Protein 9CG1 (pdb70)

Nearest PDB structures (foldseek):
  7qbu-assembly2_B  TM=6.702E-01  e=1.320E-10  Methanosarcina acetivorans
  7qbt-assembly2_B  TM=6.641E-01  e=1.320E-10  Methanosarcina acetivorans
  8asw-assembly1_C  TM=5.797E-01  e=1.487E-03  Saccharomyces cerevisiae
  6iaz-assembly1_A  TM=5.782E-01  e=1.213E-02  Methanocaldococcus infernus
  9ccb-assembly1_A  TM=4.859E-01  e=1.953E-01  Methanothermobacter marburgensis

Radius of gyration: 23.49 Å; Cα contacts (8 Å, |Δi|>4): 858; chains: 1; bounding box: 56×54×64 Å

Foldseek 3Di:
DWWFWQWFDPPFQCVVVPNDGRKTWQAWPPHGQQELLSVLLRLQDQWIFTWIQGNVGDIDTDIGGDHRLGDRRTDTDGHPDYQAQADPWDFLQDPLQLADPDFDPVSNGRRCQGSVVQSVQGAHQCLSPDVVSLVSCLVSLVADREYALQFQQQVLQCVRTVRNCSNCVLVSVVVCLVSVHAYEYEHADFPPRQADVRVVRRLVSLVVSPPSDPAYEYEYRFHFPRQVVGDDTDGDALVVLVVRVVVLVVQQVVCCVVPVASRYDYAPVSCLRNVHDQDAPVNCPVVPCVVVRHCLLRLLVVLLVVCLVVFDQPWAFEEEEEFWASCQVSVVVSVVVNCVSHVSYHYHYDYFQQPPRHNSDTGGLQHALVRVLVRCVPPDGTQEYEYEQSQFDPPLVVDDQQRGAGSRSQGQVNSCVSVVHHYHYDHSSNNCPSVVSNVRTGD

Sequence (443 aa):
MKKEILKVERGSIAEELEIEKGDFLLSINNKEVKDIIDYKFLVCDEYLEVEIEKSNGELWELEIEKDYDEDLGIEFKAAIILDVPQRCHNNCLFCFIDQLPKGMRKTLYFKDDDSRLLSSFLQGNFLTLTNMKDEDIERIINYKISPINISVHTTNPELRVELLNNNRFAGNIYERRMKKLAEGGIKMNCQVVLCPGLNNAEELKRRTIEDLYA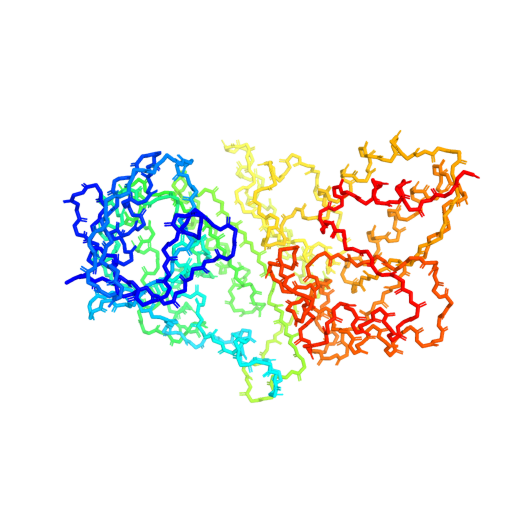LYPQVENNLAVVPIGVTKFREGLYRFELFNKETANKELDMVEEYQNKFIKKEIGKPFVRLSDEFYVIAERE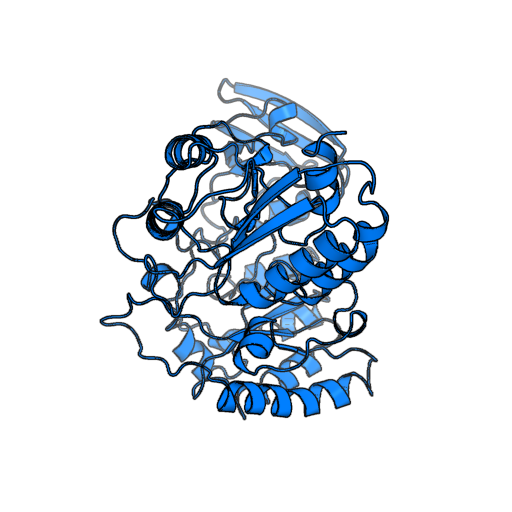IPKEEFYDGFHQLEDGVGVVIRIFRNNIKNNVKKLSTKVKGSFSLITGQSAYKEILEASRIINNYNNDINIEVIKIDNNFFGKTITVAGLITANDIIEQTQEKNLGKYVIIPDVMLRKGYELADIISEQVFLDDVTLKELSKSLKREILVCCDYTGEDLIDIINKHSRE

Solvent-accessible surface area: 22031 Å² total; per-residue (Å²): 116,105,7,63,0,70,103,33,86,114,48,15,23,0,80,133,61,118,5,102,142,18,1,51,0,53,18,0,42,128,126,93,1,72,10,5,0,3,0,33,79,17,12,47,53,109,95,0,51,0,52,0,42,17,86,109,41,92,131,65,100,24,118,5,156,11,96,128,131,66,74,1,9,3,60,4,116,26,17,173,125,34,2,33,80,142,15,89,6,79,21,44,23,13,125,20,62,7,25,17,175,78,24,38,169,78,39,55,107,65,67,62,4,5,14,61,5,3,25,100,29,67,39,7,12,1,8,10,12,138,64,120,16,0,74,49,0,32,119,53,165,6,53,64,5,24,0,12,0,6,0,10,48,62,131,18,0,54,88,0,0,96,17,206,111,0,21,44,2,40,116,22,0,72,76,0,11,150,26,45,1,72,0,32,0,26,0,25,0,0,10,66,32,0,22,44,95,55,0,44,102,1,0,69,46,0,37,74,20,57,68,44,0,76,21,0,1,0,23,22,13,39,13,13,116,71,35,172,88,62,91,205,20,88,64,16,81,108,136,37,0,34,142,5,9,80,30,1,78,96,10,16,69,86,6,85,170,112,50,55,69,6,4,0,12,0,4,10,41,0,13,52,44,2,129,64,125,10,25,158,83,130,34,4,80,50,34,153,19,27,143,49,31,2,0,29,20,38,28,19,74,21,20,2,130,87,32,14,151,156,5,37,86,144,12,61,10,38,2,0,8,4,3,0,82,17,25,44,144,28,26,29,88,3,6,133,60,0,45,124,94,11,109,66,0,92,28,60,16,3,77,1,50,4,53,54,9,5,126,73,19,26,69,17,14,61,2,0,0,75,2,0,52,89,44,7,128,172,102,134,14,13,134,26,0,6,0,23,38,56,2,12,89,191,33,38,122,110,27,76,104,70,82,27,9,0,29,32,67,36,13,23,132,95,0,28,174,59,15,168,68,98,16,16,21,7,42,43,12,2,111,47,10,3,62,22,0,40,144,56,19,164,150

Structure (mmCIF, N/CA/C/O backbone):
data_9CG1
#
_entry.id   9CG1
#
_cell.length_a   56.670
_cell.length_b   59.302
_cell.length_c   81.059
_cell.angle_alpha   90.00
_cell.angle_beta   109.82
_cell.angle_gamma   90.00
#
_symmetry.space_group_name_H-M   'P 1 21 1'
#
loop_
_entity.id
_entity.type
_entity.pdbx_description
1 polymer 'Radical SAM protein'
2 non-polymer GLYCEROL
3 non-polymer 'BORIC ACID'
4 non-polymer COBALAMIN
5 non-polymer 'IRON/SULFUR CLUSTER'
6 non-polymer IMIDAZOLE
7 non-polymer "S-5'-AZAMETHIONINE-5'-DEOXYADENOSINE"
8 water water
#
loop_
_atom_site.group_PDB
_atom_site.id
_atom_site.type_symbol
_atom_site.label_atom_id
_atom_site.label_alt_id
_atom_site.label_comp_id
_atom_site.label_asym_id
_atom_site.label_entity_id
_atom_site.label_seq_id
_atom_site.pdbx_PDB_ins_code
_atom_site.Cartn_x
_atom_site.Cartn_y
_atom_site.Cartn_z
_atom_site.occupancy
_atom_site.B_iso_or_equiv
_atom_site.auth_seq_id
_atom_site.auth_comp_id
_atom_site.auth_asym_id
_atom_site.auth_atom_id
_atom_site.pdbx_PDB_model_num
ATOM 1 N N . MET A 1 1 ? -14.586 57.037 53.026 1.00 35.40 1 MET A N 1
ATOM 2 C CA . MET A 1 1 ? -13.893 56.142 52.075 1.00 33.44 1 MET A CA 1
ATOM 3 C C . MET A 1 1 ? -14.785 55.127 51.351 1.00 33.57 1 MET A C 1
ATOM 4 O O . MET A 1 1 ? -14.275 54.330 50.534 1.00 28.35 1 MET A O 1
ATOM 9 N N . LYS A 1 2 ? -16.087 55.118 51.663 1.00 29.56 2 LYS A N 1
ATOM 10 C CA . LYS A 1 2 ? -17.043 54.368 50.855 1.00 32.70 2 LYS A CA 1
ATOM 11 C C . LYS A 1 2 ? -16.912 54.784 49.394 1.00 28.59 2 LYS A C 1
ATOM 12 O O . LYS A 1 2 ? -16.630 55.945 49.082 1.00 29.03 2 LYS A O 1
ATOM 18 N N . LYS A 1 3 ? -17.074 53.825 48.491 1.00 27.62 3 LYS A N 1
ATOM 19 C CA . LYS A 1 3 ? -16.722 54.023 47.087 1.00 23.97 3 LYS A CA 1
ATOM 20 C C . LYS A 1 3 ? -17.971 53.804 46.242 1.00 22.54 3 LYS A C 1
ATOM 21 O O . LYS A 1 3 ? -18.470 52.676 46.146 1.00 21.59 3 LYS A O 1
ATOM 27 N N . GLU A 1 4 ? -18.468 54.877 45.630 1.00 23.76 4 GLU A N 1
ATOM 28 C CA . GLU A 1 4 ? -19.655 54.769 44.785 1.00 23.79 4 GLU A CA 1
ATOM 29 C C . GLU A 1 4 ? -19.359 53.933 43.548 1.00 23.09 4 GLU A C 1
ATOM 30 O O . GLU A 1 4 ? -18.353 54.148 42.862 1.00 23.05 4 GLU A O 1
ATOM 36 N N . ILE A 1 5 ? -20.242 52.987 43.240 1.00 18.69 5 ILE A N 1
ATOM 37 C CA . ILE A 1 5 ? -20.036 52.106 42.101 1.00 18.58 5 ILE A CA 1
ATOM 38 C C . ILE A 1 5 ? -20.570 52.774 40.843 1.00 21.15 5 ILE A C 1
ATOM 39 O O . ILE A 1 5 ? -21.731 53.212 40.794 1.00 21.57 5 ILE A O 1
ATOM 44 N N . LEU A 1 6 ? -19.709 52.863 39.828 1.00 19.19 6 LEU A N 1
ATOM 45 C CA . LEU A 1 6 ? -20.000 53.549 38.575 1.00 20.05 6 LEU A CA 1
ATOM 46 C C . LEU A 1 6 ? -20.326 52.599 37.439 1.00 21.05 6 LEU A C 1
ATOM 47 O O . LEU A 1 6 ? -21.065 52.970 36.522 1.00 23.76 6 LEU A O 1
ATOM 52 N N . LYS A 1 7 ? -19.806 51.379 37.475 1.00 19.00 7 LYS A N 1
ATOM 53 C CA . LYS A 1 7 ? -20.025 50.457 36.378 1.00 21.29 7 LYS A CA 1
ATOM 54 C C . LYS A 1 7 ? -19.891 49.036 36.901 1.00 21.80 7 LYS A C 1
ATOM 55 O O . LYS A 1 7 ? -19.047 48.752 37.752 1.00 19.04 7 LYS A O 1
ATOM 61 N N . VAL A 1 8 ? -20.750 48.157 36.398 1.00 17.09 8 VAL A N 1
ATOM 62 C CA . VAL A 1 8 ? -20.701 46.735 36.698 1.00 17.51 8 VAL A CA 1
ATOM 63 C C . VAL A 1 8 ? -20.638 46.006 35.364 1.00 17.82 8 VAL A C 1
ATOM 64 O O . VAL A 1 8 ? -21.508 46.208 34.504 1.00 20.14 8 VAL A O 1
ATOM 68 N N . GLU A 1 9 ? -19.600 45.193 35.179 1.00 16.45 9 GLU A N 1
ATOM 69 C CA . GLU A 1 9 ? -19.347 44.560 33.892 1.00 21.17 9 GLU A CA 1
ATOM 70 C C . GLU A 1 9 ? -20.333 43.424 33.630 1.00 20.91 9 GLU A C 1
ATOM 71 O O . GLU A 1 9 ? -20.623 42.613 34.514 1.00 18.91 9 GLU A O 1
ATOM 77 N N . ARG A 1 10 ? -20.861 43.373 32.409 1.00 17.41 10 ARG A N 1
ATOM 78 C CA . ARG A 1 10 ? -21.741 42.270 32.058 1.00 17.55 10 ARG A CA 1
ATOM 79 C C . ARG A 1 10 ? -21.010 40.939 32.224 1.00 20.09 10 ARG A C 1
ATOM 80 O O . ARG A 1 10 ? -19.843 40.808 31.855 1.00 20.60 10 ARG A O 1
ATOM 88 N N . GLY A 1 11 ? -21.704 39.956 32.799 1.00 19.26 11 GLY A N 1
ATOM 89 C CA . GLY A 1 11 ? -21.159 38.630 33.017 1.00 18.33 11 GLY A CA 1
ATOM 90 C C . GLY A 1 11 ? -20.313 38.494 34.261 1.00 19.79 11 GLY A C 1
ATOM 91 O O . GLY A 1 11 ? -19.797 37.397 34.530 1.00 20.33 11 GLY A O 1
ATOM 92 N N . SER A 1 12 ? -20.164 39.558 35.038 1.00 15.52 12 SER A N 1
ATOM 93 C CA . SER A 1 12 ? -19.206 39.527 36.130 1.00 16.65 12 SER A CA 1
ATOM 94 C C . SER A 1 12 ? -19.806 38.910 37.387 1.00 15.74 12 SER A C 1
ATOM 95 O O . SER A 1 12 ? -21.014 38.703 37.508 1.00 15.25 12 SER A O 1
ATOM 98 N N . ILE A 1 13 ? -18.923 38.654 38.355 1.00 14.56 13 ILE A N 1
ATOM 99 C CA . ILE A 1 13 ? -19.362 38.231 39.681 1.00 13.43 13 ILE A CA 1
ATOM 100 C C . ILE A 1 13 ? -20.280 39.279 40.296 1.00 13.47 13 ILE A C 1
ATOM 101 O O . ILE A 1 13 ? -21.318 38.953 40.869 1.00 13.53 13 ILE A O 1
ATOM 106 N N . ALA A 1 14 ? -19.885 40.552 40.225 1.00 15.33 14 ALA A N 1
ATOM 107 C CA . ALA A 1 14 ? -20.706 41.592 40.847 1.00 16.33 14 ALA A CA 1
ATOM 108 C C . ALA A 1 14 ? -22.107 41.607 40.250 1.00 14.57 14 ALA A C 1
ATOM 109 O O . ALA A 1 14 ? -23.103 41.739 40.974 1.00 14.05 14 ALA A O 1
ATOM 111 N N . GLU A 1 15 ? -22.203 41.450 38.926 1.00 15.50 15 GLU A N 1
ATOM 112 C CA . GLU A 1 15 ? -23.519 41.401 38.296 1.00 15.57 15 GLU A CA 1
ATOM 113 C C . GLU A 1 15 ? -24.327 40.210 38.807 1.00 14.65 15 GLU A C 1
ATOM 114 O O . GLU A 1 15 ? -25.524 40.345 39.108 1.00 17.69 15 GLU A O 1
ATOM 120 N N . GLU A 1 16 ? -23.684 39.041 38.940 1.00 14.52 16 GLU A N 1
ATOM 121 C CA . GLU A 1 16 ? -24.383 37.858 39.443 1.00 17.56 16 GLU A CA 1
ATOM 122 C C . GLU A 1 16 ? -24.987 38.114 40.810 1.00 15.99 16 GLU A C 1
ATOM 123 O O . GLU A 1 16 ? -26.046 37.573 41.135 1.00 18.46 16 GLU A O 1
ATOM 129 N N . LEU A 1 17 ? -24.297 38.887 41.642 1.00 15.17 17 LEU A N 1
ATOM 130 C CA . LEU A 1 17 ? -24.719 39.144 43.009 1.00 14.42 17 LEU A CA 1
ATOM 131 C C . LEU A 1 17 ? -25.511 40.437 43.130 1.00 16.86 17 LEU A C 1
ATOM 132 O O . LEU A 1 17 ? -25.747 40.906 44.243 1.00 16.85 17 LEU A O 1
ATOM 137 N N . GLU A 1 18 ? -25.936 41.011 42.003 1.00 16.38 18 GLU A N 1
ATOM 138 C CA . GLU A 1 18 ? -26.894 42.127 41.989 1.00 15.42 18 GLU A CA 1
ATOM 139 C C . GLU A 1 18 ? -26.307 43.400 42.576 1.00 17.93 18 GLU A C 1
ATOM 140 O O . GLU A 1 18 ? -27.038 44.239 43.114 1.00 19.83 18 GLU A O 1
ATOM 146 N N . ILE A 1 19 ? -24.988 43.543 42.490 1.00 16.56 19 ILE A N 1
ATOM 147 C CA . ILE A 1 19 ? -24.364 44.838 42.732 1.00 15.85 19 ILE A CA 1
ATOM 148 C C . ILE A 1 19 ? -24.650 45.717 41.525 1.00 21.53 19 ILE A C 1
ATOM 149 O O . ILE A 1 19 ? -24.582 45.255 40.378 1.00 21.06 19 ILE A O 1
ATOM 154 N N . GLU A 1 20 ? -25.024 46.977 41.769 1.00 19.49 20 GLU A N 1
ATOM 155 C CA . GLU A 1 20 ? -25.488 47.852 40.700 1.00 19.45 20 GLU A CA 1
ATOM 156 C C . GLU A 1 20 ? -24.792 49.197 40.786 1.00 20.38 20 GLU A C 1
ATOM 157 O O . GLU A 1 20 ? -24.339 49.618 41.853 1.00 20.53 20 GLU A O 1
ATOM 163 N N . LYS A 1 21 ? -24.736 49.871 39.639 1.00 19.57 21 LYS A N 1
ATOM 164 C CA . LYS A 1 21 ? -24.364 51.277 39.609 1.00 21.00 21 LYS A CA 1
ATOM 165 C C . LYS A 1 21 ? -25.158 52.053 40.656 1.00 25.16 21 LYS A C 1
ATOM 166 O O . LYS A 1 21 ? -26.376 51.882 40.788 1.00 23.45 21 LYS A O 1
ATOM 172 N N . GLY A 1 22 ? -24.454 52.895 41.421 1.00 22.13 22 GLY A N 1
ATOM 173 C CA . GLY A 1 22 ? -25.045 53.672 42.485 1.00 22.04 22 GLY A CA 1
ATOM 174 C C . GLY A 1 22 ? -25.011 53.012 43.846 1.00 21.87 22 GLY A C 1
ATOM 175 O O . GLY A 1 22 ? -25.257 53.682 44.850 1.00 24.05 22 GLY A O 1
ATOM 176 N N . ASP A 1 23 ? -24.746 51.706 43.909 1.00 20.52 23 ASP A N 1
ATOM 177 C CA . ASP A 1 23 ? -24.404 51.113 45.185 1.00 23.10 23 ASP A CA 1
ATOM 178 C C . ASP A 1 23 ? -23.046 51.651 45.647 1.00 23.16 23 ASP A C 1
ATOM 179 O O . ASP A 1 23 ? -22.308 52.281 44.883 1.00 22.47 23 ASP A O 1
ATOM 184 N N . PHE A 1 24 ? -22.706 51.373 46.904 1.00 23.43 24 PHE A N 1
ATOM 185 C CA . PHE A 1 24 ? -21.428 51.776 47.481 1.00 22.28 24 PHE A CA 1
ATOM 186 C C . PHE A 1 24 ? -20.671 50.571 48.005 1.00 24.04 24 PHE A C 1
ATOM 187 O O . PHE A 1 24 ? -21.232 49.740 48.736 1.00 20.90 24 PHE A O 1
ATOM 195 N N . LEU A 1 25 ? -19.390 50.512 47.659 1.00 19.34 25 LEU A N 1
ATOM 196 C CA . LEU A 1 25 ? -18.472 49.534 48.219 1.00 19.40 25 LEU A CA 1
ATOM 197 C C . LEU A 1 25 ? -17.940 50.056 49.548 1.00 20.05 25 LEU A C 1
ATOM 198 O O . LEU A 1 25 ? -17.317 51.128 49.592 1.00 23.02 25 LEU A O 1
ATOM 203 N N . LEU A 1 26 ? -18.177 49.306 50.627 1.00 18.88 26 LEU A N 1
ATOM 204 C CA . LEU A 1 26 ? -17.809 49.729 51.979 1.00 19.37 26 LEU A CA 1
ATOM 205 C C . LEU A 1 26 ? -16.540 49.061 52.483 1.00 21.45 26 LEU A C 1
ATOM 206 O O . LEU A 1 26 ? -15.704 49.722 53.113 1.00 22.08 26 LEU A O 1
ATOM 211 N N . SER A 1 27 ? -16.367 47.769 52.237 1.00 18.96 27 SER A N 1
ATOM 212 C CA . SER A 1 27 ? -15.181 47.109 52.757 1.00 17.87 27 SER A CA 1
ATOM 213 C C . SER A 1 27 ? -15.018 45.765 52.068 1.00 16.60 27 SER A C 1
ATOM 214 O O . SER A 1 27 ? -15.979 45.177 51.559 1.00 16.10 27 SER A O 1
ATOM 217 N N . ILE A 1 28 ? -13.792 45.263 52.105 1.00 16.39 28 ILE A N 1
ATOM 218 C CA . ILE A 1 28 ? -13.495 43.918 51.636 1.00 15.90 28 ILE A CA 1
ATOM 219 C C . ILE A 1 28 ? -12.705 43.239 52.733 1.00 17.90 28 ILE A C 1
ATOM 220 O O . ILE A 1 28 ? -11.675 43.769 53.165 1.00 17.19 28 ILE A O 1
ATOM 225 N N . ASN A 1 29 ? -13.194 42.089 53.199 1.00 16.40 29 ASN A N 1
ATOM 226 C CA . ASN A 1 29 ? -12.526 41.338 54.268 1.00 17.45 29 ASN A CA 1
ATOM 227 C C . ASN A 1 29 ? -12.213 42.242 55.454 1.00 18.94 29 ASN A C 1
ATOM 228 O O . ASN A 1 29 ? -11.123 42.202 56.031 1.00 20.44 29 ASN A O 1
ATOM 233 N N . ASN A 1 30 ? -13.196 43.082 55.786 1.00 20.28 30 ASN A N 1
ATOM 234 C CA . ASN A 1 30 ? -13.206 43.963 56.944 1.00 20.99 30 ASN A CA 1
ATOM 235 C C . ASN A 1 30 ? -12.200 45.089 56.829 1.00 22.06 30 ASN A C 1
ATOM 236 O O . ASN A 1 30 ? -11.883 45.726 57.836 1.00 24.78 30 ASN A O 1
ATOM 241 N N . LYS A 1 31 ? -11.682 45.349 55.626 1.00 20.43 31 LYS A N 1
ATOM 242 C CA . LYS A 1 31 ? -10.784 46.473 55.391 1.00 20.96 31 LYS A CA 1
ATOM 243 C C . LYS A 1 31 ? -11.459 47.510 54.502 1.00 20.42 31 LYS A C 1
ATOM 244 O O . LYS A 1 31 ? -12.118 47.158 53.519 1.00 19.24 31 LYS A O 1
ATOM 250 N N . GLU A 1 32 ? -11.292 48.788 54.853 1.00 21.74 32 GLU A N 1
ATOM 251 C CA . GLU A 1 32 ? -11.740 49.862 53.976 1.00 25.96 32 GLU A CA 1
ATOM 252 C C . GLU A 1 32 ? -10.931 49.847 52.684 1.00 23.54 32 GLU A C 1
ATOM 253 O O . GLU A 1 32 ? -9.762 49.460 52.662 1.00 22.76 32 GLU A O 1
ATOM 259 N N . VAL A 1 33 ? -11.557 50.286 51.605 1.00 20.00 33 VAL A N 1
ATOM 260 C CA . VAL A 1 33 ? -10.896 50.402 50.316 1.00 21.46 33 VAL A CA 1
ATOM 261 C C . VAL A 1 33 ? -10.552 51.880 50.157 1.00 21.07 33 VAL A C 1
ATOM 262 O O . VAL A 1 33 ? -11.406 52.676 49.768 1.00 21.60 33 VAL A O 1
ATOM 266 N N . LYS A 1 34 ? -9.311 52.270 50.490 1.00 18.53 34 LYS A N 1
ATOM 267 C CA . LYS A 1 34 ? -8.985 53.698 50.466 1.00 20.82 34 LYS A CA 1
ATOM 268 C C . LYS A 1 34 ? -8.847 54.219 49.043 1.00 22.22 34 LYS A C 1
ATOM 269 O O . LYS A 1 34 ? -9.174 55.382 48.770 1.00 19.66 34 LYS A O 1
ATOM 275 N N . ASP A 1 35 ? -8.345 53.384 48.133 1.00 18.81 35 ASP A N 1
ATOM 276 C CA . ASP A 1 35 ? -8.056 53.788 46.767 1.00 14.61 35 ASP A CA 1
ATOM 277 C C . ASP A 1 35 ? -7.861 52.531 45.928 1.00 14.80 35 ASP A C 1
ATOM 278 O O . ASP A 1 35 ? -8.094 51.403 46.392 1.00 12.85 35 ASP A O 1
ATOM 283 N N . ILE A 1 36 ? -7.398 52.726 44.691 1.00 13.19 36 ILE A N 1
ATOM 284 C CA . ILE A 1 36 ? -7.274 51.601 43.770 1.00 10.80 36 ILE A CA 1
ATOM 285 C C . ILE A 1 36 ? -6.150 50.655 44.179 1.00 11.25 36 ILE A C 1
ATOM 286 O O . ILE A 1 36 ? -6.189 49.469 43.823 1.00 10.55 36 ILE A O 1
ATOM 291 N N . ILE A 1 37 ? -5.152 51.147 44.925 1.00 11.50 37 ILE A N 1
ATOM 292 C CA . ILE A 1 37 ? -4.051 50.274 45.335 1.00 10.86 37 ILE A CA 1
ATOM 293 C C . ILE A 1 37 ? -4.519 49.309 46.420 1.00 11.90 37 ILE A C 1
ATOM 294 O O . ILE A 1 37 ? -4.262 48.098 46.347 1.00 10.92 37 ILE A O 1
ATOM 299 N N . ASP A 1 38 ? -5.242 49.824 47.422 1.00 11.96 38 ASP A N 1
ATOM 300 C CA . ASP A 1 38 ? -5.869 48.944 48.414 1.00 11.94 38 ASP A CA 1
ATOM 301 C C . ASP A 1 38 ? -6.765 47.929 47.713 1.00 12.27 38 ASP A C 1
ATOM 302 O O . ASP A 1 38 ? -6.793 46.753 48.075 1.00 11.55 38 ASP A O 1
ATOM 307 N N . TYR A 1 39 ? -7.544 48.389 46.733 1.00 10.97 39 TYR A N 1
ATOM 308 C CA . TYR A 1 39 ? -8.488 47.500 46.065 1.00 12.14 39 TYR A CA 1
ATOM 309 C C . TYR A 1 39 ? -7.752 46.355 45.393 1.00 12.73 39 TYR A C 1
ATOM 310 O O . TYR A 1 39 ? -8.125 45.189 45.551 1.00 12.07 39 TYR A O 1
ATOM 319 N N . LYS A 1 40 ? -6.695 46.676 44.640 1.00 10.02 40 LYS A N 1
ATOM 320 C CA . LYS A 1 40 ? -5.965 45.639 43.919 1.00 11.18 40 LYS A CA 1
ATOM 321 C C . LYS A 1 40 ? -5.370 44.628 44.881 1.00 13.75 40 LYS A C 1
ATOM 322 O O . LYS A 1 40 ? -5.412 43.418 44.629 1.00 12.28 40 LYS A O 1
ATOM 328 N N . PHE A 1 41 ? -4.856 45.096 46.012 1.00 11.10 41 PHE A N 1
ATOM 329 C CA . PHE A 1 41 ? -4.356 44.166 47.015 1.00 11.44 41 PHE A CA 1
ATOM 330 C C . PHE A 1 41 ? -5.487 43.331 47.607 1.00 12.12 41 PHE A C 1
ATOM 331 O O . PHE A 1 41 ? -5.342 42.114 47.787 1.00 15.73 41 PHE A O 1
ATOM 339 N N . LEU A 1 42 ? -6.618 43.961 47.915 1.00 12.14 42 LEU A N 1
ATOM 340 C CA . LEU A 1 42 ? -7.650 43.235 48.659 1.00 13.55 42 LEU A CA 1
ATOM 341 C C . LEU A 1 42 ? -8.323 42.178 47.798 1.00 15.17 42 LEU A C 1
ATOM 342 O O . LEU A 1 42 ? -8.752 41.134 48.316 1.00 14.54 42 LEU A O 1
ATOM 347 N N . VAL A 1 43 ? -8.413 42.406 46.486 1.00 14.49 43 VAL A N 1
ATOM 348 C CA . VAL A 1 43 ? -9.084 41.424 45.638 1.00 13.99 43 VAL A CA 1
ATOM 349 C C . VAL A 1 43 ? -8.159 40.313 45.179 1.00 18.27 43 VAL A C 1
ATOM 350 O O . VAL A 1 43 ? -8.623 39.376 44.515 1.00 19.35 43 VAL A O 1
ATOM 354 N N . CYS A 1 44 ? -6.868 40.367 45.523 1.00 18.60 44 CYS A N 1
ATOM 355 C CA . CYS A 1 44 ? -5.946 39.253 45.281 1.00 22.36 44 CYS A CA 1
ATOM 356 C C . CYS A 1 44 ? -6.172 38.209 46.357 1.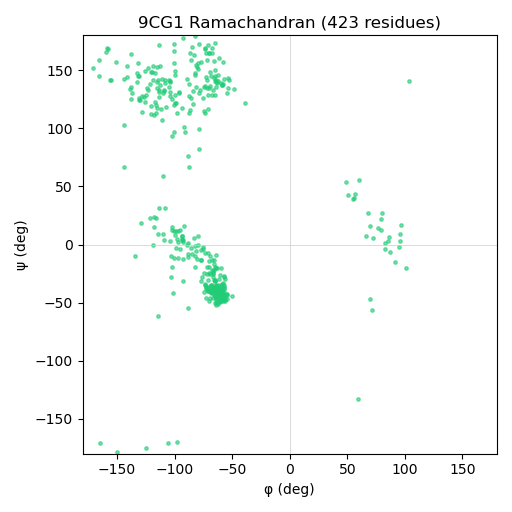00 21.83 44 CYS A C 1
ATOM 357 O O . CYS A 1 44 ? -5.467 38.122 47.362 1.00 23.54 44 CYS A O 1
ATOM 360 N N . ASP A 1 45 ? -7.195 37.396 46.135 1.00 20.09 45 ASP A N 1
ATOM 361 C CA . ASP A 1 45 ? -7.643 36.483 47.168 1.00 14.99 45 ASP A CA 1
ATOM 362 C C . ASP A 1 45 ? -8.658 35.569 46.529 1.00 15.35 45 ASP A C 1
ATOM 363 O O . ASP A 1 45 ? -9.315 35.963 45.567 1.00 16.56 45 ASP A O 1
ATOM 368 N N . GLU A 1 46 ? -8.770 34.355 47.062 1.00 17.05 46 GLU A N 1
ATOM 369 C CA . GLU A 1 46 ? -9.812 33.440 46.613 1.00 16.70 46 GLU A CA 1
ATOM 370 C C . GLU A 1 46 ? -11.119 33.597 47.375 1.00 19.68 46 GLU A C 1
ATOM 371 O O . GLU A 1 46 ? -12.126 32.953 47.001 1.00 18.12 46 GLU A O 1
ATOM 377 N N . TYR A 1 47 ? -11.126 34.357 48.465 1.00 16.88 47 TYR A N 1
ATOM 378 C CA . TYR A 1 47 ? -12.333 34.538 49.258 1.00 17.43 47 TYR A CA 1
ATOM 379 C C . TYR A 1 47 ? -12.441 35.995 49.671 1.00 19.96 47 TYR A C 1
ATOM 380 O O . TYR A 1 47 ? -11.507 36.548 50.267 1.00 17.07 47 TYR A O 1
ATOM 389 N N . LEU A 1 48 ? -13.578 36.617 49.355 1.00 16.39 48 LEU A N 1
ATOM 390 C CA . LEU A 1 48 ? -13.848 37.993 49.746 1.00 15.98 48 LEU A CA 1
ATOM 391 C C . LEU A 1 48 ? -15.160 38.051 50.512 1.00 17.38 48 LEU A C 1
ATOM 392 O O . LEU A 1 48 ? -16.173 37.530 50.039 1.00 18.39 48 LEU A O 1
ATOM 397 N N . GLU A 1 49 ? -15.149 38.675 51.688 1.00 17.69 49 GLU A N 1
ATOM 398 C CA . GLU A 1 49 ? -16.378 39.107 52.348 1.00 18.69 49 GLU A CA 1
ATOM 399 C C . GLU A 1 49 ? -16.531 40.577 52.022 1.00 17.97 49 GLU A C 1
ATOM 400 O O . GLU A 1 49 ? -15.716 41.389 52.463 1.00 19.17 49 GLU A O 1
ATOM 406 N N . VAL A 1 50 ? -17.551 40.930 51.246 1.00 17.77 50 VAL A N 1
ATOM 407 C CA . VAL A 1 50 ? -17.691 42.286 50.718 1.00 17.11 50 VAL A CA 1
ATOM 408 C C . VAL A 1 50 ? -18.913 42.941 51.342 1.00 18.95 50 VAL A C 1
ATOM 409 O O . VAL A 1 50 ? -19.989 42.335 51.398 1.00 19.98 50 VAL A O 1
ATOM 413 N N . GLU A 1 51 ? -18.755 44.176 51.811 1.00 18.59 51 GLU A N 1
ATOM 414 C CA . GLU A 1 51 ? -19.868 44.947 52.341 1.00 19.93 51 GLU A CA 1
ATOM 415 C C . GLU A 1 51 ? -20.301 45.999 51.328 1.00 19.40 51 GLU A C 1
ATOM 416 O O . GLU A 1 51 ? -19.476 46.778 50.830 1.00 19.04 51 GLU A O 1
ATOM 422 N N . ILE A 1 52 ? -21.592 46.006 51.020 1.00 20.20 52 ILE A N 1
ATOM 423 C CA . ILE A 1 52 ? -22.184 46.887 50.024 1.00 20.00 52 ILE A CA 1
ATOM 424 C C . ILE A 1 52 ? -23.296 47.653 50.719 1.00 21.84 52 ILE A C 1
ATOM 425 O O . ILE A 1 52 ? -24.068 47.066 51.488 1.00 23.20 52 ILE A O 1
ATOM 430 N N . GLU A 1 53 ? -23.352 48.958 50.492 1.00 22.99 53 GLU A N 1
ATOM 431 C CA . GLU A 1 53 ? -24.535 49.746 50.815 1.00 24.62 53 GLU A CA 1
ATOM 432 C C . GLU A 1 53 ? -25.303 49.947 49.518 1.00 23.67 53 GLU A C 1
ATOM 433 O O . GLU A 1 53 ? -24.754 50.488 48.555 1.00 23.44 53 GLU A O 1
ATOM 439 N N . LYS A 1 54 ? -26.547 49.475 49.474 1.00 24.87 54 LYS A N 1
ATOM 440 C CA . LYS A 1 54 ? -27.337 49.667 48.271 1.00 25.01 54 LYS A CA 1
ATOM 441 C C . LYS A 1 54 ? -27.734 51.134 48.148 1.00 30.66 54 LYS A C 1
ATOM 442 O O . LYS A 1 54 ? -27.745 51.873 49.134 1.00 32.11 54 LYS A O 1
ATOM 448 N N . SER A 1 55 ? -28.069 51.552 46.919 1.00 30.85 55 SER A N 1
ATOM 449 C CA . SER A 1 55 ? -28.508 52.936 46.712 1.00 36.33 55 SER A CA 1
ATOM 450 C C . SER A 1 55 ? -29.719 53.287 47.576 1.00 37.26 55 SER A C 1
ATOM 451 O O . SER A 1 55 ? -29.914 54.461 47.920 1.00 37.01 55 SER A O 1
ATOM 454 N N . ASN A 1 56 ? -30.536 52.298 47.944 1.00 32.77 56 ASN A N 1
ATOM 455 C CA . ASN A 1 56 ? -31.737 52.523 48.735 1.00 37.00 56 ASN A CA 1
ATOM 456 C C . ASN A 1 56 ? -31.500 52.357 50.234 1.00 39.73 56 ASN A C 1
ATOM 457 O O . ASN A 1 56 ? -32.461 52.380 51.005 1.00 40.61 56 ASN A O 1
ATOM 462 N N . GLY A 1 57 ? -30.246 52.180 50.663 1.00 35.19 57 GLY A N 1
ATOM 463 C CA . GLY A 1 57 ? -29.912 52.140 52.069 1.00 35.23 57 GLY A CA 1
ATOM 464 C C . GLY A 1 57 ? -29.692 50.754 52.653 1.00 36.62 57 GLY A C 1
ATOM 465 O O . GLY A 1 57 ? -29.058 50.644 53.713 1.00 34.92 57 GLY A O 1
ATOM 466 N N . GLU A 1 58 ? -30.189 49.700 52.006 1.00 32.89 58 GLU A N 1
ATOM 467 C CA . GLU A 1 58 ? -29.958 48.349 52.517 1.00 32.11 58 GLU A CA 1
ATOM 468 C C . GLU A 1 58 ? -28.466 48.058 52.642 1.00 30.61 58 GLU A C 1
ATOM 469 O O . GLU A 1 58 ? -27.665 48.469 51.799 1.00 30.77 58 GLU A O 1
ATOM 475 N N . LEU A 1 59 ? -28.093 47.341 53.702 1.00 31.14 59 LEU A N 1
ATOM 476 C CA . LEU A 1 59 ? -26.727 46.862 53.890 1.00 29.94 59 LEU A CA 1
ATOM 477 C C . LEU A 1 59 ? -26.647 45.377 53.543 1.00 28.41 59 LEU A C 1
ATOM 478 O O . LEU A 1 59 ? -27.403 44.569 54.087 1.00 29.37 59 LEU A O 1
ATOM 483 N N . TRP A 1 60 ? -25.731 45.025 52.638 1.00 26.31 60 TRP A N 1
ATOM 484 C CA . TRP A 1 60 ? -25.519 43.651 52.210 1.00 24.88 60 TRP A CA 1
ATOM 485 C C . TRP A 1 60 ? -24.132 43.191 52.623 1.00 25.16 60 TRP A C 1
ATOM 486 O O . TRP A 1 60 ? -23.159 43.946 52.502 1.00 24.00 60 TRP A O 1
ATOM 497 N N . GLU A 1 61 ? -24.044 41.945 53.079 1.00 24.35 61 GLU A N 1
ATOM 498 C CA . GLU A 1 61 ? -22.779 41.257 53.303 1.00 24.28 61 GLU A CA 1
ATOM 499 C C . GLU A 1 61 ? -22.700 40.085 52.334 1.00 28.51 61 GLU A C 1
ATOM 500 O O . GLU A 1 61 ? -23.529 39.168 52.405 1.00 28.72 61 GLU A O 1
ATOM 506 N N . LEU A 1 62 ? -21.715 40.108 51.440 1.00 20.49 62 LEU A N 1
ATOM 507 C CA . LEU A 1 62 ? -21.584 39.094 50.400 1.00 19.99 62 LEU A CA 1
ATOM 508 C C . LEU A 1 62 ? -20.387 38.194 50.680 1.00 20.68 62 LEU A C 1
ATOM 509 O O . LEU A 1 62 ? -19.290 38.683 50.954 1.00 21.37 62 LEU A O 1
ATOM 514 N N . GLU A 1 63 ? -20.595 36.884 50.600 1.00 18.71 63 GLU A N 1
ATOM 515 C CA . GLU A 1 63 ? -19.507 35.911 50.676 1.00 18.45 63 GLU A CA 1
ATOM 516 C C . GLU A 1 63 ? -19.185 35.486 49.256 1.00 16.90 63 GLU A C 1
ATOM 517 O O . GLU A 1 63 ? -20.058 34.961 48.565 1.00 16.64 63 GLU A O 1
ATOM 523 N N . ILE A 1 64 ? -17.945 35.680 48.832 1.00 16.18 64 ILE A N 1
ATOM 524 C CA . ILE A 1 64 ? -17.575 35.490 47.441 1.00 14.96 64 ILE A CA 1
ATOM 525 C C . ILE A 1 64 ? -16.365 34.574 47.329 1.00 14.83 64 ILE A C 1
ATOM 526 O O . ILE A 1 64 ? -15.252 34.955 47.715 1.00 15.80 64 ILE A O 1
ATOM 531 N N . GLU A 1 65 ? -16.566 33.398 46.740 1.00 14.61 65 GLU A N 1
ATOM 532 C CA . GLU A 1 65 ? -15.459 32.563 46.292 1.00 14.45 65 GLU A CA 1
ATOM 533 C C . GLU A 1 65 ? -15.084 32.973 44.887 1.00 16.00 65 GLU A C 1
ATOM 534 O O . GLU A 1 65 ? -15.965 33.219 44.058 1.00 15.21 65 GLU A O 1
ATOM 540 N N . LYS A 1 66 ? -13.785 33.042 44.606 1.00 13.85 66 LYS A N 1
ATOM 541 C CA . LYS A 1 66 ? -13.349 33.356 43.250 1.00 14.19 66 LYS A CA 1
ATOM 542 C C . LYS A 1 66 ? -11.927 32.850 43.031 1.00 15.94 66 LYS A C 1
ATOM 543 O O . LYS A 1 66 ? -11.229 32.461 43.973 1.00 16.41 66 LYS A O 1
ATOM 549 N N . ASP A 1 67 ? -11.507 32.862 41.769 1.00 17.69 67 ASP A N 1
ATOM 550 C CA . ASP A 1 67 ? -10.099 32.641 41.473 1.00 20.04 67 ASP A CA 1
ATOM 551 C C . ASP A 1 67 ? -9.298 33.836 41.965 1.00 19.57 67 ASP A C 1
ATOM 552 O O . ASP A 1 67 ? -9.775 34.972 41.967 1.00 17.30 67 ASP A O 1
ATOM 557 N N . TYR A 1 68 ? -8.060 33.560 42.373 1.00 18.73 68 TYR A N 1
ATOM 558 C CA . TYR A 1 68 ? -7.176 34.585 42.908 1.00 20.10 68 TYR A CA 1
ATOM 559 C C . TYR A 1 68 ? -7.096 35.806 41.994 1.00 20.78 68 TYR A C 1
ATOM 560 O O . TYR A 1 68 ? -7.168 36.952 42.456 1.00 21.99 68 TYR A O 1
ATOM 569 N N . ASP A 1 69 ? -6.959 35.588 40.691 1.00 19.47 69 ASP A N 1
ATOM 570 C CA . ASP A 1 69 ? -6.766 36.707 39.788 1.00 22.79 69 ASP A CA 1
ATOM 571 C C . ASP A 1 69 ? -8.052 37.100 39.076 1.00 20.93 69 ASP A C 1
ATOM 572 O O . ASP A 1 69 ? -8.009 37.892 38.139 1.00 22.20 69 ASP A O 1
ATOM 577 N N . GLU A 1 70 ? -9.192 36.578 39.517 1.00 18.28 70 GLU A N 1
ATOM 578 C CA . GLU A 1 70 ? -10.461 36.907 38.898 1.00 18.21 70 GLU A CA 1
ATOM 579 C C . GLU A 1 70 ? -10.911 38.278 39.383 1.00 19.89 70 GLU A C 1
ATOM 580 O O . GLU A 1 70 ? -10.833 38.577 40.578 1.00 17.43 70 GLU A O 1
ATOM 586 N N . ASP A 1 71 ? -11.336 39.126 38.450 1.00 17.80 71 ASP A N 1
ATOM 587 C CA . ASP A 1 71 ? -11.867 40.435 38.791 1.00 16.31 71 ASP A CA 1
ATOM 588 C C . ASP A 1 71 ? -13.324 40.321 39.235 1.00 16.06 71 ASP A C 1
ATOM 589 O O . ASP A 1 71 ? -14.033 39.385 38.858 1.00 19.30 71 ASP A O 1
ATOM 594 N N . LEU A 1 72 ? -13.750 41.273 40.074 1.00 17.95 72 LEU A N 1
ATOM 595 C CA . LEU A 1 72 ? -15.137 41.348 40.530 1.00 18.97 72 LEU A CA 1
ATOM 596 C C . LEU A 1 72 ? -16.063 41.930 39.480 1.00 18.94 72 LEU A C 1
ATOM 597 O O . LEU A 1 72 ? -17.260 41.591 39.446 1.00 19.90 72 LEU A O 1
ATOM 602 N N . GLY A 1 73 ? -15.545 42.822 38.654 1.00 21.04 73 GLY A N 1
ATOM 603 C CA . GLY A 1 73 ? -16.326 43.458 37.616 1.00 23.13 73 GLY A CA 1
ATOM 604 C C . GLY A 1 73 ? -16.886 44.815 37.980 1.00 26.85 73 GLY A C 1
ATOM 605 O O . GLY A 1 73 ? -17.805 45.289 37.298 1.00 22.52 73 GLY A O 1
ATOM 606 N N . ILE A 1 74 ? -16.373 45.462 39.022 1.00 18.29 74 ILE A N 1
ATOM 607 C CA . ILE A 1 74 ? -16.853 46.785 39.401 1.00 21.06 74 ILE A CA 1
ATOM 608 C C . ILE A 1 74 ? -15.788 47.830 39.121 1.00 21.71 74 ILE A C 1
ATOM 609 O O . ILE A 1 74 ? -14.588 47.582 39.280 1.00 19.38 74 ILE A O 1
ATOM 614 N N . GLU A 1 75 ? -16.240 49.000 38.676 1.00 20.27 75 GLU A N 1
ATOM 615 C CA . GLU A 1 75 ? -15.449 50.229 38.690 1.00 18.44 75 GLU A CA 1
ATOM 616 C C . GLU A 1 75 ? -16.127 51.180 39.661 1.00 17.17 75 GLU A C 1
ATOM 617 O O . GLU A 1 75 ? -17.356 51.224 39.731 1.00 17.99 75 GLU A O 1
ATOM 623 N N . PHE A 1 76 ? -15.341 51.930 40.426 1.00 18.74 76 PHE A N 1
ATOM 624 C CA . PHE A 1 76 ? -15.925 52.797 41.432 1.00 19.15 76 PHE A CA 1
ATOM 625 C C . PHE A 1 76 ? -15.201 54.137 41.424 1.00 19.82 76 PHE A C 1
ATOM 626 O O . PHE A 1 76 ? -14.135 54.282 40.832 1.00 19.29 76 PHE A O 1
ATOM 634 N N . LYS A 1 77 ? -15.828 55.125 42.053 1.00 21.37 77 LYS A N 1
ATOM 635 C CA . LYS A 1 77 ? -15.341 56.501 42.006 1.00 22.33 77 LYS A CA 1
ATOM 636 C C . LYS A 1 77 ? -13.977 56.645 42.681 1.00 26.43 77 LYS A C 1
ATOM 637 O O . LYS A 1 77 ? -13.713 56.041 43.722 1.00 28.71 77 LYS A O 1
ATOM 643 N N . ALA A 1 78 ? -13.109 57.463 42.083 1.00 22.75 78 ALA A N 1
ATOM 644 C CA . ALA A 1 78 ? -11.798 57.715 42.658 1.00 21.01 78 ALA A CA 1
ATOM 645 C C . ALA A 1 78 ? -11.909 58.433 44.002 1.00 22.17 78 ALA A C 1
ATOM 646 O O . ALA A 1 78 ? -12.811 59.250 44.228 1.00 21.88 78 ALA A O 1
ATOM 648 N N . ALA A 1 79 ? -10.995 58.097 44.909 1.00 20.58 79 ALA A N 1
ATOM 649 C CA . ALA A 1 79 ? -10.862 58.810 46.168 1.00 22.77 79 ALA A CA 1
ATOM 650 C C . ALA A 1 79 ? -10.232 60.171 45.906 1.00 21.07 79 ALA A C 1
ATOM 651 O O . ALA A 1 79 ? -9.646 60.406 44.851 1.00 21.94 79 ALA A O 1
ATOM 653 N N . ILE A 1 80 ? -10.331 61.069 46.882 1.00 22.41 80 ILE A N 1
ATOM 654 C CA A ILE A 1 80 ? -9.658 62.350 46.712 0.48 26.00 80 ILE A CA 1
ATOM 655 C CA B ILE A 1 80 ? -9.651 62.352 46.727 0.52 26.00 80 ILE A CA 1
ATOM 656 C C . ILE A 1 80 ? -8.148 62.138 46.595 1.00 24.60 80 ILE A C 1
ATOM 657 O O . ILE A 1 80 ? -7.472 62.840 45.831 1.00 32.79 80 ILE A O 1
ATOM 666 N N . LEU A 1 81 ? -7.606 61.139 47.291 1.00 23.63 81 LEU A N 1
ATOM 667 C CA . LEU A 1 81 ? -6.215 60.719 47.145 1.00 22.14 81 LEU A CA 1
ATOM 668 C C . LEU A 1 81 ? -6.217 59.336 46.495 1.00 20.81 81 LEU A C 1
ATOM 669 O O . LEU A 1 81 ? -6.543 58.338 47.147 1.00 21.19 81 LEU A O 1
ATOM 674 N N . ASP A 1 82 ? -5.838 59.280 45.229 1.00 19.01 82 ASP A N 1
ATOM 675 C CA . ASP A 1 82 ? -5.937 58.048 44.461 1.00 16.00 82 ASP A CA 1
ATOM 676 C C . ASP A 1 82 ? -4.973 58.146 43.289 1.00 15.63 82 ASP A C 1
ATOM 677 O O . ASP A 1 82 ? -4.420 59.205 42.994 1.00 18.89 82 ASP A O 1
ATOM 682 N N . VAL A 1 83 ? -4.783 57.018 42.623 1.00 15.56 83 VAL A N 1
ATOM 683 C CA . VAL A 1 83 ? -4.117 57.013 41.322 1.00 11.66 83 VAL A CA 1
ATOM 684 C C . VAL A 1 83 ? -4.970 57.802 40.329 1.00 12.59 83 VAL A C 1
ATOM 685 O O . VAL A 1 83 ? -6.218 57.711 40.373 1.00 13.39 83 VAL A O 1
ATOM 689 N N . PRO A 1 84 ? -4.383 58.603 39.447 1.00 12.32 84 PRO A N 1
ATOM 690 C CA . PRO A 1 84 ? -5.193 59.455 38.564 1.00 13.33 84 PRO A CA 1
ATOM 691 C C . PRO A 1 84 ? -5.990 58.646 37.557 1.00 15.19 84 PRO A C 1
ATOM 692 O O . PRO A 1 84 ? -5.729 57.467 37.318 1.00 13.26 84 PRO A O 1
ATOM 696 N N . GLN A 1 85 ? -6.967 59.318 36.951 1.00 11.64 85 GLN A N 1
ATOM 697 C CA . GLN A 1 85 ? -7.801 58.727 35.911 1.00 13.99 85 GLN A CA 1
ATOM 698 C C . GLN A 1 85 ? -7.218 58.884 34.523 1.00 14.36 85 GLN A C 1
ATOM 699 O O . GLN A 1 85 ? -7.826 58.417 33.561 1.00 14.72 85 GLN A O 1
ATOM 705 N N . ARG A 1 86 ? -6.045 59.486 34.399 1.00 12.66 86 ARG A N 1
ATOM 706 C CA . ARG A 1 86 ? -5.496 59.866 33.113 1.00 12.74 86 ARG A CA 1
ATOM 707 C C . ARG A 1 86 ? -3.986 59.831 33.242 1.00 13.00 86 ARG A C 1
ATOM 708 O O . ARG A 1 86 ? -3.452 59.942 34.352 1.00 11.46 86 ARG A O 1
ATOM 716 N N . CYS A 1 87 ? -3.306 59.677 32.106 1.00 10.00 87 CYS A N 1
ATOM 717 C CA . CYS A 1 87 ? -1.855 59.821 32.129 1.00 10.03 87 CYS A CA 1
ATOM 718 C C . CYS A 1 87 ? -1.505 61.284 32.353 1.00 11.44 87 CYS A C 1
ATOM 719 O O . CYS A 1 87 ? -2.338 62.183 32.214 1.00 11.25 87 CYS A O 1
ATOM 722 N N . HIS A 1 88 ? -0.250 61.527 32.707 1.00 9.66 88 HIS A N 1
ATOM 723 C CA . HIS A 1 88 ? 0.267 62.886 32.796 1.00 11.93 88 HIS A CA 1
ATOM 724 C C . HIS A 1 88 ? 1.339 63.147 31.739 1.00 11.13 88 HIS A C 1
ATOM 725 O O . HIS A 1 88 ? 2.257 63.934 31.960 1.00 12.50 88 HIS A O 1
ATOM 732 N N . ASN A 1 89 ? 1.229 62.497 30.579 1.00 11.34 89 ASN A N 1
ATOM 733 C CA . ASN A 1 89 ? 2.244 62.595 29.544 1.00 11.20 89 ASN A CA 1
ATOM 734 C C . ASN A 1 89 ? 1.712 63.309 28.314 1.00 12.99 89 ASN A C 1
ATOM 735 O O . ASN A 1 89 ? 0.528 63.625 28.206 1.00 9.86 89 ASN A O 1
ATOM 740 N N . ASN A 1 90 ? 2.636 63.581 27.396 1.00 11.15 90 ASN A N 1
ATOM 741 C CA . ASN A 1 90 ? 2.301 64.061 26.054 1.00 12.79 90 ASN A CA 1
ATOM 742 C C . ASN A 1 90 ? 3.315 63.423 25.103 1.00 13.35 90 ASN A C 1
ATOM 743 O O . ASN A 1 90 ? 4.150 64.093 24.502 1.00 12.15 90 ASN A O 1
ATOM 748 N N . CYS A 1 91 ? 3.224 62.096 24.983 1.00 11.17 91 CYS A N 1
ATOM 749 C CA . CYS A 1 91 ? 4.244 61.342 24.266 1.00 11.01 91 CYS A CA 1
ATOM 750 C C . CYS A 1 91 ? 4.334 61.809 22.825 1.00 11.60 91 CYS A C 1
ATOM 751 O O . CYS A 1 91 ? 3.317 62.055 22.177 1.00 10.51 91 CYS A O 1
ATOM 754 N N . LEU A 1 92 ? 5.572 61.911 22.319 1.00 9.59 92 LEU A N 1
ATOM 755 C CA . LEU A 1 92 ? 5.774 62.390 20.958 1.00 11.02 92 LEU A CA 1
ATOM 756 C C . LEU A 1 92 ? 5.027 61.534 19.954 1.00 12.37 92 LEU A C 1
ATOM 757 O O . LEU A 1 92 ? 4.601 62.027 18.904 1.00 13.49 92 LEU A O 1
ATOM 762 N N . PHE A 1 93 ? 4.821 60.264 20.289 1.00 11.46 93 PHE A N 1
ATOM 763 C CA . PHE A 1 93 ? 4.173 59.314 19.404 1.00 12.62 93 PHE A CA 1
ATOM 764 C C . PHE A 1 93 ? 2.743 59.002 19.792 1.00 13.07 93 PHE A C 1
ATOM 765 O O . PHE A 1 93 ? 2.142 58.123 19.164 1.00 13.61 93 PHE A O 1
ATOM 773 N N . CYS A 1 94 ? 2.205 59.647 20.825 1.00 11.04 94 CYS A N 1
ATOM 774 C CA . CYS A 1 94 ? 0.912 59.278 21.397 1.00 9.43 94 CYS A CA 1
ATOM 775 C C . CYS A 1 94 ? -0.096 58.878 20.325 1.00 11.31 94 CYS A C 1
ATOM 776 O O . CYS A 1 94 ? -0.423 59.667 19.426 1.00 10.97 94 CYS A O 1
ATOM 779 N N . PHE A 1 95 ? -0.604 57.651 20.431 1.00 9.35 95 PHE A N 1
ATOM 780 C CA . PHE A 1 95 ? -1.545 57.171 19.433 1.00 9.06 95 PHE A CA 1
ATOM 781 C C . PHE A 1 95 ? -2.845 57.982 19.447 1.00 11.17 95 PHE A C 1
ATOM 782 O O . PHE A 1 95 ? -3.485 58.144 18.400 1.00 10.16 95 PHE A O 1
ATOM 790 N N . ILE A 1 96 ? -3.264 58.492 20.607 1.00 11.06 96 ILE A N 1
ATOM 791 C CA . ILE A 1 96 ? -4.510 59.263 20.648 1.00 11.72 96 ILE A CA 1
ATOM 792 C C . ILE A 1 96 ? -4.390 60.513 19.787 1.00 11.90 96 ILE A C 1
ATOM 793 O O . ILE A 1 96 ? -5.353 60.927 19.117 1.00 13.68 96 ILE A O 1
ATOM 798 N N . ASP A 1 97 ? -3.228 61.179 19.843 1.00 11.46 97 ASP A N 1
ATOM 799 C CA . ASP A 1 97 ? -3.061 62.457 19.139 1.00 12.34 97 ASP A CA 1
ATOM 800 C C . ASP A 1 97 ? -3.133 62.304 17.631 1.00 12.13 97 ASP A C 1
ATOM 801 O O . ASP A 1 97 ? -3.394 63.293 16.926 1.00 13.56 97 ASP A O 1
ATOM 806 N N . GLN A 1 98 ? -2.875 61.099 17.112 1.00 11.04 98 GLN A N 1
ATOM 807 C CA . GLN A 1 98 ? -2.912 60.856 15.677 1.00 11.24 98 GLN A CA 1
ATOM 808 C C . GLN A 1 98 ? -4.181 60.151 15.246 1.00 12.31 98 GLN A C 1
ATOM 809 O O . GLN A 1 98 ? -4.249 59.647 14.120 1.00 11.83 98 GLN A O 1
ATOM 815 N N . LEU A 1 99 ? -5.201 60.123 16.096 1.00 12.48 99 LEU A N 1
ATOM 816 C CA . LEU A 1 99 ? -6.513 59.736 15.623 1.00 11.97 99 LEU A CA 1
ATOM 817 C C . LEU A 1 99 ? -7.097 60.859 14.781 1.00 13.41 99 LEU A C 1
ATOM 818 O O . LEU A 1 99 ? -6.901 62.035 15.085 1.00 14.61 99 LEU A O 1
ATOM 823 N N . PRO A 1 100 ? -7.837 60.526 13.736 1.00 15.01 100 PRO A N 1
ATOM 824 C CA . PRO A 1 100 ? -8.660 61.540 13.073 1.00 18.04 100 PRO A CA 1
ATOM 825 C C . PRO A 1 100 ? -9.740 62.006 14.029 1.00 19.22 100 PRO A C 1
ATOM 826 O O . PRO A 1 100 ? -10.096 61.305 14.980 1.00 16.06 100 PRO A O 1
ATOM 830 N N . LYS A 1 101 ? -10.267 63.206 13.762 1.00 18.72 101 LYS A N 1
ATOM 831 C CA . LYS A 1 101 ? -11.332 63.743 14.598 1.00 23.85 101 LYS A CA 1
ATOM 832 C C . LYS A 1 101 ? -12.671 63.123 14.216 1.00 20.46 101 LYS A C 1
ATOM 833 O O . LYS A 1 101 ? -12.857 62.626 13.105 1.00 25.49 101 LYS A O 1
ATOM 839 N N . GLY A 1 102 ? -13.599 63.124 15.172 1.00 19.64 102 GLY A N 1
ATOM 840 C CA . GLY A 1 102 ? -14.967 62.731 14.902 1.00 20.54 102 GLY A CA 1
ATOM 841 C C . GLY A 1 102 ? -15.322 61.294 15.203 1.00 19.72 102 GLY A C 1
ATOM 842 O O . GLY A 1 102 ? -16.450 60.894 14.913 1.00 22.10 102 GLY A O 1
ATOM 843 N N . MET A 1 103 ? -14.397 60.492 15.745 1.00 16.78 103 MET A N 1
ATOM 844 C CA . MET A 1 103 ? -14.705 59.109 16.081 1.00 16.29 103 MET A CA 1
ATOM 845 C C . MET A 1 103 ? -15.397 59.064 17.438 1.00 19.55 103 MET A C 1
ATOM 846 O O . MET A 1 103 ? -15.590 60.098 18.093 1.00 18.39 103 MET A O 1
ATOM 851 N N . ARG A 1 104 ? -15.769 57.861 17.891 1.00 16.72 104 ARG A N 1
ATOM 852 C CA . ARG A 1 104 ? -16.519 57.779 19.138 1.00 19.05 104 ARG A CA 1
ATOM 853 C C . ARG A 1 104 ? -15.646 58.237 20.306 1.00 18.49 104 ARG A C 1
ATOM 854 O O . ARG A 1 104 ? -14.435 57.984 20.333 1.00 14.76 104 ARG A O 1
ATOM 862 N N . LYS A 1 105 ? -16.279 58.928 21.267 1.00 19.09 105 LYS A N 1
ATOM 863 C CA . LYS A 1 105 ? -15.543 59.686 22.283 1.00 18.45 105 LYS A CA 1
ATOM 864 C C . LYS A 1 105 ? -14.563 58.828 23.066 1.00 16.50 105 LYS A C 1
ATOM 865 O O . LYS A 1 105 ? -13.484 59.300 23.437 1.00 14.86 105 LYS A O 1
ATOM 871 N N . THR A 1 106 ? -14.934 57.585 23.395 1.00 15.19 106 THR A N 1
ATOM 872 C CA . THR A 1 106 ? -14.079 56.787 24.282 1.00 13.75 106 THR A CA 1
ATOM 873 C C . THR A 1 106 ? -12.710 56.499 23.680 1.00 13.24 106 THR A C 1
ATOM 874 O O . THR A 1 106 ? -11.769 56.181 24.423 1.00 14.00 106 THR A O 1
ATOM 878 N N . LEU A 1 107 ? -12.577 56.611 22.365 1.00 13.17 107 LEU A N 1
ATOM 879 C CA . LEU A 1 107 ? -11.280 56.388 21.736 1.00 12.70 107 LEU A CA 1
ATOM 880 C C . LEU A 1 107 ? -10.262 57.444 22.119 1.00 13.12 107 LEU A C 1
ATOM 881 O O . LEU A 1 107 ? -9.060 57.197 21.982 1.00 11.75 107 LEU A O 1
ATOM 886 N N . TYR A 1 108 ? -10.700 58.630 22.541 1.00 12.85 108 TYR A N 1
ATOM 887 C CA . TYR A 1 108 ? -9.785 59.727 22.813 1.00 12.38 108 TYR A CA 1
ATOM 888 C C . TYR A 1 108 ? -9.366 59.805 24.268 1.00 12.75 108 TYR A C 1
ATOM 889 O O . TYR A 1 108 ? -8.674 60.758 24.648 1.00 13.54 108 TYR A O 1
ATOM 898 N N . PHE A 1 109 ? -9.776 58.842 25.088 1.00 11.99 109 PHE A N 1
ATOM 899 C CA . PHE A 1 109 ? -9.515 58.895 26.523 1.00 11.91 109 PHE A CA 1
ATOM 900 C C . PHE A 1 109 ? -8.054 58.558 26.780 1.00 13.92 109 PHE A C 1
ATOM 901 O O . PHE A 1 109 ? -7.587 57.500 26.354 1.00 15.14 109 PHE A O 1
ATOM 909 N N . LYS A 1 110 ? -7.333 59.435 27.492 1.00 10.42 110 LYS A N 1
ATOM 910 C CA . LYS A 1 110 ? -5.912 59.164 27.785 1.00 12.67 110 LYS A CA 1
ATOM 911 C C . LYS A 1 110 ? -5.804 58.340 29.067 1.00 13.00 110 LYS A C 1
ATOM 912 O O . LYS A 1 110 ? -5.290 58.785 30.103 1.00 9.92 110 LYS A O 1
ATOM 918 N N . ASP A 1 111 ? -6.298 57.097 28.971 1.00 12.64 111 ASP A N 1
ATOM 919 C CA . ASP A 1 111 ? -6.504 56.271 30.154 1.00 11.80 111 ASP A CA 1
ATOM 920 C C . ASP A 1 111 ? -5.539 55.099 30.248 1.00 12.26 111 ASP A C 1
ATOM 921 O O . ASP A 1 111 ? -5.710 54.261 31.138 1.00 14.38 111 ASP A O 1
ATOM 926 N N . ASP A 1 112 ? -4.511 55.032 29.397 1.00 12.43 112 ASP A N 1
ATOM 927 C CA . ASP A 1 112 ? -3.613 53.884 29.482 1.00 13.07 112 ASP A CA 1
ATOM 928 C C . ASP A 1 112 ? -2.813 53.847 30.791 1.00 13.58 112 ASP A C 1
ATOM 929 O O . ASP A 1 112 ? -2.430 52.744 31.224 1.00 13.12 112 ASP A O 1
ATOM 934 N N . ASP A 1 113 ? -2.594 54.993 31.451 1.00 10.90 113 ASP A N 1
ATOM 935 C CA . ASP A 1 113 ? -1.997 55.059 32.788 1.00 10.67 113 ASP A CA 1
ATOM 936 C C . ASP A 1 113 ? -3.035 55.224 33.916 1.00 12.43 113 ASP A C 1
ATOM 937 O O . ASP A 1 113 ? -2.660 55.541 35.053 1.00 12.48 113 ASP A O 1
ATOM 942 N N . SER A 1 114 ? -4.320 55.054 33.636 1.00 11.03 114 SER A N 1
ATOM 943 C CA . SER A 1 114 ? -5.342 55.341 34.643 1.00 13.20 114 SER A CA 1
ATOM 944 C C . SER A 1 114 ? -5.374 54.280 35.740 1.00 13.11 114 SER A C 1
ATOM 945 O O . SER A 1 114 ? -4.828 53.184 35.601 1.00 11.53 114 SER A O 1
ATOM 948 N N . ARG A 1 115 ? -6.117 54.597 36.814 1.00 13.95 115 ARG A N 1
ATOM 949 C CA . ARG A 1 115 ? -6.344 53.622 37.873 1.00 15.20 115 ARG A CA 1
ATOM 950 C C . ARG A 1 115 ? -6.943 52.325 37.332 1.00 14.33 115 ARG A C 1
ATOM 951 O O . ARG A 1 115 ? -6.537 51.240 37.748 1.00 12.09 115 ARG A O 1
ATOM 959 N N A LEU A 1 116 ? -7.889 52.397 36.386 0.48 14.67 116 LEU A N 1
ATOM 960 N N B LEU A 1 116 ? -7.864 52.414 36.373 0.52 14.92 116 LEU A N 1
ATOM 961 C CA A LEU A 1 116 ? -8.435 51.149 35.844 0.48 15.27 116 LEU A CA 1
ATOM 962 C CA B LEU A 1 116 ? -8.457 51.188 35.858 0.52 15.52 116 LEU A CA 1
ATOM 963 C C A LEU A 1 116 ? -7.370 50.363 35.093 0.48 15.65 116 LEU A C 1
ATOM 964 C C B LEU A 1 116 ? -7.463 50.382 35.020 0.52 15.65 116 LEU A C 1
ATOM 965 O O A LEU A 1 116 ? -7.266 49.139 35.249 0.48 15.73 116 LEU A O 1
ATOM 966 O O B LEU A 1 116 ? -7.478 49.149 35.079 0.52 15.78 116 LEU A O 1
ATOM 975 N N . SER A 1 117 ? -6.561 51.048 34.283 1.00 14.61 117 SER A N 1
ATOM 976 C CA A SER A 1 117 ? -5.473 50.373 33.578 0.53 14.48 117 SER A CA 1
ATOM 977 C CA B SER A 1 117 ? -5.488 50.344 33.580 0.47 14.56 117 SER A CA 1
ATOM 978 C C . SER A 1 117 ? -4.507 49.694 34.548 1.00 13.40 117 SER A C 1
ATOM 979 O O . SER A 1 117 ? -4.023 48.590 34.292 1.00 12.65 117 SER A O 1
ATOM 984 N N . PHE A 1 118 ? -4.182 50.369 35.644 1.00 10.48 118 PHE A N 1
ATOM 985 C CA . PHE A 1 118 ? -3.363 49.761 36.694 1.00 11.81 118 PHE A CA 1
ATOM 986 C C . PHE A 1 118 ? -4.018 48.493 37.230 1.00 13.40 118 PHE A C 1
ATOM 987 O O . PHE A 1 118 ? -3.358 47.462 37.429 1.00 13.96 118 PHE A O 1
ATOM 995 N N . LEU A 1 119 ? -5.324 48.547 37.462 1.00 14.91 119 LEU A N 1
ATOM 996 C CA . LEU A 1 119 ? -6.026 47.381 37.976 1.00 15.28 119 LEU A CA 1
ATOM 997 C C . LEU A 1 119 ? -5.982 46.230 36.976 1.00 17.11 119 LEU A C 1
ATOM 998 O O . LEU A 1 119 ? -5.832 45.065 37.362 1.00 20.72 119 LEU A O 1
ATOM 1003 N N . GLN A 1 120 ? -6.047 46.539 35.680 1.00 17.00 120 GLN A N 1
ATOM 1004 C CA . GLN A 1 120 ? -6.071 45.500 34.656 1.00 19.30 120 GLN A CA 1
ATOM 1005 C C . GLN A 1 120 ? -4.694 44.950 34.351 1.00 19.22 120 GLN A C 1
ATOM 1006 O O . GLN A 1 120 ? -4.598 43.925 33.671 1.00 20.77 120 GLN A O 1
ATOM 1012 N N . GLY A 1 121 ? -3.645 45.615 34.814 1.00 14.80 121 GLY A N 1
ATOM 1013 C CA . GLY A 1 121 ? -2.283 45.181 34.561 1.00 16.86 121 GLY A CA 1
ATOM 1014 C C . GLY A 1 121 ? -1.743 45.541 33.195 1.00 16.16 121 GLY A C 1
ATOM 1015 O O . GLY A 1 121 ? -0.874 44.847 32.683 1.00 16.72 121 GLY A O 1
ATOM 1016 N N . ASN A 1 122 ? -2.232 46.610 32.587 1.00 15.13 122 ASN A N 1
ATOM 1017 C CA . ASN A 1 122 ? -1.659 47.071 31.340 1.00 13.79 122 ASN A CA 1
ATOM 1018 C C . ASN A 1 122 ? -0.275 47.674 31.563 1.00 11.82 122 ASN A C 1
ATOM 1019 O O . ASN A 1 122 ? 0.184 47.900 32.699 1.00 11.61 122 ASN A O 1
ATOM 1024 N N . PHE A 1 123 ? 0.398 47.971 30.453 1.00 10.50 123 PHE A N 1
ATOM 1025 C CA . PHE A 1 123 ? 1.678 48.656 30.533 1.00 9.47 123 PHE A CA 1
ATOM 1026 C C . PHE A 1 123 ? 1.455 50.109 30.954 1.00 10.70 123 PHE A C 1
ATOM 1027 O O . PHE A 1 123 ? 0.661 50.836 30.331 1.00 12.38 123 PHE A O 1
ATOM 1035 N N . LEU A 1 124 ? 2.187 50.528 31.980 1.00 6.90 124 LEU A N 1
ATOM 1036 C CA . LEU A 1 124 ? 2.066 51.833 32.634 1.00 7.35 124 LEU A CA 1
ATOM 1037 C C . LEU A 1 124 ? 3.378 52.598 32.505 1.00 6.85 124 LEU A C 1
ATOM 1038 O O . LEU A 1 124 ? 4.446 52.025 32.680 1.00 8.19 124 LEU A O 1
ATOM 1043 N N . THR A 1 125 ? 3.317 53.917 32.285 1.00 7.43 125 THR A N 1
ATOM 1044 C CA . THR A 1 125 ? 4.567 54.671 32.339 1.00 6.57 125 THR A CA 1
ATOM 1045 C C . THR A 1 125 ? 4.967 55.024 33.763 1.00 8.88 125 THR A C 1
ATOM 1046 O O . THR A 1 125 ? 6.129 55.376 33.991 1.00 9.15 125 THR A O 1
ATOM 1050 N N . LEU A 1 126 ? 4.025 54.983 34.694 1.00 7.69 126 LEU A N 1
ATOM 1051 C CA . LEU A 1 126 ? 4.223 55.364 36.096 1.00 8.43 126 LEU A CA 1
ATOM 1052 C C . LEU A 1 126 ? 4.515 56.837 36.319 1.00 8.97 126 LEU A C 1
ATOM 1053 O O . LEU A 1 126 ? 4.802 57.208 37.458 1.00 11.24 126 LEU A O 1
ATOM 1058 N N . THR A 1 127 ? 4.437 57.716 35.298 1.00 8.13 127 THR A N 1
ATOM 1059 C CA . THR A 1 127 ? 4.795 59.111 35.569 1.00 10.88 127 THR A CA 1
ATOM 1060 C C . THR A 1 127 ? 3.751 59.811 36.424 1.00 11.85 127 THR A C 1
ATOM 1061 O O . THR A 1 127 ? 4.061 60.834 37.052 1.00 13.05 127 THR A O 1
ATOM 1065 N N . ASN A 1 128 ? 2.535 59.277 36.480 1.00 11.67 128 ASN A N 1
ATOM 1066 C CA . ASN A 1 128 ? 1.465 59.872 37.267 1.00 11.95 128 ASN A CA 1
ATOM 1067 C C . ASN A 1 128 ? 1.316 59.208 38.632 1.00 11.74 128 ASN A C 1
ATOM 1068 O O . ASN A 1 128 ? 0.329 59.461 39.326 1.00 14.42 128 ASN A O 1
ATOM 1073 N N . MET A 1 129 ? 2.277 58.380 39.026 1.00 11.55 129 MET A N 1
ATOM 1074 C CA . MET A 1 129 ? 2.259 57.677 40.302 1.00 11.04 129 MET A CA 1
ATOM 1075 C C . MET A 1 129 ? 3.227 58.360 41.256 1.00 13.46 129 MET A C 1
ATOM 1076 O O . MET A 1 129 ? 4.310 58.780 40.849 1.00 13.26 129 MET A O 1
ATOM 1081 N N . LYS A 1 130 ? 2.828 58.471 42.509 1.00 13.51 130 LYS A N 1
ATOM 1082 C CA . LYS A 1 130 ? 3.720 59.036 43.509 1.00 12.17 130 LYS A CA 1
ATOM 1083 C C . LYS A 1 130 ? 4.629 57.956 44.071 1.00 12.13 130 LYS A C 1
ATOM 1084 O O . LYS A 1 130 ? 4.331 56.762 44.002 1.00 10.90 130 LYS A O 1
ATOM 1090 N N . ASP A 1 131 ? 5.752 58.389 44.652 1.00 12.30 131 ASP A N 1
ATOM 1091 C CA . ASP A 1 131 ? 6.637 57.413 45.285 1.00 12.11 131 ASP A CA 1
ATOM 1092 C C . ASP A 1 131 ? 5.894 56.625 46.361 1.00 12.33 131 ASP A C 1
ATOM 1093 O O . ASP A 1 131 ? 6.116 55.421 46.525 1.00 12.39 131 ASP A O 1
ATOM 1098 N N . GLU A 1 132 ? 5.004 57.286 47.098 1.00 13.29 132 GLU A N 1
ATOM 1099 C CA . GLU A 1 132 ? 4.257 56.576 48.131 1.00 13.68 132 GLU A CA 1
ATOM 1100 C C . GLU A 1 132 ? 3.446 55.429 47.533 1.00 12.61 132 GLU A C 1
ATOM 1101 O O . GLU A 1 132 ? 3.370 54.344 48.127 1.00 12.58 132 GLU A O 1
ATOM 1107 N N . ASP A 1 133 ? 2.868 55.642 46.338 1.00 11.91 133 ASP A N 1
ATOM 1108 C CA . ASP A 1 133 ? 2.175 54.565 45.622 1.00 11.32 133 ASP A CA 1
ATOM 1109 C C . ASP A 1 133 ? 3.096 53.373 45.408 1.00 11.95 133 ASP A C 1
ATOM 1110 O O . ASP A 1 133 ? 2.705 52.221 45.628 1.00 10.21 133 ASP A O 1
ATOM 1115 N N . ILE A 1 134 ? 4.324 53.632 44.941 1.00 10.44 134 ILE A N 1
ATOM 1116 C CA . ILE A 1 134 ? 5.289 52.560 44.692 1.00 10.42 134 ILE A CA 1
ATOM 1117 C C . ILE A 1 134 ? 5.618 51.834 45.988 1.00 11.79 134 ILE A C 1
ATOM 1118 O O . ILE A 1 134 ? 5.730 50.607 46.018 1.00 10.18 134 ILE A O 1
ATOM 1123 N N . GLU A 1 135 ? 5.819 52.584 47.070 1.00 11.12 135 GLU A N 1
ATOM 1124 C CA . GLU A 1 135 ? 6.116 51.943 48.343 1.00 12.14 135 GLU A CA 1
ATOM 1125 C C . GLU A 1 135 ? 4.965 51.057 48.810 1.00 12.87 135 GLU A C 1
ATOM 1126 O O . GLU A 1 135 ? 5.205 50.008 49.409 1.00 12.56 135 GLU A O 1
ATOM 1132 N N . ARG A 1 136 ? 3.717 51.480 48.576 1.00 12.05 136 ARG A N 1
ATOM 1133 C CA . ARG A 1 136 ? 2.576 50.660 48.994 1.00 12.40 136 ARG A CA 1
ATOM 1134 C C . ARG A 1 136 ? 2.443 49.421 48.114 1.00 12.24 136 ARG A C 1
ATOM 1135 O O . ARG A 1 136 ? 2.124 48.333 48.616 1.00 12.16 136 ARG A O 1
ATOM 1143 N N . ILE A 1 137 ? 2.714 49.566 46.811 1.00 10.71 137 ILE A N 1
ATOM 1144 C CA . ILE A 1 137 ? 2.763 48.414 45.908 1.00 10.21 137 ILE A CA 1
ATOM 1145 C C . ILE A 1 137 ? 3.778 47.381 46.418 1.00 12.11 137 ILE A C 1
ATOM 1146 O O . ILE A 1 137 ? 3.492 46.182 46.476 1.00 10.90 137 ILE A O 1
ATOM 1151 N N . ILE A 1 138 ? 4.964 47.840 46.816 1.00 10.67 138 ILE A N 1
ATOM 1152 C CA . ILE A 1 138 ? 5.984 46.948 47.364 1.00 11.27 138 ILE A CA 1
ATOM 1153 C C . ILE A 1 138 ? 5.498 46.270 48.641 1.00 14.16 138 ILE A C 1
ATOM 1154 O O . ILE A 1 138 ? 5.660 45.052 48.826 1.00 14.11 138 ILE A O 1
ATOM 1159 N N . ASN A 1 139 ? 4.932 47.057 49.562 1.00 12.89 139 ASN A N 1
ATOM 1160 C CA . ASN A 1 139 ? 4.521 46.517 50.859 1.00 14.11 139 ASN A CA 1
ATOM 1161 C C . ASN A 1 139 ? 3.424 45.486 50.691 1.00 16.09 139 ASN A C 1
ATOM 1162 O O . ASN A 1 139 ? 3.378 44.483 51.417 1.00 17.19 139 ASN A O 1
ATOM 1167 N N . TYR A 1 140 ? 2.544 45.708 49.717 1.00 13.49 140 TYR A N 1
ATOM 1168 C CA . TYR A 1 140 ? 1.432 44.812 49.428 1.00 13.78 140 TYR A CA 1
ATOM 1169 C C . TYR A 1 140 ? 1.839 43.671 48.506 1.00 14.44 140 TYR A C 1
ATOM 1170 O O . TYR A 1 140 ? 1.030 42.761 48.285 1.00 15.61 140 TYR A O 1
ATOM 1179 N N . LYS A 1 141 ? 3.053 43.715 47.959 1.00 12.92 141 LYS A N 1
ATOM 1180 C CA . LYS A 1 141 ? 3.544 42.711 47.017 1.00 12.79 141 LYS A CA 1
ATOM 1181 C C . LYS A 1 141 ? 2.611 42.579 45.824 1.00 12.28 141 LYS A C 1
ATOM 1182 O O . LYS A 1 141 ? 2.318 41.483 45.358 1.00 14.47 141 LYS A O 1
ATOM 1188 N N . ILE A 1 142 ? 2.098 43.711 45.350 1.00 11.48 142 ILE A N 1
ATOM 1189 C CA . ILE A 1 142 ? 1.312 43.728 44.129 1.00 11.48 142 ILE A CA 1
ATOM 1190 C C . ILE A 1 142 ? 2.252 43.476 42.959 1.00 11.93 142 ILE A C 1
ATOM 1191 O O . ILE A 1 142 ? 3.164 44.268 42.707 1.00 12.32 142 ILE A O 1
ATOM 1196 N N . SER A 1 143 ? 2.045 42.363 42.246 1.00 10.89 143 SER A N 1
ATOM 1197 C CA . SER A 1 143 ? 3.038 41.928 41.278 1.00 10.64 143 SER A CA 1
ATOM 1198 C C . SER A 1 143 ? 2.321 41.063 40.256 1.00 15.71 143 SER A C 1
ATOM 1199 O O . SER A 1 143 ? 1.425 40.295 40.633 1.00 16.98 143 SER A O 1
ATOM 1202 N N . PRO A 1 144 ? 2.677 41.158 38.968 1.00 14.01 144 PRO A N 1
ATOM 1203 C CA . PRO A 1 144 ? 3.711 42.023 38.396 1.00 12.42 144 PRO A CA 1
ATOM 1204 C C . PRO A 1 144 ? 3.237 43.444 38.126 1.00 15.08 144 PRO A C 1
ATOM 1205 O O . PRO A 1 144 ? 2.029 43.683 38.098 1.00 15.71 144 PRO A O 1
ATOM 1209 N N . ILE A 1 145 ? 4.175 44.370 37.944 1.00 12.21 145 ILE A N 1
ATOM 1210 C CA . ILE A 1 145 ? 3.901 45.746 37.494 1.00 11.68 145 ILE A CA 1
ATOM 1211 C C . ILE A 1 145 ? 4.493 45.848 36.097 1.00 18.55 145 ILE A C 1
ATOM 1212 O O . ILE A 1 145 ? 5.708 45.684 35.933 1.00 15.53 145 ILE A O 1
ATOM 1217 N N . ASN A 1 146 ? 3.650 46.06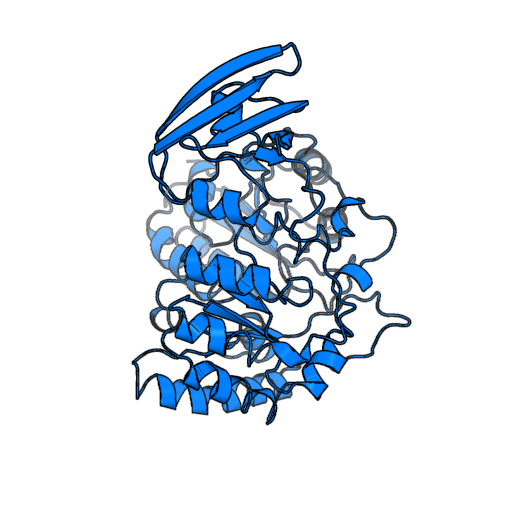9 35.086 1.00 11.90 146 ASN A N 1
ATOM 1218 C CA . ASN A 1 146 ? 4.110 46.118 33.704 1.00 12.75 146 ASN A CA 1
ATOM 1219 C C . ASN A 1 146 ? 4.342 47.564 33.277 1.00 11.03 146 ASN A C 1
ATOM 1220 O O . ASN A 1 146 ? 3.500 48.431 33.509 1.00 8.71 146 ASN A O 1
ATOM 1225 N N . ILE A 1 147 ? 5.509 47.822 32.700 1.00 7.48 147 ILE A N 1
ATOM 1226 C CA . ILE A 1 147 ? 6.024 49.178 32.618 1.00 7.33 147 ILE A CA 1
ATOM 1227 C C . ILE A 1 147 ? 6.374 49.506 31.178 1.00 7.54 147 ILE A C 1
ATOM 1228 O O . ILE A 1 147 ? 7.114 48.752 30.529 1.00 7.54 147 ILE A O 1
ATOM 1233 N N . SER A 1 148 ? 5.835 50.627 30.691 1.00 7.96 148 SER A N 1
ATOM 1234 C CA . SER A 1 148 ? 6.259 51.261 29.443 1.00 6.47 148 SER A CA 1
ATOM 1235 C C . SER A 1 148 ? 7.542 52.011 29.756 1.00 8.28 148 SER A C 1
ATOM 1236 O O . SER A 1 148 ? 7.505 53.116 30.302 1.00 9.84 148 SER A O 1
ATOM 1239 N N . VAL A 1 149 ? 8.674 51.415 29.417 1.00 6.22 149 VAL A N 1
ATOM 1240 C CA . VAL A 1 149 ? 9.967 52.016 29.753 1.00 6.37 149 VAL A CA 1
ATOM 1241 C C . VAL A 1 149 ? 10.433 52.976 28.667 1.00 7.00 149 VAL A C 1
ATOM 1242 O O . VAL A 1 149 ? 10.801 54.119 28.960 1.00 7.82 149 VAL A O 1
ATOM 1246 N N . HIS A 1 150 ? 10.499 52.497 27.422 1.00 6.99 150 HIS A N 1
ATOM 1247 C CA . HIS A 1 150 ? 10.979 53.240 26.243 1.00 7.52 150 HIS A CA 1
ATOM 1248 C C . HIS A 1 150 ? 12.478 53.518 26.255 1.00 8.47 150 HIS A C 1
ATOM 1249 O O . HIS A 1 150 ? 13.144 53.302 25.233 1.00 8.65 150 HIS A O 1
ATOM 1256 N N . THR A 1 151 ? 13.015 54.004 27.379 1.00 7.99 151 THR A N 1
ATOM 1257 C CA . THR A 1 151 ? 14.451 54.212 27.537 1.00 9.30 151 THR A CA 1
ATOM 1258 C C . THR A 1 151 ? 14.739 54.424 29.023 1.00 9.43 151 THR A C 1
ATOM 1259 O O . THR A 1 151 ? 13.904 54.969 29.732 1.00 9.17 151 THR A O 1
ATOM 1263 N N . THR A 1 152 ? 15.879 53.934 29.490 1.00 9.13 152 THR A N 1
ATOM 1264 C CA . THR A 1 152 ? 16.324 54.235 30.848 1.00 10.16 152 THR A CA 1
ATOM 1265 C C . THR A 1 152 ? 17.230 55.458 30.896 1.00 13.70 152 THR A C 1
ATOM 1266 O O . THR A 1 152 ? 17.717 55.816 31.979 1.00 15.60 152 THR A O 1
ATOM 1270 N N . ASN A 1 153 ? 17.463 56.102 29.758 1.00 10.89 153 ASN A N 1
ATOM 1271 C CA . ASN A 1 153 ? 18.188 57.375 29.682 1.00 14.16 153 ASN A CA 1
ATOM 1272 C C . ASN A 1 153 ? 17.253 58.461 30.208 1.00 18.28 153 ASN A C 1
ATOM 1273 O O . ASN A 1 153 ? 16.219 58.721 29.570 1.00 13.29 153 ASN A O 1
ATOM 1278 N N . PRO A 1 154 ? 17.551 59.096 31.348 1.00 15.94 154 PRO A N 1
ATOM 1279 C CA . PRO A 1 154 ? 16.528 59.948 31.991 1.00 15.37 154 PRO A CA 1
ATOM 1280 C C . PRO A 1 154 ? 16.103 61.113 31.128 1.00 17.49 154 PRO A C 1
ATOM 1281 O O . PRO A 1 154 ? 14.900 61.333 30.947 1.00 15.23 154 PRO A O 1
ATOM 1285 N N . GLU A 1 155 ? 17.065 61.890 30.622 1.00 15.60 155 GLU A N 1
ATOM 1286 C CA . GLU A 1 155 ? 16.747 63.048 29.787 1.00 22.46 155 GLU A CA 1
ATOM 1287 C C . GLU A 1 155 ? 16.000 62.644 28.527 1.00 18.31 155 GLU A C 1
ATOM 1288 O O . GLU A 1 155 ? 15.115 63.375 28.063 1.00 16.40 155 GLU A O 1
ATOM 1294 N N . LEU A 1 156 ? 16.371 61.506 27.939 1.00 15.61 156 LEU A N 1
ATOM 1295 C CA . LEU A 1 156 ? 15.706 61.033 26.730 1.00 14.97 156 LEU A CA 1
ATOM 1296 C C . LEU A 1 156 ? 14.266 60.641 27.012 1.00 13.17 156 LEU A C 1
ATOM 1297 O O . LEU A 1 156 ? 13.387 60.856 26.164 1.00 15.23 156 LEU A O 1
ATOM 1302 N N . ARG A 1 157 ? 14.008 60.040 28.178 1.00 11.11 157 ARG A N 1
ATOM 1303 C CA . ARG A 1 157 ? 12.632 59.667 28.488 1.00 11.30 157 ARG A CA 1
ATOM 1304 C C . ARG A 1 157 ? 11.780 60.907 28.727 1.00 13.27 157 ARG A C 1
ATOM 1305 O O . ARG A 1 157 ? 10.627 60.955 28.280 1.00 13.59 157 ARG A O 1
ATOM 1313 N N . VAL A 1 158 ? 12.330 61.925 29.412 1.00 11.84 158 VAL A N 1
ATOM 1314 C CA . VAL A 1 158 ? 11.614 63.201 29.554 1.00 12.82 158 VAL A CA 1
ATOM 1315 C C . VAL A 1 158 ? 11.224 63.753 28.190 1.00 15.51 158 VAL A C 1
ATOM 1316 O O . VAL A 1 158 ? 10.101 64.246 27.993 1.00 16.00 158 VAL A O 1
ATOM 1320 N N . GLU A 1 159 ? 12.142 63.680 27.230 1.00 18.73 159 GLU A N 1
ATOM 1321 C CA . GLU A 1 159 ? 11.887 64.180 25.878 1.00 19.72 159 GLU A CA 1
ATOM 1322 C C . GLU A 1 159 ? 10.818 63.361 25.149 1.00 18.87 159 GLU A C 1
ATOM 1323 O O . GLU A 1 159 ? 9.987 63.927 24.410 1.00 19.63 159 GLU A O 1
ATOM 1329 N N . LEU A 1 160 ? 10.815 62.031 25.338 1.00 17.50 160 LEU A N 1
ATOM 1330 C CA . LEU A 1 160 ? 9.831 61.190 24.655 1.00 16.88 160 LEU A CA 1
ATOM 1331 C C . LEU A 1 160 ? 8.438 61.362 25.254 1.00 17.06 160 LEU A C 1
ATOM 1332 O O . LEU A 1 160 ? 7.440 61.328 24.519 1.00 16.73 160 LEU A O 1
ATOM 1337 N N . LEU A 1 161 ? 8.340 61.536 26.576 1.00 15.90 161 LEU A N 1
ATOM 1338 C CA . LEU A 1 161 ? 7.029 61.595 27.233 1.00 15.59 161 LEU A CA 1
ATOM 1339 C C . LEU A 1 161 ? 6.556 63.000 27.598 1.00 16.77 161 LEU A C 1
ATOM 1340 O O . LEU A 1 161 ? 5.368 63.168 27.873 1.00 16.92 161 LEU A O 1
ATOM 1345 N N . ASN A 1 162 ? 7.451 63.976 27.681 1.00 17.75 162 ASN A N 1
ATOM 1346 C CA A ASN A 1 162 ? 7.087 65.343 28.071 0.57 19.08 162 ASN A CA 1
ATOM 1347 C CA B ASN A 1 162 ? 7.100 65.342 28.083 0.43 19.08 162 ASN A CA 1
ATOM 1348 C C . ASN A 1 162 ? 6.391 65.357 29.435 1.00 23.51 162 ASN A C 1
ATOM 1349 O O . ASN A 1 162 ? 5.287 65.899 29.593 1.00 19.87 162 ASN A O 1
ATOM 1358 N N . ASN A 1 163 ? 7.030 64.732 30.418 1.00 17.95 163 ASN A N 1
ATOM 1359 C CA . ASN A 1 163 ? 6.606 64.767 31.817 1.00 18.65 163 ASN A CA 1
ATOM 1360 C C . ASN A 1 163 ? 7.902 64.972 32.579 1.00 21.28 163 ASN A C 1
ATOM 1361 O O . ASN A 1 163 ? 8.895 64.297 32.266 1.00 19.26 163 ASN A O 1
ATOM 1366 N N . ARG A 1 164 ? 7.929 65.960 33.501 1.00 23.09 164 ARG A N 1
ATOM 1367 C CA . ARG A 1 164 ? 9.187 66.318 34.144 1.00 21.00 164 ARG A CA 1
ATOM 1368 C C . ARG A 1 164 ? 9.687 65.243 35.093 1.00 20.14 164 ARG A C 1
ATOM 1369 O O . ARG A 1 164 ? 10.871 65.267 35.452 1.00 20.17 164 ARG A O 1
ATOM 1377 N N . PHE A 1 165 ? 8.826 64.339 35.546 1.00 18.26 165 PHE A N 1
ATOM 1378 C CA . PHE A 1 165 ? 9.278 63.268 36.409 1.00 20.30 165 PHE A CA 1
ATOM 1379 C C . PHE A 1 165 ? 9.722 62.043 35.621 1.00 15.99 165 PHE A C 1
ATOM 1380 O O . PHE A 1 165 ? 10.138 61.070 36.244 1.00 17.03 165 PHE A O 1
ATOM 1388 N N . ALA A 1 166 ? 9.646 62.056 34.279 1.00 15.65 166 ALA A N 1
ATOM 1389 C CA . ALA A 1 166 ? 9.768 60.777 33.548 1.00 14.33 166 ALA A CA 1
ATOM 1390 C C . ALA A 1 166 ? 11.170 60.191 33.590 1.00 14.19 166 ALA A C 1
ATOM 1391 O O . ALA A 1 166 ? 11.341 58.989 33.279 1.00 13.18 166 ALA A O 1
ATOM 1393 N N . GLY A 1 167 ? 12.167 60.976 33.987 1.00 15.34 167 GLY A N 1
ATOM 1394 C CA . GLY A 1 167 ? 13.504 60.415 34.165 1.00 15.46 167 GLY A CA 1
ATOM 1395 C C . GLY A 1 167 ? 13.641 59.496 35.361 1.00 14.96 167 GLY A C 1
ATOM 1396 O O . GLY A 1 167 ? 14.697 58.871 35.525 1.00 18.31 167 GLY A O 1
ATOM 1397 N N . ASN A 1 168 ? 12.626 59.402 36.201 1.00 17.81 168 ASN A N 1
ATOM 1398 C CA . ASN A 1 168 ? 12.738 58.599 37.407 1.00 19.18 168 ASN A CA 1
ATOM 1399 C C . ASN A 1 168 ? 12.665 57.089 37.150 1.00 15.99 168 ASN A C 1
ATOM 1400 O O . ASN A 1 168 ? 12.782 56.323 38.116 1.00 13.66 168 ASN A O 1
ATOM 1405 N N . ILE A 1 169 ? 12.466 56.630 35.904 1.00 12.25 169 ILE A N 1
ATOM 1406 C CA . ILE A 1 169 ? 11.925 55.271 35.764 1.00 11.23 169 ILE A CA 1
ATOM 1407 C C . ILE A 1 169 ? 12.930 54.233 36.236 1.00 11.01 169 ILE A C 1
ATOM 1408 O O . ILE A 1 169 ? 12.556 53.263 36.898 1.00 11.05 169 ILE A O 1
ATOM 1413 N N . TYR A 1 170 ? 14.216 54.420 35.954 1.00 11.63 170 TYR A N 1
ATOM 1414 C CA . TYR A 1 170 ? 15.128 53.341 36.337 1.00 11.63 170 TYR A CA 1
ATOM 1415 C C . TYR A 1 170 ? 15.293 53.275 37.851 1.00 13.04 170 TYR A C 1
ATOM 1416 O O . TYR A 1 170 ? 15.344 52.176 38.423 1.00 11.89 170 TYR A O 1
ATOM 1425 N N . GLU A 1 171 ? 15.385 54.428 38.527 1.00 13.44 171 GLU A N 1
ATOM 1426 C CA . GLU A 1 171 ? 15.435 54.385 39.988 1.00 14.60 171 GLU A CA 1
ATOM 1427 C C . GLU A 1 171 ? 14.182 53.730 40.555 1.00 13.24 171 GLU A C 1
ATOM 1428 O O . GLU A 1 171 ? 14.264 52.933 41.500 1.00 14.38 171 GLU A O 1
ATOM 1434 N N . ARG A 1 172 ? 13.031 54.009 39.953 1.00 12.47 172 ARG A N 1
ATOM 1435 C CA A ARG A 1 172 ? 11.776 53.409 40.399 0.53 11.87 172 ARG A CA 1
ATOM 1436 C CA B ARG A 1 172 ? 11.784 53.403 40.413 0.47 11.87 172 ARG A CA 1
ATOM 1437 C C . ARG A 1 172 ? 11.782 51.896 40.184 1.00 11.41 172 ARG A C 1
ATOM 1438 O O . ARG A 1 172 ? 11.370 51.133 41.066 1.00 10.94 172 ARG A O 1
ATOM 1453 N N . MET A 1 173 ? 12.264 51.445 39.019 1.00 10.24 173 MET A N 1
ATOM 1454 C CA . MET A 1 173 ? 12.341 50.011 38.752 1.00 9.52 173 MET A CA 1
ATOM 1455 C C . MET A 1 173 ? 13.317 49.333 39.705 1.00 11.01 173 MET A C 1
ATOM 1456 O O . MET A 1 173 ? 13.071 48.210 40.152 1.00 9.89 173 MET A O 1
ATOM 1461 N N . LYS A 1 174 ? 14.432 49.996 40.023 1.00 11.13 174 LYS A N 1
ATOM 1462 C CA . LYS A 1 174 ? 15.358 49.432 41.010 1.00 12.03 174 LYS A CA 1
ATOM 1463 C C . LYS A 1 174 ? 14.680 49.259 42.354 1.00 13.39 174 LYS A C 1
ATOM 1464 O O . LYS A 1 174 ? 14.884 48.247 43.039 1.00 14.44 174 LYS A O 1
ATOM 1470 N N . LYS A 1 175 ? 13.886 50.247 42.756 1.00 12.78 175 LYS A N 1
ATOM 1471 C CA . LYS A 1 175 ? 13.123 50.141 43.993 1.00 14.76 175 LYS A CA 1
ATOM 1472 C C . LYS A 1 175 ? 12.164 48.963 43.944 1.00 12.68 175 LYS A C 1
ATOM 1473 O O . LYS A 1 175 ? 12.087 48.170 44.894 1.00 13.41 175 LYS A O 1
ATOM 1479 N N . LEU A 1 176 ? 11.417 48.844 42.850 1.00 11.27 176 LEU A N 1
ATOM 1480 C CA . LEU A 1 176 ? 10.482 47.728 42.699 1.00 10.92 176 LEU A CA 1
ATOM 1481 C C . LEU A 1 176 ? 11.215 46.398 42.744 1.00 11.48 176 LEU A C 1
ATOM 1482 O O . LEU A 1 176 ? 10.776 45.455 43.411 1.00 12.02 176 LEU A O 1
ATOM 1487 N N . ALA A 1 177 ? 12.337 46.300 42.037 1.00 11.13 177 ALA A N 1
ATOM 1488 C CA . ALA A 1 177 ? 13.085 45.045 42.026 1.00 11.58 177 ALA A CA 1
ATOM 1489 C C . ALA A 1 177 ? 13.574 44.684 43.424 1.00 14.46 177 ALA A C 1
ATOM 1490 O O . ALA A 1 177 ? 13.482 43.523 43.850 1.00 14.31 177 ALA A O 1
ATOM 1492 N N . GLU A 1 178 ? 14.104 45.668 44.146 1.00 13.11 178 GLU A N 1
ATOM 1493 C CA . GLU A 1 178 ? 14.630 45.393 45.479 1.00 14.65 178 GLU A CA 1
ATOM 1494 C C . GLU A 1 178 ? 13.514 44.992 46.435 1.00 15.00 178 GLU A C 1
ATOM 1495 O O . GLU A 1 178 ? 13.772 44.329 47.450 1.00 18.41 178 GLU A O 1
ATOM 1501 N N . GLY A 1 179 ? 12.287 45.424 46.160 1.00 14.48 179 GLY A N 1
ATOM 1502 C CA . GLY A 1 179 ? 11.100 45.031 46.887 1.00 17.93 179 GLY A CA 1
ATOM 1503 C C . GLY A 1 179 ? 10.502 43.713 46.453 1.00 20.10 179 GLY A C 1
ATOM 1504 O O . GLY A 1 179 ? 9.426 43.339 46.940 1.00 20.09 179 GLY A O 1
ATOM 1505 N N . GLY A 1 180 ? 11.162 42.997 45.545 1.00 14.70 180 GLY A N 1
ATOM 1506 C CA . GLY A 1 180 ? 10.672 41.713 45.072 1.00 18.57 180 GLY A CA 1
ATOM 1507 C C . GLY A 1 180 ? 9.530 41.766 44.080 1.00 18.36 180 GLY A C 1
ATOM 1508 O O . GLY A 1 180 ? 8.877 40.735 43.853 1.00 16.16 180 GLY A O 1
ATOM 1509 N N . ILE A 1 181 ? 9.248 42.923 43.490 1.00 13.11 181 ILE A N 1
ATOM 1510 C CA . ILE A 1 181 ? 8.153 43.035 42.528 1.00 12.49 181 ILE A CA 1
ATOM 1511 C C . ILE A 1 181 ? 8.639 42.605 41.146 1.00 14.03 181 ILE A C 1
ATOM 1512 O O . ILE A 1 181 ? 9.684 43.071 40.662 1.00 13.40 181 ILE A O 1
ATOM 1517 N N . LYS A 1 182 ? 7.859 41.750 40.486 1.00 11.51 182 LYS A N 1
ATOM 1518 C CA . LYS A 1 182 ? 8.166 41.360 39.115 1.00 10.96 182 LYS A CA 1
ATOM 1519 C C . LYS A 1 182 ? 7.651 42.405 38.137 1.00 10.86 182 LYS A C 1
ATOM 1520 O O . LYS A 1 182 ? 6.623 43.055 38.375 1.00 9.89 182 LYS A O 1
ATOM 1526 N N . MET A 1 183 ? 8.376 42.566 37.031 1.00 9.28 183 MET A N 1
ATOM 1527 C CA . MET A 1 183 ? 8.040 43.575 36.026 1.00 8.19 183 MET A CA 1
ATOM 1528 C C . MET A 1 183 ? 8.203 43.002 34.629 1.00 10.37 183 MET A C 1
ATOM 1529 O O . MET A 1 183 ? 9.198 42.342 34.338 1.00 10.87 183 MET A O 1
ATOM 1534 N N . ASN A 1 184 ? 7.235 43.266 33.757 1.00 8.18 184 ASN A N 1
ATOM 1535 C CA . ASN A 1 184 ? 7.388 43.058 32.319 1.00 8.11 184 ASN A CA 1
ATOM 1536 C C . ASN A 1 184 ? 7.485 44.424 31.666 1.00 9.94 184 ASN A C 1
ATOM 1537 O O . ASN A 1 184 ? 6.775 45.336 32.077 1.00 9.06 184 ASN A O 1
ATOM 1542 N N . CYS A 1 185 ? 8.377 44.578 30.684 1.00 7.35 185 CYS A N 1
ATOM 1543 C CA . CYS A 1 185 ? 8.707 45.902 30.184 1.00 6.16 185 CYS A CA 1
ATOM 1544 C C . CYS A 1 185 ? 8.456 46.006 28.688 1.00 6.62 185 CYS A C 1
ATOM 1545 O O . CYS A 1 185 ? 8.541 45.014 27.964 1.00 6.73 185 CYS A O 1
ATOM 1548 N N . GLN A 1 186 ? 8.161 47.230 28.241 1.00 6.63 186 GLN A N 1
ATOM 1549 C CA . GLN A 1 186 ? 7.902 47.520 26.834 1.00 6.85 186 GLN A CA 1
ATOM 1550 C C . GLN A 1 186 ? 8.688 48.755 26.420 1.00 9.41 186 GLN A C 1
ATOM 1551 O O . GLN A 1 186 ? 8.913 49.667 27.231 1.00 7.93 186 GLN A O 1
ATOM 1557 N N . VAL A 1 187 ? 9.112 48.770 25.154 1.00 7.49 187 VAL A N 1
ATOM 1558 C CA . VAL A 1 187 ? 9.776 49.913 24.538 1.00 6.40 187 VAL A CA 1
ATOM 1559 C C . VAL A 1 187 ? 9.073 50.162 23.211 1.00 6.57 187 VAL A C 1
ATOM 1560 O O . VAL A 1 187 ? 8.981 49.242 22.390 1.00 7.46 187 VAL A O 1
ATOM 1564 N N . VAL A 1 188 ? 8.572 51.389 23.011 1.00 6.93 188 VAL A N 1
ATOM 1565 C CA . VAL A 1 188 ? 8.143 51.848 21.681 1.00 6.33 188 VAL A CA 1
ATOM 1566 C C . VAL A 1 188 ? 9.373 52.416 20.994 1.00 6.91 188 VAL A C 1
ATOM 1567 O O . VAL A 1 188 ? 9.948 53.404 21.465 1.00 7.87 188 VAL A O 1
ATOM 1571 N N . LEU A 1 189 ? 9.797 51.793 19.895 1.00 7.16 189 LEU A N 1
ATOM 1572 C CA . LEU A 1 189 ? 11.115 52.067 19.316 1.00 7.85 189 LEU A CA 1
ATOM 1573 C C . LEU A 1 189 ? 10.986 53.038 18.158 1.00 8.81 189 LEU A C 1
ATOM 1574 O O . LEU A 1 189 ? 10.312 52.735 17.178 1.00 9.00 189 LEU A O 1
ATOM 1579 N N . CYS A 1 190 ? 11.682 54.170 18.258 1.00 9.60 190 CYS A N 1
ATOM 1580 C CA . CYS A 1 190 ? 11.610 55.272 17.290 1.00 10.80 190 CYS A CA 1
ATOM 1581 C C . CYS A 1 190 ? 12.984 55.446 16.665 1.00 11.91 190 CYS A C 1
ATOM 1582 O O . CYS A 1 190 ? 13.921 55.856 17.376 1.00 12.99 190 CYS A O 1
ATOM 1585 N N . PRO A 1 191 ? 13.155 55.141 15.382 1.00 12.64 191 PRO A N 1
ATOM 1586 C CA . PRO A 1 191 ? 14.478 55.262 14.742 1.00 15.68 191 PRO A CA 1
ATOM 1587 C C . PRO A 1 191 ? 15.066 56.653 14.911 1.00 16.50 191 PRO A C 1
ATOM 1588 O O . PRO A 1 191 ? 14.412 57.670 14.647 1.00 16.04 191 PRO A O 1
ATOM 1592 N N . GLY A 1 192 ? 16.320 56.689 15.348 1.00 18.11 192 GLY A N 1
ATOM 1593 C CA . GLY A 1 192 ? 17.040 57.923 15.549 1.00 19.52 192 GLY A CA 1
ATOM 1594 C C . GLY A 1 192 ? 16.860 58.567 16.904 1.00 19.11 192 GLY A C 1
ATOM 1595 O O . GLY A 1 192 ? 17.537 59.564 17.191 1.00 19.99 192 GLY A O 1
ATOM 1596 N N . LEU A 1 193 ? 15.973 58.045 17.745 1.00 15.10 193 LEU A N 1
ATOM 1597 C CA . LEU A 1 193 ? 15.737 58.599 19.065 1.00 16.35 193 LEU A CA 1
ATOM 1598 C C . LEU A 1 193 ? 16.164 57.627 20.152 1.00 16.26 193 LEU A C 1
ATOM 1599 O O . LEU A 1 193 ? 17.024 57.954 20.969 1.00 16.75 193 LEU A O 1
ATOM 1604 N N . ASN A 1 194 ? 15.546 56.444 20.204 1.00 12.08 194 ASN A N 1
ATOM 1605 C CA . ASN A 1 194 ? 15.802 55.552 21.329 1.00 12.17 194 ASN A CA 1
ATOM 1606 C C . ASN A 1 194 ? 16.166 54.154 20.866 1.00 12.74 194 ASN A C 1
ATOM 1607 O O . ASN A 1 194 ? 16.115 53.213 21.674 1.00 11.01 194 ASN A O 1
ATOM 1612 N N . ASN A 1 195 ? 16.578 54.001 19.607 1.00 12.00 195 ASN A N 1
ATOM 1613 C CA . ASN A 1 195 ? 17.078 52.717 19.112 1.00 12.14 195 ASN A CA 1
ATOM 1614 C C . ASN A 1 195 ? 18.600 52.739 19.146 1.00 12.35 195 ASN A C 1
ATOM 1615 O O . ASN A 1 195 ? 19.210 53.636 19.737 1.00 13.93 195 ASN A O 1
ATOM 1620 N N . ALA A 1 196 ? 19.227 51.726 18.544 1.00 12.69 196 ALA A N 1
ATOM 1621 C CA . ALA A 1 196 ? 20.687 51.671 18.361 1.00 14.07 196 ALA A CA 1
ATOM 1622 C C . ALA A 1 196 ? 21.352 51.717 19.739 1.00 13.92 196 ALA A C 1
ATOM 1623 O O . ALA A 1 196 ? 20.937 50.965 20.637 1.00 12.70 196 ALA A O 1
ATOM 1625 N N . GLU A 1 197 ? 22.386 52.548 19.951 1.00 15.53 197 GLU A N 1
ATOM 1626 C CA . GLU A 1 197 ? 23.090 52.527 21.229 1.00 15.32 197 GLU A CA 1
ATOM 1627 C C . GLU A 1 197 ? 22.174 52.875 22.403 1.00 16.30 197 GLU A C 1
ATOM 1628 O O . GLU A 1 197 ? 22.424 52.439 23.542 1.00 13.70 197 GLU A O 1
ATOM 1634 N N . GLU A 1 198 ? 21.106 53.644 22.171 1.00 13.55 198 GLU A N 1
ATOM 1635 C CA . GLU A 1 198 ? 20.171 53.904 23.259 1.00 12.44 198 GLU A CA 1
ATOM 1636 C C . GLU A 1 198 ? 19.408 52.633 23.648 1.00 11.68 198 GLU A C 1
ATOM 1637 O O . GLU A 1 198 ? 19.192 52.372 24.835 1.00 11.93 198 GLU A O 1
ATOM 1643 N N . LEU A 1 199 ? 18.992 51.828 22.669 1.00 10.56 199 LEU A N 1
ATOM 1644 C CA . LEU A 1 199 ? 18.325 50.574 23.035 1.00 11.10 199 LEU A CA 1
ATOM 1645 C C . LEU A 1 199 ? 19.307 49.608 23.699 1.00 9.83 199 LEU A C 1
ATOM 1646 O O . LEU A 1 199 ? 18.935 48.866 24.608 1.00 10.15 199 LEU A O 1
ATOM 1651 N N . LYS A 1 200 ? 20.567 49.598 23.259 1.00 10.76 200 LYS A N 1
ATOM 1652 C CA . LYS A 1 200 ? 21.559 48.782 23.949 1.00 11.17 200 LYS A CA 1
ATOM 1653 C C . LYS A 1 200 ? 21.638 49.147 25.425 1.00 12.01 200 LYS A C 1
ATOM 1654 O O . LYS A 1 200 ? 21.699 48.265 26.293 1.00 11.18 200 LYS A O 1
ATOM 1660 N N A ARG A 1 201 ? 21.660 50.443 25.742 0.41 11.28 201 ARG A N 1
ATOM 1661 N N B ARG A 1 201 ? 21.686 50.447 25.722 0.59 11.31 201 ARG A N 1
ATOM 1662 C CA A ARG A 1 201 ? 21.771 50.811 27.151 0.41 11.51 201 ARG A CA 1
ATOM 1663 C CA B ARG A 1 201 ? 21.753 50.869 27.115 0.59 11.51 201 ARG A CA 1
ATOM 1664 C C A ARG A 1 201 ? 20.501 50.448 27.913 0.41 10.86 201 ARG A C 1
ATOM 1665 C C B ARG A 1 201 ? 20.516 50.408 27.873 0.59 10.83 201 ARG A C 1
ATOM 1666 O O A ARG A 1 201 ? 20.565 50.038 29.077 0.41 11.41 201 ARG A O 1
ATOM 1667 O O B ARG A 1 201 ? 20.622 49.864 28.978 0.59 11.49 201 ARG A O 1
ATOM 1682 N N . THR A 1 202 ? 19.339 50.567 27.267 1.00 9.17 202 THR A N 1
ATOM 1683 C CA . THR A 1 202 ? 18.100 50.163 27.916 1.00 8.46 202 THR A CA 1
ATOM 1684 C C . THR A 1 202 ? 18.079 48.660 28.189 1.00 9.93 202 THR A C 1
ATOM 1685 O O . THR A 1 202 ? 17.694 48.225 29.278 1.00 9.30 202 THR A O 1
ATOM 1689 N N . ILE A 1 203 ? 18.465 47.853 27.203 1.00 7.92 203 ILE A N 1
ATOM 1690 C CA . ILE A 1 203 ? 18.536 46.405 27.405 1.00 7.83 203 ILE A CA 1
ATOM 1691 C C . ILE A 1 203 ? 19.473 46.074 28.565 1.00 9.86 203 ILE A C 1
ATOM 1692 O O . ILE A 1 203 ? 19.126 45.302 29.466 1.00 8.94 203 ILE A O 1
ATOM 1697 N N . GLU A 1 204 ? 20.672 46.663 28.566 1.00 9.51 204 GLU A N 1
ATOM 1698 C CA . GLU A 1 204 ? 21.633 46.350 29.625 1.00 10.35 204 GLU A CA 1
ATOM 1699 C C . GLU A 1 204 ? 21.105 46.745 30.995 1.00 9.64 204 GLU A C 1
ATOM 1700 O O . GLU A 1 204 ? 21.279 46.005 31.977 1.00 9.80 204 GLU A O 1
ATOM 1706 N N . ASP A 1 205 ? 20.498 47.933 31.095 1.00 9.50 205 ASP A N 1
ATOM 1707 C CA . ASP A 1 205 ? 19.972 48.380 32.385 1.00 10.91 205 ASP A CA 1
ATOM 1708 C C . ASP A 1 205 ? 18.858 47.456 32.870 1.00 10.30 205 ASP A C 1
ATOM 1709 O O . ASP A 1 205 ? 18.768 47.147 34.065 1.00 9.68 205 ASP A O 1
ATOM 1714 N N . LEU A 1 206 ? 17.988 47.022 31.959 1.00 8.10 206 LEU A N 1
ATOM 1715 C CA . LEU A 1 206 ? 16.875 46.171 32.372 1.00 8.07 206 LEU A CA 1
ATOM 1716 C C . LEU A 1 206 ? 17.368 44.783 32.761 1.00 9.16 206 LEU A C 1
ATOM 1717 O O . LEU A 1 206 ? 16.888 44.208 33.740 1.00 8.81 206 LEU A O 1
ATOM 1722 N N . TYR A 1 207 ? 18.344 44.238 32.010 1.00 8.07 207 TYR A N 1
ATOM 1723 C CA . TYR A 1 207 ? 18.834 42.902 32.332 1.00 9.48 207 TYR A CA 1
ATOM 1724 C C . TYR A 1 207 ? 19.536 42.889 33.680 1.00 9.37 207 TYR A C 1
ATOM 1725 O O . TYR A 1 207 ? 19.517 41.877 34.388 1.00 10.43 207 TYR A O 1
ATOM 1734 N N . ALA A 1 208 ? 20.153 44.005 34.055 1.00 10.35 208 ALA A N 1
ATOM 1735 C CA . ALA A 1 208 ? 20.747 44.094 35.383 1.00 10.59 208 ALA A CA 1
ATOM 1736 C C . ALA A 1 208 ? 19.728 43.902 36.503 1.00 11.98 208 ALA A C 1
ATOM 1737 O O . ALA A 1 208 ? 20.134 43.561 37.628 1.00 13.91 208 ALA A O 1
ATOM 1739 N N . LEU A 1 209 ? 18.427 44.095 36.227 1.00 9.33 209 LEU A N 1
ATOM 1740 C CA . LEU A 1 209 ? 17.372 43.852 37.196 1.00 10.45 209 LEU A CA 1
ATOM 1741 C C . LEU A 1 209 ? 16.712 42.481 37.039 1.00 11.89 209 LEU A C 1
ATOM 1742 O O . LEU A 1 209 ? 15.763 42.186 37.776 1.00 10.54 209 LEU A O 1
ATOM 1747 N N . TYR A 1 210 ? 17.174 41.648 36.100 1.00 9.45 210 TYR A N 1
ATOM 1748 C CA . TYR A 1 210 ? 16.681 40.279 36.024 1.00 10.36 210 TYR A CA 1
ATOM 1749 C C . TYR A 1 210 ? 17.084 39.553 37.309 1.00 11.78 210 TYR A C 1
ATOM 1750 O O . TYR A 1 210 ? 18.177 39.791 37.829 1.00 13.54 210 TYR A O 1
ATOM 1759 N N . PRO A 1 211 ? 16.224 38.682 37.864 1.00 11.50 211 PRO A N 1
ATOM 1760 C CA . PRO A 1 211 ? 14.960 38.173 37.351 1.00 11.28 211 PRO A CA 1
ATOM 1761 C C . PRO A 1 211 ? 13.734 38.954 37.803 1.00 13.15 211 PRO A C 1
ATOM 1762 O O . PRO A 1 211 ? 12.639 38.515 37.473 1.00 13.36 211 PRO A O 1
ATOM 1766 N N . GLN A 1 212 ? 13.877 40.096 38.483 1.00 10.55 212 GLN A N 1
ATOM 1767 C CA . GLN A 1 212 ? 12.676 40.874 38.788 1.00 10.22 212 GLN A CA 1
ATOM 1768 C C . GLN A 1 212 ? 12.106 41.494 37.526 1.00 10.99 212 GLN A C 1
ATOM 1769 O O . GLN A 1 212 ? 10.896 41.395 37.279 1.00 10.73 212 GLN A O 1
ATOM 1775 N N . VAL A 1 213 ? 12.944 42.148 36.718 1.00 8.50 213 VAL A N 1
ATOM 1776 C CA . VAL A 1 213 ? 12.524 42.416 35.339 1.00 9.08 213 VAL A CA 1
ATOM 1777 C C . VAL A 1 213 ? 12.621 41.110 34.571 1.00 10.06 213 VAL A C 1
ATOM 1778 O O . VAL A 1 213 ? 13.709 40.540 34.431 1.00 9.32 213 VAL A O 1
ATOM 1782 N N . GLU A 1 214 ? 11.480 40.604 34.115 1.00 9.57 214 GLU A N 1
ATOM 1783 C CA . GLU A 1 214 ? 11.440 39.260 33.548 1.00 11.23 214 GLU A CA 1
ATOM 1784 C C . GLU A 1 214 ? 11.637 39.233 32.045 1.00 10.98 214 GLU A C 1
ATOM 1785 O O . GLU A 1 214 ? 12.196 38.258 31.522 1.00 12.05 214 GLU A O 1
ATOM 1791 N N . ASN A 1 215 ? 11.201 40.273 31.345 1.00 9.73 215 ASN A N 1
ATOM 1792 C CA A ASN A 1 215 ? 11.397 40.312 29.914 0.51 9.94 215 ASN A CA 1
ATOM 1793 C CA B ASN A 1 215 ? 11.168 40.270 29.883 0.49 10.14 215 ASN A CA 1
ATOM 1794 C C . ASN A 1 215 ? 11.095 41.709 29.398 1.00 9.54 215 ASN A C 1
ATOM 1795 O O . ASN A 1 215 ? 10.514 42.566 30.084 1.00 9.48 215 ASN A O 1
ATOM 1804 N N . LEU A 1 216 ? 11.561 41.942 28.171 1.00 7.47 216 LEU A N 1
ATOM 1805 C CA . LEU A 1 216 ? 11.433 43.231 27.505 1.00 6.39 216 LEU A CA 1
ATOM 1806 C C . LEU A 1 216 ? 10.878 42.976 26.115 1.00 7.19 216 LEU A C 1
ATOM 1807 O O . LEU A 1 216 ? 11.414 42.143 25.389 1.00 7.68 216 LEU A O 1
ATOM 1812 N N . ALA A 1 217 ? 9.779 43.645 25.777 1.00 6.74 217 ALA A N 1
ATOM 1813 C CA . ALA A 1 217 ? 9.227 43.595 24.427 1.00 7.95 217 ALA A CA 1
ATOM 1814 C C . ALA A 1 217 ? 9.446 44.947 23.760 1.00 7.55 217 ALA A C 1
ATOM 1815 O O . ALA A 1 217 ? 9.164 45.986 24.350 1.00 7.53 217 ALA A O 1
ATOM 1817 N N . VAL A 1 218 ? 9.931 44.919 22.525 1.00 6.85 218 VAL A N 1
ATOM 1818 C CA . VAL A 1 218 ? 10.263 46.129 21.770 1.00 5.76 218 VAL A CA 1
ATOM 1819 C C . VAL A 1 218 ? 9.351 46.159 20.560 1.00 7.03 218 VAL A C 1
ATOM 1820 O O . VAL A 1 218 ? 9.355 45.217 19.772 1.00 7.51 218 VAL A O 1
ATOM 1824 N N . VAL A 1 219 ? 8.569 47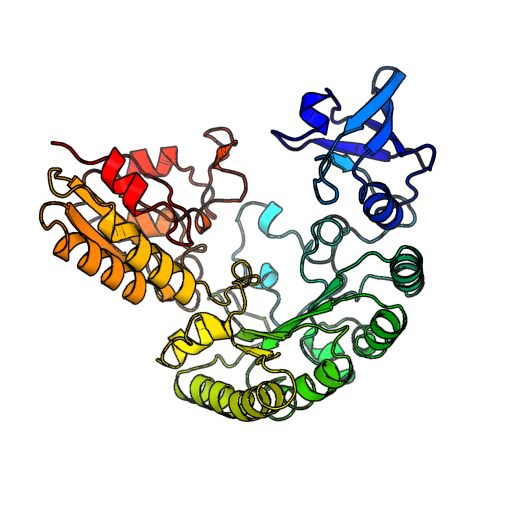.229 20.412 1.00 6.00 219 VAL A N 1
ATOM 1825 C CA . VAL A 1 219 ? 7.592 47.325 19.326 1.00 6.29 219 VAL A CA 1
ATOM 1826 C C . VAL A 1 219 ? 7.932 48.540 18.472 1.00 8.84 219 VAL A C 1
ATOM 1827 O O . VAL A 1 219 ? 8.474 49.516 19.004 1.00 8.18 219 VAL A O 1
ATOM 1831 N N . PRO A 1 220 ? 7.665 48.530 17.160 1.00 7.36 220 PRO A N 1
ATOM 1832 C CA . PRO A 1 220 ? 8.021 49.683 16.325 1.00 8.03 220 PRO A CA 1
ATOM 1833 C C . PRO A 1 220 ? 6.979 50.787 16.395 1.00 8.69 220 PRO A C 1
ATOM 1834 O O . PRO A 1 220 ? 5.781 50.535 16.522 1.00 9.44 220 PRO A O 1
ATOM 1838 N N . ILE A 1 221 ? 7.467 52.032 16.303 1.00 8.69 221 ILE A N 1
ATOM 1839 C CA . ILE A 1 221 ? 6.563 53.178 16.192 1.00 11.45 221 ILE A CA 1
ATOM 1840 C C . ILE A 1 221 ? 5.614 52.948 15.021 1.00 10.53 221 ILE A C 1
ATOM 1841 O O . ILE A 1 221 ? 6.040 52.509 13.942 1.00 10.28 221 ILE A O 1
ATOM 1846 N N . GLY A 1 222 ? 4.331 53.213 15.243 1.00 11.14 222 GLY A N 1
ATOM 1847 C CA . GLY A 1 222 ? 3.321 53.139 14.195 1.00 11.60 222 GLY A CA 1
ATOM 1848 C C . GLY A 1 222 ? 2.633 54.485 14.054 1.00 8.74 222 GLY A C 1
ATOM 1849 O O . GLY A 1 222 ? 2.357 55.155 15.047 1.00 9.94 222 GLY A O 1
ATOM 1850 N N . VAL A 1 223 ? 2.394 54.893 12.801 1.00 10.08 223 VAL A N 1
ATOM 1851 C CA . VAL A 1 223 ? 1.784 56.188 12.535 1.00 10.93 223 VAL A CA 1
ATOM 1852 C C . VAL A 1 223 ? 0.546 56.024 11.664 1.00 9.64 223 VAL A C 1
ATOM 1853 O O . VAL A 1 223 ? 0.451 55.118 10.836 1.00 9.88 223 VAL A O 1
ATOM 1857 N N . THR A 1 224 ? -0.401 56.931 11.860 1.00 10.97 224 THR A N 1
ATOM 1858 C CA . THR A 1 224 ? -1.505 57.148 10.937 1.00 10.57 224 THR A CA 1
ATOM 1859 C C . THR A 1 224 ? -1.118 58.246 9.945 1.00 14.00 224 THR A C 1
ATOM 1860 O O . THR A 1 224 ? -0.066 58.877 10.071 1.00 13.57 224 THR A O 1
ATOM 1864 N N . LYS A 1 225 ? -2.015 58.538 8.999 1.00 13.99 225 LYS A N 1
ATOM 1865 C CA . LYS A 1 225 ? -1.872 59.695 8.114 1.00 16.36 225 LYS A CA 1
ATOM 1866 C C . LYS A 1 225 ? -2.293 61.011 8.764 1.00 17.25 225 LYS A C 1
ATOM 1867 O O . LYS A 1 225 ? -2.362 62.034 8.070 1.00 19.44 225 LYS A O 1
ATOM 1873 N N . PHE A 1 226 ? -2.593 61.019 10.060 1.00 15.79 226 PHE A N 1
ATOM 1874 C CA . PHE A 1 226 ? -3.084 62.224 10.713 1.00 17.76 226 PHE A CA 1
ATOM 1875 C C . PHE A 1 226 ? -2.037 62.780 11.670 1.00 18.30 226 PHE A C 1
ATOM 1876 O O . PHE A 1 226 ? -2.304 62.920 12.864 1.00 18.43 226 PHE A O 1
ATOM 1884 N N . ARG A 1 227 ? -0.848 63.120 11.161 1.00 18.23 227 ARG A N 1
ATOM 1885 C CA . ARG A 1 227 ? 0.207 63.667 12.013 1.00 18.40 227 ARG A CA 1
ATOM 1886 C C . ARG A 1 227 ? 0.596 65.097 11.649 1.00 20.71 227 ARG A C 1
ATOM 1887 O O . ARG A 1 227 ? 1.706 65.528 11.967 1.00 21.48 227 ARG A O 1
ATOM 1895 N N . GLU A 1 228 ? -0.280 65.841 10.993 1.00 22.27 228 GLU A N 1
ATOM 1896 C CA . GLU A 1 228 ? 0.048 67.234 10.692 1.00 25.21 228 GLU A CA 1
ATOM 1897 C C . GLU A 1 228 ? 0.180 68.025 11.991 1.00 26.85 228 GLU A C 1
ATOM 1898 O O . GLU A 1 228 ? -0.662 67.918 12.890 1.00 23.54 228 GLU A O 1
ATOM 1904 N N . GLY A 1 229 ? 1.295 68.740 12.132 1.00 26.43 229 GLY A N 1
ATOM 1905 C CA . GLY A 1 229 ? 1.576 69.478 13.344 1.00 26.59 229 GLY A CA 1
ATOM 1906 C C . GLY A 1 229 ? 2.193 68.667 14.465 1.00 24.39 229 GLY A C 1
ATOM 1907 O O . GLY A 1 229 ? 2.550 69.247 15.499 1.00 29.68 229 GLY A O 1
ATOM 1908 N N . LEU A 1 230 ? 2.350 67.362 14.298 1.00 22.43 230 LEU A N 1
ATOM 1909 C CA . LEU A 1 230 ? 2.915 66.521 15.341 1.00 20.42 230 LEU A CA 1
ATOM 1910 C C . LEU A 1 230 ? 4.381 66.248 15.033 1.00 21.01 230 LEU A C 1
ATOM 1911 O O . LEU A 1 230 ? 4.888 66.580 13.964 1.00 22.80 230 LEU A O 1
ATOM 1916 N N . TYR A 1 231 ? 5.060 65.616 15.989 1.00 19.60 231 TYR A N 1
ATOM 1917 C CA . TYR A 1 231 ? 6.461 65.274 15.782 1.00 20.10 231 TYR A CA 1
ATOM 1918 C C . TYR A 1 231 ? 6.600 64.384 14.549 1.00 19.88 231 TYR A C 1
ATOM 1919 O O . TYR A 1 231 ? 5.797 63.476 14.330 1.00 18.20 231 TYR A O 1
ATOM 1928 N N . ARG A 1 232 ? 7.606 64.655 13.716 1.00 21.77 232 ARG A N 1
ATOM 1929 C CA . ARG A 1 232 ? 7.789 63.876 12.492 1.00 21.91 232 ARG A CA 1
ATOM 1930 C C . ARG A 1 232 ? 8.759 62.729 12.744 1.00 21.93 232 ARG A C 1
ATOM 1931 O O . ARG A 1 232 ? 9.929 62.957 13.073 1.00 22.76 232 ARG A O 1
ATOM 1939 N N . PHE A 1 233 ? 8.273 61.503 12.598 1.00 18.65 233 PHE A N 1
ATOM 1940 C CA . PHE A 1 233 ? 9.082 60.321 12.846 1.00 17.37 233 PHE A CA 1
ATOM 1941 C C . PHE A 1 233 ? 9.617 59.740 11.547 1.00 18.70 233 PHE A C 1
ATOM 1942 O O . PHE A 1 233 ? 8.945 59.760 10.508 1.00 20.06 233 PHE A O 1
ATOM 1950 N N . GLU A 1 234 ? 10.821 59.186 11.640 1.00 18.48 234 GLU A N 1
ATOM 1951 C CA . GLU A 1 234 ? 11.305 58.199 10.687 1.00 18.61 234 GLU A CA 1
ATOM 1952 C C . GLU A 1 234 ? 10.725 56.841 11.078 1.00 18.87 234 GLU A C 1
ATOM 1953 O O . GLU A 1 234 ? 10.686 56.490 12.261 1.00 16.50 234 GLU A O 1
ATOM 1959 N N . LEU A 1 235 ? 10.246 56.093 10.090 1.00 15.72 235 LEU A N 1
ATOM 1960 C CA . LEU A 1 235 ? 9.662 54.774 10.294 1.00 14.11 235 LEU A CA 1
ATOM 1961 C C . LEU A 1 235 ? 10.678 53.697 9.952 1.00 13.51 235 LEU A C 1
ATOM 1962 O O . LEU A 1 235 ? 11.539 53.893 9.089 1.00 15.40 235 LEU A O 1
ATOM 1967 N N . PHE A 1 236 ? 10.579 52.549 10.634 1.00 12.33 236 PHE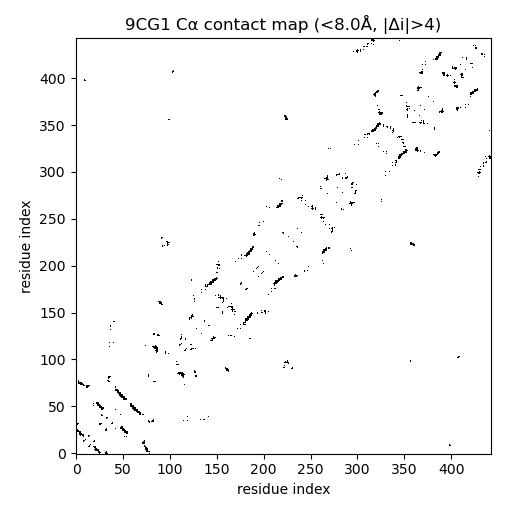 A N 1
ATOM 1968 C CA . PHE A 1 236 ? 11.407 51.412 10.247 1.00 11.90 236 PHE A CA 1
ATOM 1969 C C . PHE A 1 236 ? 11.066 50.962 8.838 1.00 13.35 236 PHE A C 1
ATOM 1970 O O . PHE A 1 236 ? 9.905 50.999 8.419 1.00 13.39 236 PHE A O 1
ATOM 1978 N N . ASN A 1 237 ? 12.096 50.603 8.089 1.00 13.34 237 ASN A N 1
ATOM 1979 C CA . ASN A 1 237 ? 11.899 49.991 6.783 1.00 14.18 237 ASN A CA 1
ATOM 1980 C C . ASN A 1 237 ? 12.663 48.675 6.799 1.00 14.11 237 ASN A C 1
ATOM 1981 O O . ASN A 1 237 ? 13.182 48.252 7.842 1.00 13.25 237 ASN A O 1
ATOM 1986 N N . LYS A 1 238 ? 12.696 47.995 5.657 1.00 15.12 238 LYS A N 1
ATOM 1987 C CA . LYS A 1 238 ? 13.310 46.672 5.651 1.00 15.23 238 LYS A CA 1
ATOM 1988 C C . LYS A 1 238 ? 14.768 46.742 6.098 1.00 15.85 238 LYS A C 1
ATOM 1989 O O . LYS A 1 238 ? 15.219 45.908 6.904 1.00 15.65 238 LYS A O 1
ATOM 1995 N N . GLU A 1 239 ? 15.509 47.748 5.631 1.00 17.31 239 GLU A N 1
ATOM 1996 C CA . GLU A 1 239 ? 16.920 47.844 5.992 1.00 18.36 239 GLU A CA 1
ATOM 1997 C C . GLU A 1 239 ? 17.083 48.095 7.481 1.00 16.84 239 GLU A C 1
ATOM 1998 O O . GLU A 1 239 ? 17.882 47.422 8.142 1.00 16.74 239 GLU A O 1
ATOM 2004 N N . THR A 1 240 ? 16.376 49.096 8.014 1.00 15.90 240 THR A N 1
ATOM 2005 C CA . THR A 1 240 ? 16.609 49.441 9.412 1.00 14.82 240 THR A CA 1
ATOM 2006 C C . THR A 1 240 ? 15.958 48.430 10.362 1.00 14.15 240 THR A C 1
ATOM 2007 O O . THR A 1 240 ? 16.468 48.238 11.478 1.00 12.75 240 THR A O 1
ATOM 2011 N N . ALA A 1 241 ? 14.865 47.751 9.956 1.00 12.16 241 ALA A N 1
ATOM 2012 C CA . ALA A 1 241 ? 14.354 46.654 10.789 1.00 11.71 241 ALA A CA 1
ATOM 2013 C C . ALA A 1 241 ? 15.348 45.505 10.864 1.00 11.79 241 ALA A C 1
ATOM 2014 O O . ALA A 1 241 ? 15.582 44.941 11.949 1.00 11.68 241 ALA A O 1
ATOM 2016 N N . ASN A 1 242 ? 15.937 45.125 9.730 1.00 12.55 242 ASN A N 1
ATOM 2017 C CA . ASN A 1 242 ? 16.952 44.065 9.776 1.00 13.22 242 ASN A CA 1
ATOM 2018 C C . ASN A 1 242 ? 18.138 44.486 10.622 1.00 14.54 242 ASN A C 1
ATOM 2019 O O . ASN A 1 242 ? 18.676 43.680 11.390 1.00 13.14 242 ASN A O 1
ATOM 2024 N N . LYS A 1 243 ? 18.538 45.757 10.536 1.00 14.29 243 LYS A N 1
ATOM 2025 C CA . LYS A 1 243 ? 19.661 46.228 11.349 1.00 14.87 243 LYS A CA 1
ATOM 2026 C C . LYS A 1 243 ? 19.348 46.131 12.847 1.00 12.91 243 LYS A C 1
ATOM 2027 O O . LYS A 1 243 ? 20.192 45.705 13.657 1.00 13.92 243 LYS A O 1
ATOM 2033 N N . GLU A 1 244 ? 18.154 46.558 13.240 1.00 11.42 244 GLU A N 1
ATOM 2034 C CA . GLU A 1 244 ? 17.790 46.507 14.650 1.00 11.43 244 GLU A CA 1
ATOM 2035 C C . GLU A 1 244 ? 17.677 45.065 15.127 1.00 10.31 244 GLU A C 1
ATOM 2036 O O . GLU A 1 244 ? 18.129 44.737 16.229 1.00 10.37 244 GLU A O 1
ATOM 2042 N N . LEU A 1 245 ? 17.083 44.195 14.306 1.00 9.00 245 LEU A N 1
ATOM 2043 C CA . LEU A 1 245 ? 16.988 42.785 14.682 1.00 11.02 245 LEU A CA 1
ATOM 2044 C C . LEU A 1 245 ? 18.368 42.176 14.860 1.00 10.12 245 LEU A C 1
ATOM 2045 O O . LEU A 1 245 ? 18.594 41.418 15.806 1.00 10.23 245 LEU A O 1
ATOM 2050 N N . ASP A 1 246 ? 19.303 42.496 13.954 1.00 11.04 246 ASP A N 1
ATOM 2051 C CA . ASP A 1 246 ? 20.665 41.969 14.093 1.00 12.80 246 ASP A CA 1
ATOM 2052 C C . ASP A 1 246 ? 21.333 42.491 15.349 1.00 13.41 246 ASP A C 1
ATOM 2053 O O . ASP A 1 246 ? 22.099 41.768 16.005 1.00 13.22 246 ASP A O 1
ATOM 2058 N N . MET A 1 247 ? 21.116 43.763 15.663 1.00 11.95 247 MET A N 1
ATOM 2059 C CA . MET A 1 247 ? 21.762 44.341 16.830 1.00 12.72 247 MET A CA 1
ATOM 2060 C C . MET A 1 247 ? 21.268 43.654 18.086 1.00 12.89 247 MET A C 1
ATOM 2061 O O . MET A 1 247 ? 22.052 43.319 18.984 1.00 12.45 247 MET A O 1
ATOM 2066 N N . VAL A 1 248 ? 19.953 43.456 18.177 1.00 9.07 248 VAL A N 1
ATOM 2067 C CA . VAL A 1 248 ? 19.391 42.872 19.383 1.00 9.44 248 VAL A CA 1
ATOM 2068 C C . VAL A 1 248 ? 19.749 41.400 19.476 1.00 9.63 248 VAL A C 1
ATOM 2069 O O . VAL A 1 248 ? 19.850 40.857 20.572 1.00 8.78 248 VAL A O 1
ATOM 2073 N N . GLU A 1 249 ? 20.006 40.748 18.338 1.00 8.38 249 GLU A N 1
ATOM 2074 C CA . GLU A 1 249 ? 20.375 39.341 18.397 1.00 12.09 249 GLU A CA 1
ATOM 2075 C C . GLU A 1 249 ? 21.667 39.121 19.191 1.00 10.70 249 GLU A C 1
ATOM 2076 O O . GLU A 1 249 ? 21.840 38.065 19.805 1.00 10.45 249 GLU A O 1
ATOM 2082 N N . GLU A 1 250 ? 22.583 40.103 19.200 1.00 11.74 250 GLU A N 1
ATOM 2083 C CA . GLU A 1 250 ? 23.794 39.935 20.007 1.00 13.45 250 GLU A CA 1
ATOM 2084 C C . GLU A 1 250 ? 23.424 39.767 21.476 1.00 12.33 250 GLU A C 1
ATOM 2085 O O . GLU A 1 250 ? 24.018 38.942 22.194 1.00 13.52 250 GLU A O 1
ATOM 2091 N N . TYR A 1 251 ? 22.432 40.530 21.926 1.00 10.81 251 TYR A N 1
ATOM 2092 C CA . TYR A 1 251 ? 22.022 40.436 23.318 1.00 10.00 251 TYR A CA 1
ATOM 2093 C C . TYR A 1 251 ? 21.235 39.162 23.552 1.00 9.00 251 TYR A C 1
ATOM 2094 O O . TYR A 1 251 ? 21.436 38.487 24.559 1.00 8.79 251 TYR A O 1
ATOM 2103 N N . GLN A 1 252 ? 20.363 38.803 22.612 1.00 7.48 252 GLN A N 1
ATOM 2104 C CA . GLN A 1 252 ? 19.608 37.551 22.777 1.00 8.30 252 GLN A CA 1
ATOM 2105 C C . GLN A 1 252 ? 20.536 36.347 22.889 1.00 8.87 252 GLN A C 1
ATOM 2106 O O . GLN A 1 252 ? 20.276 35.426 23.677 1.00 9.16 252 GLN A O 1
ATOM 2112 N N . ASN A 1 253 ? 21.611 36.328 22.096 1.00 10.28 253 ASN A N 1
ATOM 2113 C CA . ASN A 1 253 ? 22.566 35.226 22.193 1.00 12.46 253 ASN A CA 1
ATOM 2114 C C . ASN A 1 253 ? 23.219 35.194 23.568 1.00 12.45 253 ASN A C 1
ATOM 2115 O O . ASN A 1 253 ? 23.393 34.113 24.142 1.00 14.81 253 ASN A O 1
ATOM 2120 N N . LYS A 1 254 ? 23.614 36.363 24.096 1.00 11.49 254 LYS A N 1
ATOM 2121 C CA . LYS A 1 254 ? 24.184 36.424 25.446 1.00 12.85 254 LYS A CA 1
ATOM 2122 C C . LYS A 1 254 ? 23.222 35.855 26.468 1.00 11.02 254 LYS A C 1
ATOM 2123 O O . LYS A 1 254 ? 23.605 35.084 27.360 1.00 11.47 254 LYS A O 1
ATOM 2129 N N . PHE A 1 255 ? 21.972 36.279 26.388 1.00 8.81 255 PHE A N 1
ATOM 2130 C CA . PHE A 1 255 ? 21.006 35.882 27.403 1.00 8.53 255 PHE A CA 1
ATOM 2131 C C . PHE A 1 255 ? 20.629 34.406 27.261 1.00 9.34 255 PHE A C 1
ATOM 2132 O O . PHE A 1 255 ? 20.449 33.711 28.260 1.00 9.24 255 PHE A O 1
ATOM 2140 N N . ILE A 1 256 ? 20.521 33.906 26.030 1.00 9.18 256 ILE A N 1
ATOM 2141 C CA . ILE A 1 256 ? 20.280 32.472 25.865 1.00 8.30 256 ILE A CA 1
ATOM 2142 C C . ILE A 1 256 ? 21.422 31.677 26.497 1.00 10.89 256 ILE A C 1
ATOM 2143 O O . ILE A 1 256 ? 21.199 30.662 27.165 1.00 9.87 256 ILE A O 1
ATOM 2148 N N A LYS A 1 257 ? 22.665 32.137 26.314 0.50 10.44 257 LYS A N 1
ATOM 2149 N N B LYS A 1 257 ? 22.659 32.144 26.308 0.50 10.44 257 LYS A N 1
ATOM 2150 C CA A LYS A 1 257 ? 23.788 31.433 26.917 0.50 11.06 257 LYS A CA 1
ATOM 2151 C CA B LYS A 1 257 ? 23.801 31.468 26.906 0.50 11.07 257 LYS A CA 1
ATOM 2152 C C A LYS A 1 257 ? 23.732 31.513 28.440 0.50 11.24 257 LYS A C 1
ATOM 2153 C C B LYS A 1 257 ? 23.732 31.520 28.429 0.50 11.23 257 LYS A C 1
ATOM 2154 O O A LYS A 1 257 ? 24.026 30.531 29.131 0.50 12.12 257 LYS A O 1
ATOM 2155 O O B LYS A 1 257 ? 24.019 30.528 29.109 0.50 12.11 257 LYS A O 1
ATOM 2166 N N . GLU A 1 258 ? 23.359 32.674 28.982 1.00 10.68 258 GLU A N 1
ATOM 2167 C CA . GLU A 1 258 ? 23.381 32.838 30.442 1.00 11.51 258 GLU A CA 1
ATOM 2168 C C . GLU A 1 258 ? 22.177 32.179 31.114 1.00 11.06 258 GLU A C 1
ATOM 2169 O O . GLU A 1 258 ? 22.342 31.418 32.080 1.00 12.81 258 GLU A O 1
ATOM 2175 N N . ILE A 1 259 ? 20.966 32.514 30.665 1.00 10.08 259 ILE A N 1
ATOM 2176 C CA . ILE A 1 259 ? 19.740 32.114 31.350 1.00 10.54 259 ILE A CA 1
ATOM 2177 C C . ILE A 1 259 ? 18.832 31.243 30.494 1.00 13.29 259 ILE A C 1
ATOM 2178 O O . ILE A 1 259 ? 17.783 30.814 30.977 1.00 12.58 259 ILE A O 1
ATOM 2183 N N . GLY A 1 260 ? 19.206 30.943 29.256 1.00 9.52 260 GLY A N 1
ATOM 2184 C CA . GLY A 1 260 ? 18.431 30.019 28.452 1.00 10.31 260 GLY A CA 1
ATOM 2185 C C . GLY A 1 260 ? 17.190 30.602 27.823 1.00 12.12 260 GLY A C 1
ATOM 2186 O O . GLY A 1 260 ? 16.364 29.835 27.323 1.00 11.81 260 GLY A O 1
ATOM 2187 N N . LYS A 1 261 ? 17.046 31.922 27.830 1.00 8.38 261 LYS A N 1
ATOM 2188 C CA . LYS A 1 261 ? 15.895 32.646 27.302 1.00 11.36 261 LYS A CA 1
ATOM 2189 C C . LYS A 1 261 ? 16.411 33.898 26.618 1.00 10.04 261 LYS A C 1
ATOM 2190 O O . LYS A 1 261 ? 17.456 34.428 27.003 1.00 9.09 261 LYS A O 1
ATOM 2196 N N . PRO A 1 262 ? 15.683 34.420 25.631 1.00 8.87 262 PRO A N 1
ATOM 2197 C CA . PRO A 1 262 ? 16.180 35.608 24.918 1.00 9.48 262 PRO A CA 1
ATOM 2198 C C . PRO A 1 262 ? 16.068 36.905 25.704 1.00 6.66 262 PRO A C 1
ATOM 2199 O O . PRO A 1 262 ? 16.793 37.844 25.362 1.00 7.75 262 PRO A O 1
ATOM 2203 N N . PHE A 1 263 ? 15.144 37.003 26.685 1.00 6.60 263 PHE A N 1
ATOM 2204 C CA . PHE A 1 263 ? 14.922 38.146 27.575 1.00 5.96 263 PHE A CA 1
ATOM 2205 C C . PHE A 1 263 ? 14.295 39.340 26.859 1.00 5.70 263 PHE A C 1
ATOM 2206 O O . PHE A 1 263 ? 13.233 39.843 27.289 1.00 7.69 263 PHE A O 1
ATOM 2214 N N . VAL A 1 264 ? 14.945 39.811 25.790 1.00 6.68 264 VAL A N 1
ATOM 2215 C CA . VAL A 1 264 ? 14.402 40.893 24.968 1.00 5.67 264 VAL A CA 1
ATOM 2216 C C . VAL A 1 264 ? 13.884 40.273 23.680 1.00 6.21 264 VAL A C 1
ATOM 2217 O O . VAL A 1 264 ? 14.522 39.396 23.094 1.00 7.24 264 VAL A O 1
ATOM 2221 N N . ARG A 1 265 ? 12.689 40.695 23.251 1.00 5.90 265 ARG A N 1
ATOM 2222 C CA . ARG A 1 265 ? 12.144 40.254 21.973 1.00 4.88 265 ARG A CA 1
ATOM 2223 C C . ARG A 1 265 ? 11.630 41.464 21.212 1.00 5.58 265 ARG A C 1
ATOM 2224 O O . ARG A 1 265 ? 10.958 42.330 21.789 1.00 7.31 265 ARG A O 1
ATOM 2232 N N . LEU A 1 266 ? 11.866 41.468 19.904 1.00 5.84 266 LEU A N 1
ATOM 2233 C CA . LEU A 1 266 ? 11.217 42.427 19.013 1.00 6.39 266 LEU A CA 1
ATOM 2234 C C . LEU A 1 266 ? 9.888 41.844 18.529 1.00 6.88 266 LEU A C 1
ATOM 2235 O O . LEU A 1 266 ? 9.764 40.638 18.300 1.00 7.06 266 LEU A O 1
ATOM 2240 N N . SER A 1 267 ? 8.880 42.704 18.414 1.00 6.74 267 SER A N 1
ATOM 2241 C CA . SER A 1 267 ? 7.545 42.219 18.105 1.00 6.55 267 SER A CA 1
ATOM 2242 C C . SER A 1 267 ? 7.432 41.792 16.638 1.00 7.12 267 SER A C 1
ATOM 2243 O O . SER A 1 267 ? 8.305 42.053 15.798 1.00 7.36 267 SER A O 1
ATOM 2246 N N . ASP A 1 268 ? 6.320 41.114 16.357 1.00 7.64 268 ASP A N 1
ATOM 2247 C CA . ASP A 1 268 ? 6.142 40.477 15.051 1.00 9.16 268 ASP A CA 1
ATOM 2248 C C . ASP A 1 268 ? 6.214 41.465 13.909 1.00 9.27 268 ASP A C 1
ATOM 2249 O O . ASP A 1 268 ? 6.676 41.113 12.812 1.00 9.89 268 ASP A O 1
ATOM 2254 N N . GLU A 1 269 ? 5.738 42.693 14.124 1.00 9.21 269 GLU A N 1
ATOM 2255 C CA . GLU A 1 269 ? 5.792 43.695 13.057 1.00 10.09 269 GLU A CA 1
ATOM 2256 C C . GLU A 1 269 ? 7.228 43.930 12.575 1.00 10.15 269 GLU A C 1
ATOM 2257 O O . GLU A 1 269 ? 7.447 44.205 11.390 1.00 11.26 269 GLU A O 1
ATOM 2263 N N . PHE A 1 270 ? 8.218 43.825 13.465 1.00 9.25 270 PHE A N 1
ATOM 2264 C CA . PHE A 1 270 ? 9.594 43.980 12.999 1.00 9.61 270 PHE A CA 1
ATOM 2265 C C . PHE A 1 270 ? 9.956 42.908 11.995 1.00 10.35 270 PHE A C 1
ATOM 2266 O O . PHE A 1 270 ? 10.645 43.191 11.009 1.00 11.44 270 PHE A O 1
ATOM 2274 N N . TYR A 1 271 ? 9.523 41.661 12.246 1.00 8.99 271 TYR A N 1
ATOM 2275 C CA . TYR A 1 271 ? 9.847 40.566 11.340 1.00 10.52 271 TYR A CA 1
ATOM 2276 C C . TYR A 1 271 ? 9.112 40.726 10.020 1.00 11.93 271 TYR A C 1
ATOM 2277 O O . TYR A 1 271 ? 9.666 40.422 8.954 1.00 11.23 271 TYR A O 1
ATOM 2286 N N . VAL A 1 272 ? 7.879 41.234 10.066 1.00 10.89 272 VAL A N 1
ATOM 2287 C CA . VAL A 1 272 ? 7.140 41.491 8.828 1.00 11.72 272 VAL A CA 1
ATOM 2288 C C . VAL A 1 272 ? 7.846 42.558 7.979 1.00 11.54 272 VAL A C 1
ATOM 2289 O O . VAL A 1 272 ? 8.063 42.369 6.772 1.00 13.95 272 VAL A O 1
ATOM 2293 N N . ILE A 1 273 ? 8.200 43.697 8.593 1.00 11.25 273 ILE A N 1
ATOM 2294 C CA . ILE A 1 273 ? 8.904 44.767 7.876 1.00 11.81 273 ILE A CA 1
ATOM 2295 C C . ILE A 1 273 ? 10.237 44.261 7.333 1.00 12.59 273 ILE A C 1
ATOM 2296 O O . ILE A 1 273 ? 10.610 44.555 6.190 1.00 14.01 273 ILE A O 1
ATOM 2301 N N . ALA A 1 274 ? 10.967 43.484 8.142 1.00 11.85 274 ALA A N 1
ATOM 2302 C CA . ALA A 1 274 ? 12.301 43.007 7.768 1.00 12.71 274 ALA A CA 1
ATOM 2303 C C . ALA A 1 274 ? 12.271 41.854 6.782 1.00 13.58 274 ALA A C 1
ATOM 2304 O O . ALA A 1 274 ? 13.310 41.567 6.183 1.00 14.82 274 ALA A O 1
ATOM 2306 N N . GLU A 1 275 ? 11.104 41.234 6.581 1.00 13.53 275 GLU A N 1
ATOM 2307 C CA . GLU A 1 275 ? 10.942 40.017 5.783 1.00 17.59 275 GLU A CA 1
ATOM 2308 C C . GLU A 1 275 ? 11.849 38.919 6.330 1.00 17.35 275 GLU A C 1
ATOM 2309 O O . GLU A 1 275 ? 12.491 38.178 5.589 1.00 17.84 275 GLU A O 1
ATOM 2315 N N . ARG A 1 276 ? 11.869 38.814 7.651 1.00 16.59 276 ARG A N 1
ATOM 2316 C CA . ARG A 1 276 ? 12.718 37.877 8.366 1.00 18.31 276 ARG A CA 1
ATOM 2317 C C . ARG A 1 276 ? 11.885 36.717 8.882 1.00 16.60 276 ARG A C 1
ATOM 2318 O O . ARG A 1 276 ? 10.754 36.905 9.352 1.00 14.88 276 ARG A O 1
ATOM 2326 N N . GLU A 1 277 ? 12.461 35.526 8.821 1.00 20.07 277 GLU A N 1
ATOM 2327 C CA . GLU A 1 277 ? 11.743 34.348 9.287 1.00 24.94 277 GLU A CA 1
ATOM 2328 C C . GLU A 1 277 ? 11.325 34.482 10.746 1.00 18.74 277 GLU A C 1
ATOM 2329 O O . GLU A 1 277 ? 12.090 34.937 11.599 1.00 14.59 277 GLU A O 1
ATOM 2335 N N . ILE A 1 278 ? 10.108 34.050 11.030 1.00 20.44 278 ILE A N 1
ATOM 2336 C CA . ILE A 1 278 ? 9.564 34.129 12.391 1.00 19.47 278 ILE A CA 1
ATOM 2337 C C . ILE A 1 278 ? 10.266 33.106 13.280 1.00 15.11 278 ILE A C 1
ATOM 2338 O O . ILE A 1 278 ? 10.445 31.963 12.863 1.00 15.91 278 ILE A O 1
ATOM 2343 N N . PRO A 1 279 ? 10.694 33.463 14.496 1.00 14.30 279 PRO A N 1
ATOM 2344 C CA . PRO A 1 279 ? 11.333 32.479 15.380 1.00 12.98 279 PRO A CA 1
ATOM 2345 C C . PRO A 1 279 ? 10.435 31.277 15.660 1.00 13.22 279 PRO A C 1
ATOM 2346 O O . PRO A 1 279 ? 9.212 31.356 15.572 1.00 13.99 279 PRO A O 1
ATOM 2350 N N . LYS A 1 280 ? 11.068 30.166 16.032 1.00 13.74 280 LYS A N 1
ATOM 2351 C CA . LYS A 1 280 ? 10.366 28.949 16.425 1.00 16.98 280 LYS A CA 1
ATOM 2352 C C . LYS A 1 280 ? 9.662 29.144 17.773 1.00 15.44 280 LYS A C 1
ATOM 2353 O O . LYS A 1 280 ? 9.948 30.084 18.534 1.00 13.96 280 LYS A O 1
ATOM 2359 N N . GLU A 1 281 ? 8.743 28.224 18.084 1.00 15.52 281 GLU A N 1
ATOM 2360 C CA . GLU A 1 281 ? 7.878 28.410 19.248 1.00 18.05 281 GLU A CA 1
ATOM 2361 C C . GLU A 1 281 ? 8.661 28.535 20.557 1.00 16.43 281 GLU A C 1
ATOM 2362 O O . GLU A 1 281 ? 8.252 29.293 21.451 1.00 15.08 281 GLU A O 1
ATOM 2368 N N . GLU A 1 282 ? 9.784 27.816 20.697 1.00 18.64 282 GLU A N 1
ATOM 2369 C CA . GLU A 1 282 ? 10.566 27.882 21.932 1.00 16.37 282 GLU A CA 1
ATOM 2370 C C . GLU A 1 282 ? 10.999 29.315 22.269 1.00 14.99 282 GLU A C 1
ATOM 2371 O O . GLU A 1 282 ? 11.091 29.683 23.446 1.00 15.29 282 GLU A O 1
ATOM 2377 N N . PHE A 1 283 ? 11.300 30.124 21.254 1.00 13.95 283 PHE A N 1
ATOM 2378 C CA . PHE A 1 283 ? 11.693 31.520 21.466 1.00 14.04 283 PHE A CA 1
ATOM 2379 C C . PHE A 1 283 ? 10.644 32.301 22.257 1.00 13.08 283 PHE A C 1
ATOM 2380 O O . PHE A 1 283 ? 10.982 33.245 22.988 1.00 12.31 283 PHE A O 1
ATOM 2388 N N . TYR A 1 284 ? 9.377 31.924 22.138 1.00 12.41 284 TYR A N 1
ATOM 2389 C CA . TYR A 1 284 ? 8.282 32.673 22.737 1.00 12.81 284 TYR A CA 1
ATOM 2390 C C . TYR A 1 284 ? 7.845 32.152 24.105 1.00 14.39 284 TYR A C 1
ATOM 2391 O O . TYR A 1 284 ? 6.970 32.762 24.717 1.00 15.44 284 TYR A O 1
ATOM 2400 N N . ASP A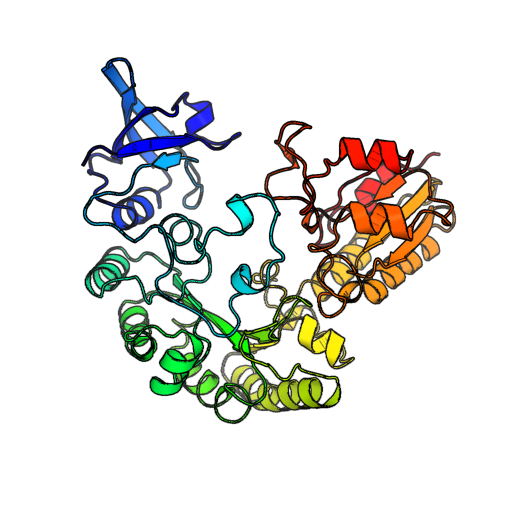 1 285 ? 8.418 31.042 24.586 1.00 13.51 285 ASP A N 1
ATOM 2401 C CA . ASP A 1 285 ? 8.357 30.643 26.001 1.00 15.96 285 ASP A CA 1
ATOM 2402 C C . ASP A 1 285 ? 6.934 30.699 26.562 1.00 16.33 285 ASP A C 1
ATOM 2403 O O . ASP A 1 285 ? 6.669 31.293 27.603 1.00 19.51 285 ASP A O 1
ATOM 2408 N N . GLY A 1 286 ? 6.011 30.031 25.885 1.00 18.62 286 GLY A N 1
ATOM 2409 C CA . GLY A 1 286 ? 4.663 29.925 26.416 1.00 18.75 286 GLY A CA 1
ATOM 2410 C C . GLY A 1 286 ? 3.688 30.964 25.903 1.00 18.02 286 GLY A C 1
ATOM 2411 O O . GLY A 1 286 ? 2.507 30.920 26.283 1.00 18.02 286 GLY A O 1
ATOM 2412 N N . PHE A 1 287 ? 4.140 31.890 25.058 1.00 14.59 287 PHE A N 1
ATOM 2413 C CA . PHE A 1 287 ? 3.266 32.828 24.335 1.00 13.29 287 PHE A CA 1
ATOM 2414 C C . PHE A 1 287 ? 2.445 33.710 25.279 1.00 15.42 287 PHE A C 1
ATOM 2415 O O . PHE A 1 287 ? 1.218 33.771 25.193 1.00 16.24 287 PHE A O 1
ATOM 2423 N N . HIS A 1 288 ? 3.138 34.420 26.172 1.00 14.82 288 HIS A N 1
ATOM 2424 C CA . HIS A 1 288 ? 2.479 35.257 27.165 1.00 16.99 288 HIS A CA 1
ATOM 2425 C C . HIS A 1 288 ? 2.412 36.714 26.756 1.00 15.50 288 HIS A C 1
ATOM 2426 O O . HIS A 1 288 ? 1.982 37.554 27.556 1.00 15.95 288 HIS A O 1
ATOM 2433 N N . GLN A 1 289 ? 2.843 37.043 25.543 1.00 11.69 289 GLN A N 1
ATOM 2434 C CA . GLN A 1 289 ? 2.840 38.429 25.089 1.00 12.96 289 GLN A CA 1
ATOM 2435 C C . GLN A 1 289 ? 1.998 38.610 23.830 1.00 11.21 289 GLN A C 1
ATOM 2436 O O . GLN A 1 289 ? 2.205 39.579 23.100 1.00 11.06 289 GLN A O 1
ATOM 2442 N N . LEU A 1 290 ? 1.054 37.707 23.577 1.00 10.68 290 LEU A N 1
ATOM 2443 C CA . LEU A 1 290 ? 0.270 37.781 22.336 1.00 12.32 290 LEU A CA 1
ATOM 2444 C C . LEU A 1 290 ? -0.503 39.092 22.216 1.00 13.61 290 LEU A C 1
ATOM 2445 O O . LEU A 1 290 ? -0.646 39.637 21.111 1.00 13.60 290 LEU A O 1
ATOM 2450 N N . GLU A 1 291 ? -1.052 39.604 23.330 1.00 14.17 291 GLU A N 1
ATOM 2451 C CA . GLU A 1 291 ? -1.850 40.824 23.202 1.00 15.12 291 GLU A CA 1
ATOM 2452 C C . GLU A 1 291 ? -0.990 42.054 22.961 1.00 18.47 291 GLU A C 1
ATOM 2453 O O . GLU A 1 291 ? -1.532 43.123 22.655 1.00 17.75 291 GLU A O 1
ATOM 2459 N N . ASP A 1 292 ? 0.329 41.921 23.045 1.00 15.23 292 ASP A N 1
ATOM 2460 C CA . ASP A 1 292 ? 1.258 42.983 22.710 1.00 17.80 292 ASP A CA 1
ATOM 2461 C C . ASP A 1 292 ? 1.903 42.799 21.337 1.00 17.38 292 ASP A C 1
ATOM 2462 O O . ASP A 1 292 ? 2.856 43.512 21.018 1.00 18.10 292 ASP A O 1
ATOM 2467 N N . GLY A 1 293 ? 1.388 41.885 20.501 1.00 9.94 293 GLY A N 1
ATOM 2468 C CA . GLY A 1 293 ? 1.920 41.693 19.161 1.00 10.12 293 GLY A CA 1
ATOM 2469 C C . GLY A 1 293 ? 3.195 40.873 19.092 1.00 9.33 293 GLY A C 1
ATOM 2470 O O . GLY A 1 293 ? 3.940 40.970 18.113 1.00 8.38 293 GLY A O 1
ATOM 2471 N N . VAL A 1 294 ? 3.461 40.062 20.097 1.00 7.83 294 VAL A N 1
ATOM 2472 C CA . VAL A 1 294 ? 4.662 39.238 20.137 1.00 9.29 294 VAL A CA 1
ATOM 2473 C C . VAL A 1 294 ? 4.223 37.785 20.119 1.00 9.06 294 VAL A C 1
ATOM 2474 O O . VAL A 1 294 ? 3.512 37.350 21.032 1.00 8.90 294 VAL A O 1
ATOM 2478 N N . GLY A 1 295 ? 4.658 37.043 19.097 1.00 7.73 295 GLY A N 1
ATOM 2479 C CA . GLY A 1 295 ? 4.377 35.629 18.989 1.00 9.76 295 GLY A CA 1
ATOM 2480 C C . GLY A 1 295 ? 3.063 35.288 18.335 1.00 8.94 295 GLY A C 1
ATOM 2481 O O . GLY A 1 295 ? 2.709 34.097 18.274 1.00 9.57 295 GLY A O 1
ATOM 2482 N N . VAL A 1 296 ? 2.340 36.271 17.798 1.00 9.28 296 VAL A N 1
ATOM 2483 C CA A VAL A 1 296 ? 1.018 35.982 17.250 0.49 8.54 296 VAL A CA 1
ATOM 2484 C CA B VAL A 1 296 ? 1.019 35.974 17.256 0.51 8.65 296 VAL A CA 1
ATOM 2485 C C . VAL A 1 296 ? 1.133 35.234 15.924 1.00 9.51 296 VAL A C 1
ATOM 2486 O O . VAL A 1 296 ? 0.340 34.329 15.635 1.00 9.48 296 VAL A O 1
ATOM 2493 N N . ILE A 1 297 ? 2.125 35.574 15.101 1.00 9.62 297 ILE A N 1
ATOM 2494 C CA . ILE A 1 297 ? 2.272 34.828 13.851 1.00 9.36 297 ILE A CA 1
ATOM 2495 C C . ILE A 1 297 ? 2.625 33.379 14.140 1.00 10.34 297 ILE A C 1
ATOM 2496 O O . ILE A 1 297 ? 2.095 32.458 13.508 1.00 11.48 297 ILE A O 1
ATOM 2501 N N . ARG A 1 298 ? 3.554 33.148 15.074 1.00 9.71 298 ARG 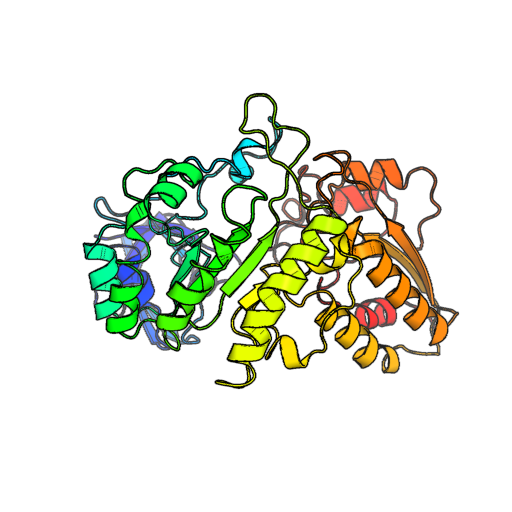A N 1
ATOM 2502 C CA . ARG A 1 298 ? 3.966 31.776 15.318 1.00 11.19 298 ARG A CA 1
ATOM 2503 C C . ARG A 1 298 ? 2.836 30.974 15.955 1.00 12.84 298 ARG A C 1
ATOM 2504 O O . ARG A 1 298 ? 2.630 29.826 15.583 1.00 13.34 298 ARG A O 1
ATOM 2512 N N . ILE A 1 299 ? 2.085 31.557 16.905 1.00 10.74 299 ILE A N 1
ATOM 2513 C CA . ILE A 1 299 ? 1.021 30.744 17.502 1.00 11.62 299 ILE A CA 1
ATOM 2514 C C . ILE A 1 299 ? -0.072 30.479 16.470 1.00 12.37 299 ILE A C 1
ATOM 2515 O O . ILE A 1 299 ? -0.674 29.388 16.462 1.00 12.65 299 ILE A O 1
ATOM 2520 N N . PHE A 1 300 ? -0.332 31.450 15.583 1.00 9.96 300 PHE A N 1
ATOM 2521 C CA . PHE A 1 300 ? -1.296 31.242 14.504 1.00 11.39 300 PHE A CA 1
ATOM 2522 C C . PHE A 1 300 ? -0.858 30.095 13.608 1.00 12.71 300 PHE A C 1
ATOM 2523 O O . PHE A 1 300 ? -1.646 29.191 13.320 1.00 13.65 300 PHE A O 1
ATOM 2531 N N . ARG A 1 301 ? 0.398 30.100 13.160 1.00 11.80 301 ARG A N 1
ATOM 2532 C CA . ARG A 1 301 ? 0.881 28.979 12.354 1.00 13.66 301 ARG A CA 1
ATOM 2533 C C . ARG A 1 301 ? 0.741 27.655 13.094 1.00 17.08 301 ARG A C 1
ATOM 2534 O O . ARG A 1 301 ? 0.337 26.647 12.495 1.00 16.88 301 ARG A O 1
ATOM 2542 N N . ASN A 1 302 ? 1.116 27.633 14.379 1.00 15.74 302 ASN A N 1
ATOM 2543 C CA . ASN A 1 302 ? 0.970 26.433 15.209 1.00 18.51 302 ASN A CA 1
ATOM 2544 C C . ASN A 1 302 ? -0.472 25.974 15.259 1.00 20.84 302 ASN A C 1
ATOM 2545 O O . ASN A 1 302 ? -0.762 24.783 15.111 1.00 20.63 302 ASN A O 1
ATOM 2550 N N . ASN A 1 303 ? -1.397 26.907 15.496 1.00 16.93 303 ASN A N 1
ATOM 2551 C CA . ASN A 1 303 ? -2.789 26.496 15.651 1.00 16.36 303 ASN A CA 1
ATOM 2552 C C . ASN A 1 303 ? -3.354 25.929 14.355 1.00 18.98 303 ASN A C 1
ATOM 2553 O O . ASN A 1 303 ? -4.150 24.981 14.391 1.00 18.19 303 ASN A O 1
ATOM 2558 N N . ILE A 1 304 ? -2.959 26.483 13.205 1.00 15.21 304 ILE A N 1
ATOM 2559 C CA . ILE A 1 304 ? -3.441 25.925 11.942 1.00 15.69 304 ILE A CA 1
ATOM 2560 C C . ILE A 1 304 ? -2.826 24.549 11.717 1.00 22.15 304 ILE A C 1
ATOM 2561 O O . ILE A 1 304 ? -3.514 23.589 11.348 1.00 21.79 304 ILE A O 1
ATOM 2566 N N . LYS A 1 305 ? -1.516 24.440 11.929 1.00 19.55 305 LYS A N 1
ATOM 2567 C CA . LYS A 1 305 ? -0.823 23.167 11.738 1.00 22.37 305 LYS A CA 1
ATOM 2568 C C . LYS A 1 305 ? -1.412 22.083 12.633 1.00 23.77 305 LYS A C 1
ATOM 2569 O O . LYS A 1 305 ? -1.601 20.937 12.201 1.00 29.63 305 LYS A O 1
ATOM 2575 N N . ASN A 1 306 ? -1.722 22.432 13.880 1.00 22.46 306 ASN A N 1
ATOM 2576 C CA . ASN A 1 306 ? -2.240 21.457 14.834 1.00 25.24 306 ASN A CA 1
ATOM 2577 C C . ASN A 1 306 ? -3.676 21.073 14.528 1.00 29.90 306 ASN A C 1
ATOM 2578 O O . ASN A 1 306 ? -4.063 19.913 14.706 1.00 42.93 306 ASN A O 1
ATOM 2583 N N . ASN A 1 307 ? -4.477 22.005 14.031 1.00 25.61 307 ASN A N 1
ATOM 2584 C CA . ASN A 1 307 ? -5.906 21.752 13.964 1.00 29.19 307 ASN A CA 1
ATOM 2585 C C . ASN A 1 307 ? -6.384 21.342 12.588 1.00 23.54 307 ASN A C 1
ATOM 2586 O O . ASN A 1 307 ? -7.522 20.863 12.470 1.00 22.65 307 ASN A O 1
ATOM 2591 N N . VAL A 1 308 ? -5.554 21.481 11.558 1.00 21.60 308 VAL A N 1
ATOM 2592 C CA . VAL A 1 308 ? -6.057 21.157 10.224 1.00 21.20 308 VAL A CA 1
ATOM 2593 C C . VAL A 1 308 ? -6.358 19.662 10.103 1.00 26.65 308 VAL A C 1
ATOM 2594 O O . VAL A 1 308 ? -7.270 19.271 9.371 1.00 24.12 308 VAL A O 1
ATOM 2598 N N . LYS A 1 309 ? -5.653 18.809 10.862 1.00 27.30 309 LYS A N 1
ATOM 2599 C CA . LYS A 1 309 ? -5.961 17.380 10.883 1.00 28.76 309 LYS A CA 1
ATOM 2600 C C . LYS A 1 309 ? -7.343 17.086 11.456 1.00 27.42 309 LYS A C 1
ATOM 2601 O O . LYS A 1 309 ? -7.789 15.934 11.393 1.00 30.53 309 LYS A O 1
ATOM 2607 N N . LYS A 1 310 ? -8.022 18.084 12.026 1.00 25.45 310 LYS A N 1
ATOM 2608 C CA . LYS A 1 310 ? -9.383 17.943 12.532 1.00 25.18 310 LYS A CA 1
ATOM 2609 C C . LYS A 1 310 ? -10.425 18.456 11.549 1.00 24.17 310 LYS A C 1
ATOM 2610 O O . LYS A 1 310 ? -11.632 18.370 11.826 1.00 26.57 310 LYS A O 1
ATOM 2616 N N . LEU A 1 311 ? -9.994 18.999 10.420 1.00 22.47 311 LEU A N 1
ATOM 2617 C CA . LEU A 1 311 ? -10.925 19.408 9.380 1.00 23.51 311 LEU A CA 1
ATOM 2618 C C . LEU A 1 311 ? -11.592 18.177 8.783 1.00 22.85 311 LEU A C 1
ATOM 2619 O O . LEU A 1 311 ? -10.913 17.231 8.379 1.00 25.25 311 LEU A O 1
ATOM 2624 N N . SER A 1 312 ? -12.915 18.181 8.724 1.00 22.08 312 SER A N 1
ATOM 2625 C CA . SER A 1 312 ? -13.595 17.086 8.055 1.00 25.63 312 SER A CA 1
ATOM 2626 C C . SER A 1 312 ? -13.240 17.065 6.570 1.00 24.02 312 SER A C 1
ATOM 2627 O O . SER A 1 312 ? -13.212 18.106 5.908 1.00 21.88 312 SER A O 1
ATOM 2630 N N . THR A 1 313 ? -12.956 15.873 6.047 1.00 25.06 313 THR A N 1
ATOM 2631 C CA . THR A 1 313 ? -12.641 15.739 4.632 1.00 25.52 313 THR A CA 1
ATOM 2632 C C . THR A 1 313 ? -13.865 15.409 3.801 1.00 26.44 313 THR A C 1
ATOM 2633 O O . THR A 1 313 ? -13.732 15.190 2.593 1.00 27.72 313 THR A O 1
ATOM 2637 N N . LYS A 1 314 ? -15.047 15.363 4.419 1.00 25.49 314 LYS A N 1
ATOM 2638 C CA . LYS A 1 314 ? -16.273 14.979 3.747 1.00 29.65 314 LYS A CA 1
ATOM 2639 C C . LYS A 1 314 ? -17.166 16.161 3.409 1.00 27.80 314 LYS A C 1
ATOM 2640 O O . LYS A 1 314 ? -18.131 15.996 2.655 1.00 36.03 314 LYS A O 1
ATOM 2646 N N . VAL A 1 315 ? -16.855 17.339 3.921 1.00 24.56 315 VAL A N 1
ATOM 2647 C CA . VAL A 1 315 ? -17.723 18.474 3.817 1.00 24.13 315 VAL A CA 1
ATOM 2648 C C . VAL A 1 315 ? -17.249 19.398 2.700 1.00 25.53 315 VAL A C 1
ATOM 2649 O O . VAL A 1 315 ? -16.126 19.302 2.208 1.00 23.56 315 VAL A O 1
ATOM 2653 N N . LYS A 1 316 ? -18.108 20.333 2.325 1.00 24.56 316 LYS A N 1
ATOM 2654 C CA . LYS A 1 316 ? -17.820 21.365 1.341 1.00 25.43 316 LYS A CA 1
ATOM 2655 C C . LYS A 1 316 ? -18.246 22.704 1.917 1.00 24.52 316 LYS A C 1
ATOM 2656 O O . LYS A 1 316 ? -19.239 22.776 2.641 1.00 23.53 316 LYS A O 1
ATOM 2662 N N . GLY A 1 317 ? -17.506 23.761 1.597 1.00 20.83 317 GLY A N 1
ATOM 2663 C CA . GLY A 1 317 ? -17.860 25.062 2.139 1.00 22.38 317 GLY A CA 1
ATOM 2664 C C . GLY A 1 317 ? -17.249 26.152 1.292 1.00 22.49 317 GLY A C 1
ATOM 2665 O O . GLY A 1 317 ? -16.377 25.897 0.458 1.00 20.47 317 GLY A O 1
ATOM 2666 N N . SER A 1 318 ? -17.731 27.389 1.503 1.00 20.39 318 SER A N 1
ATOM 2667 C CA . SER A 1 318 ? -17.089 28.532 0.866 1.00 18.81 318 SER A CA 1
ATOM 2668 C C . SER A 1 318 ? -17.000 29.705 1.839 1.00 18.86 318 SER A C 1
ATOM 2669 O O . SER A 1 318 ? -17.969 30.042 2.532 1.00 18.15 318 SER A O 1
ATOM 2672 N N . PHE A 1 319 ? -15.817 30.307 1.874 1.00 16.92 319 PHE A N 1
ATOM 2673 C CA . PHE A 1 319 ? -15.447 31.269 2.906 1.00 15.93 319 PHE A CA 1
ATOM 2674 C C . PHE A 1 319 ? -14.635 32.393 2.287 1.00 17.29 319 PHE A C 1
ATOM 2675 O O . PHE A 1 319 ? -13.825 32.160 1.386 1.00 17.41 319 PHE A O 1
ATOM 2683 N N . SER A 1 320 ? -14.843 33.610 2.791 1.00 16.01 320 SER A N 1
ATOM 2684 C CA . SER A 1 320 ? -13.956 34.731 2.493 1.00 14.72 320 SER A CA 1
ATOM 2685 C C . SER A 1 320 ? -13.387 35.224 3.810 1.00 15.37 320 SER A C 1
ATOM 2686 O O . SER A 1 320 ? -14.143 35.638 4.690 1.00 13.60 320 SER A O 1
ATOM 2689 N N . LEU A 1 321 ? -12.067 35.175 3.941 1.00 13.00 321 LEU A N 1
ATOM 2690 C CA . LEU A 1 321 ? -11.381 35.634 5.145 1.00 12.10 321 LEU A CA 1
ATOM 2691 C C . LEU A 1 321 ? -10.896 37.072 4.960 1.00 14.39 321 LEU A C 1
ATOM 2692 O O . LEU A 1 321 ? -10.256 37.383 3.954 1.00 15.38 321 LEU A O 1
ATOM 2697 N N . ILE A 1 322 ? -11.184 37.944 5.943 1.00 11.97 322 ILE A N 1
ATOM 2698 C CA . ILE A 1 322 ? -10.824 39.362 5.874 1.00 11.87 322 ILE A CA 1
ATOM 2699 C C . ILE A 1 322 ? -9.616 39.610 6.767 1.00 10.56 322 ILE A C 1
ATOM 2700 O O . ILE A 1 322 ? -9.607 39.188 7.932 1.00 10.52 322 ILE A O 1
ATOM 2705 N N . THR A 1 323 ? -8.597 40.297 6.242 1.00 10.58 323 THR A N 1
ATOM 2706 C CA . THR A 1 323 ? -7.437 40.621 7.070 1.00 10.00 323 THR A CA 1
ATOM 2707 C C . THR A 1 323 ? -6.812 41.933 6.591 1.00 11.31 323 THR A C 1
ATOM 2708 O O . THR A 1 323 ? -7.331 42.586 5.684 1.00 10.89 323 THR A O 1
ATOM 2712 N N . GLY A 1 324 ? -5.715 42.345 7.250 1.00 9.99 324 GLY A N 1
ATOM 2713 C CA . GLY A 1 324 ? -4.978 43.533 6.886 1.00 10.22 324 GLY A CA 1
ATOM 2714 C C . GLY A 1 324 ? -3.659 43.227 6.186 1.00 11.49 324 GLY A C 1
ATOM 2715 O O . GLY A 1 324 ? -3.347 42.086 5.853 1.00 10.77 324 GLY A O 1
ATOM 2716 N N . GLN A 1 325 ? -2.857 44.282 6.001 1.00 11.06 325 GLN A N 1
ATOM 2717 C CA . GLN A 1 325 ? -1.621 44.164 5.228 1.00 11.82 325 GLN A CA 1
ATOM 2718 C C . GLN A 1 325 ? -0.587 43.275 5.925 1.00 13.57 325 GLN A C 1
ATOM 2719 O O . GLN A 1 325 ? 0.055 42.434 5.283 1.00 13.71 325 GLN A O 1
ATOM 2725 N N . SER A 1 326 ? -0.373 43.481 7.227 1.00 10.85 326 SER A N 1
ATOM 2726 C CA . SER A 1 326 ? 0.692 42.756 7.914 1.00 11.71 326 SER A CA 1
ATOM 2727 C C . SER A 1 326 ? 0.438 41.256 7.967 1.00 13.64 326 SER A C 1
ATOM 2728 O O . SER A 1 326 ? 1.395 40.471 8.000 1.00 16.53 326 SER A O 1
ATOM 2731 N N . ALA A 1 327 ? -0.826 40.840 8.017 1.00 11.07 327 ALA A N 1
ATOM 2732 C CA . ALA A 1 327 ? -1.159 39.427 8.213 1.00 11.81 327 ALA A CA 1
ATOM 2733 C C . ALA A 1 327 ? -1.456 38.690 6.919 1.00 11.32 327 ALA A C 1
ATOM 2734 O O . ALA A 1 327 ? -1.559 37.464 6.946 1.00 10.77 327 ALA A O 1
ATOM 2736 N N . TYR A 1 328 ? -1.616 39.403 5.804 1.00 12.74 328 TYR A N 1
ATOM 2737 C CA . TYR A 1 328 ? -2.183 38.781 4.612 1.00 11.67 328 TYR A CA 1
ATOM 2738 C C . TYR A 1 328 ? -1.418 37.534 4.198 1.00 13.64 328 TYR A C 1
ATOM 2739 O O . TYR A 1 328 ? -2.020 36.497 3.899 1.00 12.35 328 TYR A O 1
ATOM 2748 N N . LYS A 1 329 ? -0.079 37.618 4.158 1.00 12.75 329 LYS A N 1
ATOM 2749 C CA . LYS A 1 329 ? 0.687 36.458 3.709 1.00 13.73 329 LYS A CA 1
ATOM 2750 C C . LYS A 1 329 ? 0.444 35.244 4.603 1.00 13.12 329 LYS A C 1
ATOM 2751 O O . LYS A 1 329 ? 0.339 34.116 4.103 1.00 14.27 329 LYS A O 1
ATOM 2757 N N . GLU A 1 330 ? 0.342 35.458 5.919 1.00 12.87 330 GLU A N 1
ATOM 2758 C CA . GLU A 1 330 ? 0.080 34.357 6.859 1.00 12.16 330 GLU A CA 1
ATOM 2759 C C . GLU A 1 330 ? -1.323 33.794 6.678 1.00 11.85 330 GLU A C 1
ATOM 2760 O O . GLU A 1 330 ? -1.521 32.576 6.743 1.00 12.19 330 GLU A O 1
ATOM 2766 N N . ILE A 1 331 ? -2.319 34.662 6.478 1.00 11.35 331 ILE A N 1
ATOM 2767 C CA . ILE A 1 331 ? -3.674 34.142 6.347 1.00 11.23 331 ILE A CA 1
ATOM 2768 C C . ILE A 1 331 ? -3.820 33.414 5.022 1.00 12.51 331 ILE A C 1
ATOM 2769 O O . ILE A 1 331 ? -4.482 32.372 4.939 1.00 12.21 331 ILE A O 1
ATOM 2774 N N . LEU A 1 332 ? -3.191 33.947 3.965 1.00 12.48 332 LEU A N 1
ATOM 2775 C CA . LEU A 1 332 ? -3.190 33.259 2.678 1.00 13.38 332 LEU A CA 1
ATOM 2776 C C . LEU A 1 332 ? -2.580 31.865 2.788 1.00 13.87 332 LEU A C 1
ATOM 2777 O O . LEU A 1 332 ? -3.106 30.894 2.225 1.00 14.37 332 LEU A O 1
ATOM 2782 N N . GLU A 1 333 ? -1.462 31.742 3.498 1.00 13.90 333 GLU A N 1
ATOM 2783 C CA . GLU A 1 333 ? -0.836 30.428 3.611 1.00 14.59 333 GLU A CA 1
ATOM 2784 C C . GLU A 1 333 ? -1.715 29.464 4.412 1.00 14.41 333 GLU A C 1
ATOM 2785 O O . GLU A 1 333 ? -1.831 28.282 4.061 1.00 15.61 333 GLU A O 1
ATOM 2791 N N . ALA A 1 334 ? -2.368 29.950 5.472 1.00 13.45 334 ALA A N 1
ATOM 2792 C CA . ALA A 1 334 ? -3.305 29.101 6.205 1.00 13.38 334 ALA A CA 1
ATOM 2793 C C . ALA A 1 334 ? -4.447 28.637 5.304 1.00 13.64 334 ALA A C 1
ATOM 2794 O O . ALA A 1 334 ? -4.839 27.469 5.335 1.00 14.19 334 ALA A O 1
ATOM 2796 N N . SER A 1 335 ? -4.976 29.535 4.474 1.00 13.43 335 SER A N 1
ATOM 2797 C CA . SER A 1 335 ? -6.048 29.119 3.567 1.00 15.11 335 SER A CA 1
ATOM 2798 C C . SER A 1 335 ? -5.574 28.052 2.581 1.00 16.52 335 SER A C 1
ATOM 2799 O O . SER A 1 335 ? -6.339 27.134 2.248 1.00 15.86 335 SER A O 1
ATOM 2802 N N . ARG A 1 336 ? -4.313 28.125 2.125 1.00 15.25 336 ARG A N 1
ATOM 2803 C CA . ARG A 1 336 ? -3.793 27.116 1.214 1.00 16.35 336 ARG A CA 1
ATOM 2804 C C . ARG A 1 336 ? -3.606 25.772 1.907 1.00 16.75 336 ARG A C 1
ATOM 2805 O O . ARG A 1 336 ? -3.870 24.723 1.312 1.00 17.59 336 ARG A O 1
ATOM 2813 N N . ILE A 1 337 ? -3.141 25.788 3.158 1.00 16.32 337 ILE A N 1
ATOM 2814 C CA . ILE A 1 337 ? -3.042 24.564 3.947 1.00 16.85 337 ILE A CA 1
ATOM 2815 C C . ILE A 1 337 ? -4.409 23.917 4.105 1.00 16.88 337 ILE A C 1
ATOM 2816 O O . ILE A 1 337 ? -4.565 22.698 3.916 1.00 17.78 337 ILE A O 1
ATOM 2821 N N . ILE A 1 338 ? -5.423 24.719 4.424 1.00 16.05 338 ILE A N 1
ATOM 2822 C CA . ILE A 1 338 ? -6.767 24.180 4.614 1.00 16.23 338 ILE A CA 1
ATOM 2823 C C . ILE A 1 338 ? -7.290 23.583 3.307 1.00 16.99 338 ILE A C 1
ATOM 2824 O O . ILE A 1 338 ? -7.751 22.434 3.258 1.00 17.81 338 ILE A O 1
ATOM 2829 N N . ASN A 1 339 ? -7.192 24.349 2.222 1.00 16.90 339 ASN A N 1
ATOM 2830 C CA . ASN A 1 339 ? -7.684 23.863 0.934 1.00 17.76 339 ASN A CA 1
ATOM 2831 C C . ASN A 1 339 ? -6.890 22.657 0.429 1.00 18.81 339 ASN A C 1
ATOM 2832 O O . ASN A 1 339 ? -7.455 21.798 -0.262 1.00 20.17 339 ASN A O 1
ATOM 2837 N N . ASN A 1 340 ? -5.594 22.556 0.755 1.00 18.88 340 ASN A N 1
ATOM 2838 C CA . ASN A 1 340 ? -4.840 21.352 0.385 1.00 20.05 340 ASN A CA 1
ATOM 2839 C C . ASN A 1 340 ? -5.367 20.131 1.117 1.00 21.97 340 ASN A C 1
ATOM 2840 O O . ASN A 1 340 ? -5.392 19.024 0.559 1.00 22.80 340 ASN A O 1
ATOM 2845 N N . TYR A 1 341 ? -5.775 20.313 2.372 1.00 19.88 341 TYR A N 1
ATOM 2846 C CA . TYR A 1 341 ? -6.291 19.199 3.160 1.00 22.24 341 TYR A CA 1
ATOM 2847 C C . TYR A 1 341 ? -7.680 18.774 2.678 1.00 21.14 341 TYR A C 1
ATOM 2848 O O . TYR A 1 341 ? -7.988 17.575 2.627 1.00 24.37 341 TYR A O 1
ATOM 2857 N N . ASN A 1 342 ? -8.527 19.738 2.305 1.00 20.19 342 ASN A N 1
ATOM 2858 C CA . ASN A 1 342 ? -9.859 19.458 1.753 1.00 20.68 342 ASN A CA 1
ATOM 2859 C C . ASN A 1 342 ? -10.130 20.517 0.684 1.00 20.28 342 ASN A C 1
ATOM 2860 O O . ASN A 1 342 ? -10.492 21.650 1.015 1.00 19.39 342 ASN A O 1
ATOM 2865 N N . ASN A 1 343 ? -9.996 20.144 -0.597 1.00 21.11 343 ASN A N 1
ATOM 2866 C CA . ASN A 1 343 ? -10.115 21.179 -1.619 1.00 20.96 343 ASN A CA 1
ATOM 2867 C C . ASN A 1 343 ? -11.560 21.541 -1.916 1.00 21.16 343 ASN A C 1
ATOM 2868 O O . ASN A 1 343 ? -11.803 22.421 -2.745 1.00 21.23 343 ASN A O 1
ATOM 2873 N N . ASP A 1 344 ? -12.515 20.899 -1.241 1.00 21.44 344 ASP A N 1
ATOM 2874 C CA . ASP A 1 344 ? -13.899 21.343 -1.275 1.00 21.65 344 ASP A CA 1
ATOM 2875 C C . ASP A 1 344 ? -14.178 22.472 -0.295 1.00 20.56 344 ASP A C 1
ATOM 2876 O O . ASP A 1 344 ? -15.310 22.951 -0.233 1.00 20.78 344 ASP A O 1
ATOM 2881 N N . ILE A 1 345 ? -13.182 22.906 0.473 1.00 19.54 345 ILE A N 1
ATOM 2882 C CA . ILE A 1 345 ? -13.294 24.122 1.266 1.00 18.52 345 ILE A CA 1
ATOM 2883 C C . ILE A 1 345 ? -12.751 25.243 0.389 1.00 18.15 345 ILE A C 1
ATOM 2884 O O . ILE A 1 345 ? -11.541 25.386 0.235 1.00 17.78 345 ILE A O 1
ATOM 2889 N N . ASN A 1 346 ? -13.644 26.013 -0.220 1.00 18.47 346 ASN A N 1
ATOM 2890 C CA . ASN A 1 346 ? -13.240 27.094 -1.110 1.00 21.46 346 ASN A CA 1
ATOM 2891 C C . ASN A 1 346 ? -13.033 28.344 -0.258 1.00 20.05 346 ASN A C 1
ATOM 2892 O O . ASN A 1 346 ? -13.986 28.850 0.342 1.00 20.37 346 ASN A O 1
ATOM 2897 N N . ILE A 1 347 ? -11.786 28.815 -0.165 1.00 16.96 347 ILE A N 1
ATOM 2898 C CA . ILE A 1 347 ? -11.423 29.907 0.744 1.00 18.76 347 ILE A CA 1
ATOM 2899 C C . ILE A 1 347 ? -10.682 30.967 -0.051 1.00 23.76 347 ILE A C 1
ATOM 2900 O O . ILE A 1 347 ? -9.692 30.663 -0.727 1.00 24.85 347 ILE A O 1
ATOM 2905 N N . GLU A 1 348 ? -11.128 32.200 0.043 1.00 18.99 348 GLU A N 1
ATOM 2906 C CA . GLU A 1 348 ? -10.323 33.300 -0.453 1.00 21.59 348 GLU A CA 1
ATOM 2907 C C . GLU A 1 348 ? -9.968 34.196 0.718 1.00 19.43 348 GLU A C 1
ATOM 2908 O O . GLU A 1 348 ? -10.739 34.332 1.673 1.00 18.83 348 GLU A O 1
ATOM 2914 N N . VAL A 1 349 ? -8.791 34.794 0.632 1.00 17.24 349 VAL A N 1
ATOM 2915 C CA . VAL A 1 349 ? -8.329 35.757 1.619 1.00 15.16 349 VAL A CA 1
ATOM 2916 C C . VAL A 1 349 ? -8.322 37.120 0.960 1.00 15.35 349 VAL A C 1
ATOM 2917 O O . VAL A 1 349 ? -7.787 37.274 -0.145 1.00 15.89 349 VAL A O 1
ATOM 2921 N N . ILE A 1 350 ? -8.926 38.101 1.627 1.00 14.65 350 ILE A N 1
ATOM 2922 C CA . ILE A 1 350 ? -9.064 39.448 1.094 1.00 17.19 350 ILE A CA 1
ATOM 2923 C C . ILE A 1 350 ? -8.274 40.393 1.987 1.00 16.37 350 ILE A C 1
ATOM 2924 O O . ILE A 1 350 ? -8.624 40.593 3.161 1.00 16.21 350 ILE A O 1
ATOM 2929 N N . LYS A 1 351 ? -7.201 40.967 1.437 1.00 13.67 351 LYS A N 1
ATOM 2930 C CA . LYS A 1 351 ? -6.440 41.991 2.138 1.00 13.23 351 LYS A CA 1
ATOM 2931 C C . LYS A 1 351 ? -7.159 43.330 2.038 1.00 13.67 351 LYS A C 1
ATOM 2932 O O . LYS A 1 351 ? -7.524 43.761 0.936 1.00 14.95 351 LYS A O 1
ATOM 2938 N N . ILE A 1 352 ? -7.335 44.001 3.175 1.00 12.93 352 ILE A N 1
ATOM 2939 C CA . ILE A 1 352 ? -7.942 45.331 3.235 1.00 13.38 352 ILE A CA 1
ATOM 2940 C C . ILE A 1 352 ? -6.844 46.342 3.538 1.00 13.33 352 ILE A C 1
ATOM 2941 O O . ILE A 1 352 ? -6.209 46.274 4.600 1.00 12.78 352 ILE A O 1
ATOM 2946 N N . ASP A 1 353 ? -6.623 47.280 2.622 1.00 14.48 353 ASP A N 1
ATOM 2947 C CA . ASP A 1 353 ? -5.749 48.416 2.905 1.00 14.67 353 ASP A CA 1
ATOM 2948 C C . ASP A 1 353 ? -6.429 49.360 3.874 1.00 14.56 353 ASP A C 1
ATOM 2949 O O . ASP A 1 353 ? -7.632 49.630 3.755 1.00 14.73 353 ASP A O 1
ATOM 2954 N N . ASN A 1 354 ? -5.652 49.919 4.802 1.00 13.72 354 ASN A N 1
ATOM 2955 C CA . ASN A 1 354 ? -6.247 50.794 5.801 1.00 13.42 354 ASN A CA 1
ATOM 2956 C C . ASN A 1 354 ? -6.291 52.238 5.281 1.00 14.75 354 ASN A C 1
ATOM 2957 O O . ASN A 1 354 ? -5.519 53.119 5.670 1.00 14.78 354 ASN A O 1
ATOM 2962 N N . ASN A 1 355 ? -7.252 52.491 4.384 1.00 15.75 355 ASN A N 1
ATOM 2963 C CA . ASN A 1 355 ? -7.449 53.862 3.930 1.00 17.14 355 ASN A CA 1
ATOM 2964 C C . ASN A 1 355 ? -8.020 54.760 5.019 1.00 17.39 355 ASN A C 1
ATOM 2965 O O . ASN A 1 355 ? -7.791 55.975 4.996 1.00 19.02 355 ASN A O 1
ATOM 2970 N N . PHE A 1 356 ? -8.734 54.198 5.988 1.00 17.01 356 PHE A N 1
ATOM 2971 C CA . PHE A 1 356 ? -9.320 55.017 7.044 1.00 15.79 356 PHE A CA 1
ATOM 2972 C C . PHE A 1 356 ? -8.245 55.699 7.901 1.00 16.32 356 PHE A C 1
ATOM 2973 O O . PHE A 1 356 ? -8.287 56.920 8.123 1.00 16.75 356 PHE A O 1
ATOM 2981 N N . PHE A 1 357 ? -7.281 54.924 8.410 1.00 14.13 357 PHE A N 1
ATOM 2982 C CA . PHE A 1 357 ? -6.220 55.461 9.247 1.00 13.68 357 PHE A CA 1
ATOM 2983 C C . PHE A 1 357 ? -4.980 55.854 8.463 1.00 14.33 357 PHE A C 1
ATOM 2984 O O . PHE A 1 357 ? -4.104 56.510 9.031 1.00 14.94 357 PHE A O 1
ATOM 2992 N N . GLY A 1 358 ? -4.875 55.449 7.194 1.00 15.01 358 GLY A N 1
ATOM 2993 C CA . GLY A 1 358 ? -3.637 55.583 6.447 1.00 15.70 358 GLY A CA 1
ATOM 2994 C C . GLY A 1 358 ? -2.922 54.252 6.325 1.00 14.95 358 GLY A C 1
ATOM 2995 O O . GLY A 1 358 ? -2.878 53.473 7.285 1.00 13.70 358 GLY A O 1
ATOM 2996 N N . LYS A 1 359 ? -2.327 53.985 5.160 1.00 15.86 359 LYS A N 1
ATOM 2997 C CA . LYS A 1 359 ? -1.806 52.640 4.933 1.00 15.32 359 LYS A CA 1
ATOM 2998 C C . LYS A 1 359 ? -0.511 52.354 5.685 1.00 15.07 359 LYS A C 1
ATOM 2999 O O . LYS A 1 359 ? -0.028 51.219 5.611 1.00 15.08 359 LYS A O 1
ATOM 3005 N N . THR A 1 360 ? 0.056 53.340 6.399 1.00 14.91 360 THR A N 1
ATOM 3006 C CA . THR A 1 360 ? 1.097 53.039 7.378 1.00 14.31 360 THR A CA 1
ATOM 3007 C C . THR A 1 360 ? 0.560 52.196 8.533 1.00 12.87 360 THR A C 1
ATOM 3008 O O . THR A 1 360 ? 1.346 51.584 9.270 1.00 12.41 360 THR A O 1
ATOM 3012 N N . ILE A 1 361 ? -0.755 52.182 8.738 1.00 11.80 361 ILE A N 1
ATOM 3013 C CA . ILE A 1 361 ? -1.384 51.277 9.694 1.00 10.62 361 ILE A CA 1
ATOM 3014 C C . ILE A 1 361 ? -1.669 49.976 8.958 1.00 13.36 361 ILE A C 1
ATOM 3015 O O . ILE A 1 361 ? -2.228 49.990 7.858 1.00 11.60 361 ILE A O 1
ATOM 3020 N N . THR A 1 362 ? -1.230 48.855 9.525 1.00 9.69 362 THR A N 1
ATOM 3021 C CA . THR A 1 362 ? -1.267 47.592 8.788 1.00 11.03 362 THR A CA 1
ATOM 3022 C C . THR A 1 362 ? -1.809 46.414 9.579 1.00 9.83 362 THR A C 1
ATOM 3023 O O . THR A 1 362 ? -1.958 45.342 8.992 1.00 9.60 362 THR A O 1
ATOM 3027 N N . VAL A 1 363 ? -2.020 46.519 10.883 1.00 8.78 363 VAL A N 1
ATOM 3028 C CA . VAL A 1 363 ? -2.408 45.325 11.638 1.00 9.63 363 VAL A CA 1
ATOM 3029 C C . VAL A 1 363 ? -3.910 45.075 11.493 1.00 7.99 363 VAL A C 1
ATOM 3030 O O . VAL A 1 363 ? -4.693 45.992 11.232 1.00 9.07 363 VAL A O 1
ATOM 3034 N N . ALA A 1 364 ? -4.317 43.810 11.651 1.00 7.45 364 ALA A N 1
ATOM 3035 C CA . ALA A 1 364 ? -5.666 43.406 11.245 1.00 8.09 364 ALA A CA 1
ATOM 3036 C C . ALA A 1 364 ? -6.745 44.034 12.118 1.00 9.63 364 ALA A C 1
ATOM 3037 O O . ALA A 1 364 ? -7.838 44.343 11.627 1.00 8.40 364 ALA A O 1
ATOM 3039 N N . GLY A 1 365 ? -6.472 44.226 13.414 1.00 8.38 365 GLY A N 1
ATOM 3040 C CA . GLY A 1 365 ? -7.500 44.741 14.296 1.00 9.81 365 GLY A CA 1
ATOM 3041 C C . GLY A 1 365 ? -7.896 46.185 14.059 1.00 8.61 365 GLY A C 1
ATOM 3042 O O . GLY A 1 365 ? -8.938 46.611 14.571 1.00 9.11 365 GLY A O 1
ATOM 3043 N N . LEU A 1 366 ? -7.160 46.921 13.232 1.00 7.39 366 LEU A N 1
ATOM 3044 C CA . LEU A 1 366 ? -7.498 48.310 12.965 1.00 9.26 366 LEU A CA 1
ATOM 3045 C C . LEU A 1 366 ? -8.255 48.503 11.655 1.00 9.69 366 LEU A C 1
ATOM 3046 O O . LEU A 1 366 ? -8.485 49.648 11.240 1.00 10.32 366 LEU A O 1
ATOM 3051 N N . ILE A 1 367 ? -8.669 47.414 11.009 1.00 10.35 367 ILE A N 1
ATOM 3052 C CA . ILE A 1 367 ? -9.527 47.497 9.837 1.00 9.38 367 ILE A CA 1
ATOM 3053 C C . ILE A 1 367 ? -10.917 47.965 10.264 1.00 11.17 367 ILE A C 1
ATOM 3054 O O . ILE A 1 367 ? -11.473 47.463 11.248 1.00 11.44 367 ILE A O 1
ATOM 3059 N N . THR A 1 368 ? -11.481 48.920 9.523 1.00 10.52 368 THR A N 1
ATOM 3060 C CA . THR A 1 368 ? -12.816 49.482 9.767 1.00 12.11 368 THR A CA 1
ATOM 3061 C C . THR A 1 368 ? -13.839 48.873 8.812 1.00 12.10 368 THR A C 1
ATOM 3062 O O . THR A 1 368 ? -13.488 48.387 7.744 1.00 12.65 368 THR A O 1
ATOM 3066 N N . ALA A 1 369 ? -15.121 48.899 9.211 1.00 12.42 369 ALA A N 1
ATOM 3067 C CA . ALA A 1 369 ? -16.163 48.329 8.348 1.00 15.32 369 ALA A CA 1
ATOM 3068 C C . ALA A 1 369 ? -16.248 49.068 7.026 1.00 16.44 369 ALA A C 1
ATOM 3069 O O . ALA A 1 369 ? -16.468 48.457 5.968 1.00 17.36 369 ALA A O 1
ATOM 3071 N N . ASN A 1 370 ? -16.100 50.393 7.069 1.00 16.02 370 ASN A N 1
ATOM 3072 C CA . ASN A 1 370 ? -16.166 51.199 5.853 1.00 22.03 370 ASN A CA 1
ATOM 3073 C C . ASN A 1 370 ? -15.161 50.710 4.818 1.00 20.29 370 ASN A C 1
ATOM 3074 O O . ASN A 1 370 ? -15.480 50.613 3.620 1.00 20.08 370 ASN A O 1
ATOM 3079 N N . ASP A 1 371 ? -13.945 50.384 5.256 1.00 17.82 371 ASP A N 1
ATOM 3080 C CA . ASP A 1 371 ? -12.954 49.919 4.290 1.00 16.93 371 ASP A CA 1
ATOM 3081 C C . ASP A 1 371 ? -13.271 48.507 3.792 1.00 15.20 371 ASP A C 1
ATOM 3082 O O . ASP A 1 371 ? -13.029 48.203 2.622 1.00 16.25 371 ASP A O 1
ATOM 3087 N N . ILE A 1 372 ? -13.803 47.629 4.652 1.00 14.89 372 ILE A N 1
ATOM 3088 C CA . ILE A 1 372 ? -14.225 46.301 4.176 1.00 14.62 372 ILE A CA 1
ATOM 3089 C C . ILE A 1 372 ? -15.283 46.440 3.096 1.00 17.96 372 ILE A C 1
ATOM 3090 O O . ILE A 1 372 ? -15.210 45.798 2.047 1.00 17.38 372 ILE A O 1
ATOM 3095 N N . ILE A 1 373 ? -16.311 47.256 3.356 1.00 19.21 373 ILE A N 1
ATOM 3096 C CA . ILE A 1 373 ? -17.377 47.411 2.374 1.00 18.79 373 ILE A CA 1
ATOM 3097 C C . ILE A 1 373 ? -16.809 47.950 1.068 1.00 20.18 373 ILE A C 1
ATOM 3098 O O . ILE A 1 373 ? -17.089 47.434 -0.018 1.00 21.65 373 ILE A O 1
ATOM 3103 N N . GLU A 1 374 ? -15.979 48.990 1.154 1.00 20.49 374 GLU A N 1
ATOM 3104 C CA . GLU A 1 374 ? -15.531 49.634 -0.079 1.00 23.52 374 GLU A CA 1
ATOM 3105 C C . GLU A 1 374 ? -14.653 48.699 -0.896 1.00 21.80 374 GLU A C 1
ATOM 3106 O O . GLU A 1 374 ? -14.753 48.669 -2.128 1.00 25.44 374 GLU A O 1
ATOM 3112 N N . GLN A 1 375 ? -13.815 47.901 -0.231 1.00 20.12 375 GLN A N 1
ATOM 3113 C CA . GLN A 1 375 ? -12.843 47.081 -0.938 1.00 22.06 375 GLN A CA 1
ATOM 3114 C C . GLN A 1 375 ? -13.345 45.684 -1.254 1.00 21.60 375 GLN A C 1
ATOM 3115 O O . GLN A 1 375 ? -12.581 44.879 -1.789 1.00 28.49 375 GLN A O 1
ATOM 3121 N N . THR A 1 376 ? -14.595 45.365 -0.942 1.00 22.85 376 THR A N 1
ATOM 3122 C CA . THR A 1 376 ? -15.177 44.110 -1.389 1.00 24.22 376 THR A CA 1
ATOM 3123 C C . THR A 1 376 ? -16.317 44.336 -2.372 1.00 26.40 376 THR A C 1
ATOM 3124 O O . THR A 1 376 ? -16.994 43.376 -2.746 1.00 30.56 376 THR A O 1
ATOM 3128 N N . GLN A 1 377 ? -16.508 45.578 -2.832 1.00 27.26 377 GLN A N 1
ATOM 3129 C CA . GLN A 1 377 ? -17.616 45.901 -3.737 1.00 29.89 377 GLN A CA 1
ATOM 3130 C C . GLN A 1 377 ? -17.555 45.087 -5.016 1.00 35.97 377 GLN A C 1
ATOM 3131 O O . GLN A 1 377 ? -18.597 44.726 -5.580 1.00 40.63 377 GLN A O 1
ATOM 3137 N N . GLU A 1 378 ? -16.354 44.825 -5.515 1.00 36.34 378 GLU A N 1
ATOM 3138 C CA . GLU A 1 378 ? -16.175 44.106 -6.771 1.00 40.54 378 GLU A CA 1
ATOM 3139 C C . GLU A 1 378 ? -15.639 42.700 -6.528 1.00 45.07 378 GLU A C 1
ATOM 3140 O O . GLU A 1 378 ? -14.905 42.143 -7.353 1.00 49.02 378 GLU A O 1
ATOM 3146 N N . LYS A 1 379 ? -16.006 42.112 -5.394 1.00 37.05 379 LYS A N 1
ATOM 3147 C CA . LYS A 1 379 ? -15.624 40.749 -5.065 1.00 36.00 379 LYS A CA 1
ATOM 3148 C C . LYS A 1 379 ? -16.867 39.872 -4.998 1.00 36.10 379 LYS A C 1
ATOM 3149 O O . LYS A 1 379 ? -17.971 40.354 -4.730 1.00 35.93 379 LYS A O 1
ATOM 3155 N N . ASN A 1 380 ? -16.683 38.580 -5.268 1.00 33.62 380 ASN A N 1
ATOM 3156 C CA . ASN A 1 380 ? -17.753 37.600 -5.107 1.00 30.17 380 ASN A CA 1
ATOM 3157 C C . ASN A 1 380 ? -17.475 36.863 -3.804 1.00 34.30 380 ASN A C 1
ATOM 3158 O O . ASN A 1 380 ? -16.733 35.879 -3.772 1.00 36.86 380 ASN A O 1
ATOM 3163 N N . LEU A 1 381 ? -18.073 37.348 -2.720 1.00 26.43 381 LEU A N 1
ATOM 3164 C CA . LEU A 1 381 ? -17.779 36.784 -1.414 1.00 24.51 381 LEU A CA 1
ATOM 3165 C C . LEU A 1 381 ? -18.326 35.367 -1.291 1.00 25.18 381 LEU A C 1
ATOM 3166 O O . LEU A 1 381 ? -19.394 35.030 -1.822 1.00 26.97 381 LEU A O 1
ATOM 3171 N N . GLY A 1 382 ? -17.587 34.537 -0.562 1.00 23.99 382 GLY A N 1
ATOM 3172 C CA . GLY A 1 382 ? -18.066 33.214 -0.230 1.00 24.60 382 GLY A CA 1
ATOM 3173 C C . GLY A 1 382 ? -19.293 33.288 0.659 1.00 24.30 382 GLY A C 1
ATOM 3174 O O . GLY A 1 382 ? -19.708 34.357 1.114 1.00 23.47 382 GLY A O 1
ATOM 3175 N N . LYS A 1 383 ? -19.885 32.120 0.914 1.00 25.17 383 LYS A N 1
ATOM 3176 C CA . LYS A 1 383 ? -21.126 32.087 1.679 1.00 25.31 383 LYS A CA 1
ATOM 3177 C C . LYS A 1 383 ? -20.942 32.729 3.050 1.00 23.15 383 LYS A C 1
ATOM 3178 O O . LYS A 1 383 ? -21.808 33.477 3.514 1.00 23.39 383 LYS A O 1
ATOM 3184 N N . TYR A 1 384 ? -19.816 32.464 3.701 1.00 21.67 384 TYR A N 1
ATOM 3185 C CA . TYR A 1 384 ? -19.518 33.015 5.016 1.00 19.81 384 TYR A CA 1
ATOM 3186 C C . TYR A 1 384 ? -18.310 33.928 4.926 1.00 18.45 384 TYR A C 1
ATOM 3187 O O . TYR A 1 384 ? -17.309 33.573 4.307 1.00 18.54 384 TYR A O 1
ATOM 3196 N N . VAL A 1 385 ? -18.410 35.084 5.557 1.00 17.36 385 VAL A N 1
ATOM 3197 C CA . VAL A 1 385 ? -17.295 35.998 5.738 1.00 16.01 385 VAL A CA 1
ATOM 3198 C C . VAL A 1 385 ? -16.761 35.794 7.149 1.00 14.64 385 VAL A C 1
ATOM 3199 O O . VAL A 1 385 ? -17.535 35.786 8.107 1.00 14.95 385 VAL A O 1
ATOM 3203 N N . ILE A 1 386 ? -15.454 35.589 7.287 1.00 13.87 386 ILE A N 1
ATOM 3204 C CA . ILE A 1 386 ? -14.841 35.389 8.601 1.00 12.79 386 ILE A CA 1
ATOM 3205 C C . ILE A 1 386 ? -13.919 36.566 8.891 1.00 13.10 386 ILE A C 1
ATOM 3206 O O . ILE A 1 386 ? -13.048 36.894 8.076 1.00 12.19 386 ILE A O 1
ATOM 3211 N N . ILE A 1 387 ? -14.102 37.200 10.047 1.00 10.91 387 ILE A N 1
ATOM 3212 C CA . ILE A 1 387 ? -13.193 38.254 10.501 1.00 11.77 387 ILE A CA 1
ATOM 3213 C C . ILE A 1 387 ? -12.565 37.802 11.808 1.00 11.17 387 ILE A C 1
ATOM 3214 O O . ILE A 1 387 ? -13.180 37.023 12.548 1.00 10.78 387 ILE A O 1
ATOM 3219 N N . PRO A 1 388 ? -11.371 38.290 12.141 1.00 10.67 388 PRO A N 1
ATOM 3220 C CA . PRO A 1 388 ? -10.793 38.026 13.459 1.00 10.85 388 PRO A CA 1
ATOM 3221 C C . PRO A 1 388 ? -11.384 38.939 14.525 1.00 11.79 388 PRO A C 1
ATOM 3222 O O . PRO A 1 388 ? -11.766 40.081 14.248 1.00 10.35 388 PRO A O 1
ATOM 3226 N N . ASP A 1 389 ? -11.421 38.431 15.766 1.00 9.98 389 ASP A N 1
ATOM 3227 C CA . ASP A 1 389 ? -12.105 39.175 16.834 1.00 12.33 389 ASP A CA 1
ATOM 3228 C C . ASP A 1 389 ? -11.419 40.492 17.178 1.00 11.54 389 ASP A C 1
ATOM 3229 O O . ASP A 1 389 ? -12.047 41.358 17.798 1.00 10.94 389 ASP A O 1
ATOM 3234 N N . VAL A 1 390 ? -10.159 40.672 16.779 1.00 10.41 390 VAL A N 1
ATOM 3235 C CA . VAL A 1 390 ? -9.469 41.932 17.032 1.00 9.37 390 VAL A CA 1
ATOM 3236 C C . VAL A 1 390 ? -10.050 43.109 16.242 1.00 10.12 390 VAL A C 1
ATOM 3237 O O . VAL A 1 390 ? -9.756 44.258 16.580 1.00 9.71 390 VAL A O 1
ATOM 3241 N N . MET A 1 391 ? -10.886 42.875 15.238 1.00 9.11 391 MET A N 1
ATOM 3242 C CA . MET A 1 391 ? -11.537 43.974 14.533 1.00 8.56 391 MET A CA 1
ATOM 3243 C C . MET A 1 391 ? -12.762 44.502 15.263 1.00 11.72 391 MET A C 1
ATOM 3244 O O . MET A 1 391 ? -13.355 45.485 14.801 1.00 12.36 391 MET A O 1
ATOM 3249 N N . LEU A 1 392 ? -13.169 43.871 16.365 1.00 10.08 392 LEU A N 1
ATOM 3250 C CA . LEU A 1 392 ? -14.304 44.356 17.142 1.00 11.06 392 LEU A CA 1
ATOM 3251 C C . LEU A 1 392 ? -13.827 44.854 18.498 1.00 11.72 392 LEU A C 1
ATOM 3252 O O . LEU A 1 392 ? -12.791 44.426 19.015 1.00 12.34 392 LEU A O 1
ATOM 3257 N N . ARG A 1 393 ? -14.583 45.778 19.072 1.00 11.20 393 ARG A N 1
ATOM 3258 C CA . ARG A 1 393 ? -14.260 46.228 20.422 1.00 11.45 393 ARG A CA 1
ATOM 3259 C C . ARG A 1 393 ? -14.367 45.064 21.412 1.00 13.61 393 ARG A C 1
ATOM 3260 O O . ARG A 1 393 ? -15.214 44.177 21.270 1.00 13.21 393 ARG A O 1
ATOM 3268 N N . LYS A 1 394 ? -13.500 45.069 22.432 1.00 15.05 394 LYS A N 1
ATOM 3269 C CA . LYS A 1 394 ? -13.520 44.027 23.448 1.00 15.60 394 LYS A CA 1
ATOM 3270 C C . LYS A 1 394 ? -14.911 43.865 24.054 1.00 16.45 394 LYS A C 1
ATOM 3271 O O . LYS A 1 394 ? -15.611 44.848 24.309 1.00 14.87 394 LYS A O 1
ATOM 3277 N N . GLY A 1 395 ? -15.294 42.615 24.329 1.00 18.21 395 GLY A N 1
ATOM 3278 C CA . GLY A 1 395 ? -16.581 42.316 24.923 1.00 17.29 395 GLY A CA 1
ATOM 3279 C C . GLY A 1 395 ? -17.673 41.938 23.937 1.00 16.02 395 GLY A C 1
ATOM 3280 O O . GLY A 1 395 ? -18.834 41.822 24.348 1.00 18.86 395 GLY A O 1
ATOM 3281 N N . TYR A 1 396 ? -17.331 41.727 22.663 1.00 16.33 396 TYR A N 1
ATOM 3282 C CA . TYR A 1 396 ? -18.367 41.556 21.638 1.00 18.10 396 TYR A CA 1
ATOM 3283 C C . TYR A 1 396 ? -19.202 40.307 21.898 1.00 21.98 396 TYR A C 1
ATOM 3284 O O . TYR A 1 396 ? -20.420 40.318 21.670 1.00 20.83 396 TYR A O 1
ATOM 3293 N N . GLU A 1 397 ? -18.573 39.239 22.417 1.00 22.29 397 GLU A N 1
ATOM 3294 C CA . GLU A 1 397 ? -19.261 37.953 22.578 1.00 24.72 397 GLU A CA 1
ATOM 3295 C C . GLU A 1 397 ? -20.526 38.090 23.413 1.00 23.37 397 GLU A C 1
ATOM 3296 O O . GLU A 1 397 ? -21.590 37.558 23.056 1.00 23.26 397 GLU A O 1
ATOM 3302 N N . LEU A 1 398 ? -20.414 38.754 24.556 1.00 19.05 398 LEU A N 1
ATOM 3303 C CA . LEU A 1 398 ? -21.521 38.940 25.477 1.00 18.89 398 LEU A CA 1
ATOM 3304 C C . LEU A 1 398 ? -22.338 40.186 25.182 1.00 18.58 398 LEU A C 1
ATOM 3305 O O . LEU A 1 398 ? -23.391 40.376 25.803 1.00 19.56 398 LEU A O 1
ATOM 3310 N N . ALA A 1 399 ? -21.884 41.035 24.264 1.00 20.94 399 ALA A N 1
ATOM 3311 C CA . ALA A 1 399 ? -22.520 42.339 24.105 1.00 19.34 399 ALA A CA 1
ATOM 3312 C C . ALA A 1 399 ? -23.834 42.218 23.347 1.00 17.91 399 ALA A C 1
ATOM 3313 O O . ALA A 1 399 ? -24.059 41.274 22.589 1.00 18.31 399 ALA A O 1
ATOM 3315 N N . ASP A 1 400 ? -24.696 43.209 23.549 1.00 18.86 400 ASP A N 1
ATOM 3316 C CA . ASP A 1 400 ? -25.861 43.359 22.686 1.00 19.55 400 ASP A CA 1
ATOM 3317 C C . ASP A 1 400 ? -25.440 43.603 21.242 1.00 18.38 400 ASP A C 1
ATOM 3318 O O . ASP A 1 400 ? -24.351 44.087 20.962 1.00 17.15 400 ASP A O 1
ATOM 3323 N N . ILE A 1 401 ? -26.378 43.354 20.327 1.00 19.03 401 ILE A N 1
ATOM 3324 C CA A ILE A 1 401 ? -26.102 43.531 18.903 0.57 18.30 401 ILE A CA 1
ATOM 3325 C CA B ILE A 1 401 ? -26.096 43.531 18.904 0.43 18.29 401 ILE A CA 1
ATOM 3326 C C . ILE A 1 401 ? -25.625 44.950 18.612 1.00 17.82 401 ILE A C 1
ATOM 3327 O O . ILE A 1 401 ? -24.688 45.158 17.837 1.00 16.71 401 ILE A O 1
ATOM 3336 N N . SER A 1 402 ? -26.261 45.951 19.223 1.00 18.83 402 SER A N 1
ATOM 3337 C CA . SER A 1 402 ? -25.849 47.331 18.951 1.00 18.62 402 SER A CA 1
ATOM 3338 C C . SER A 1 402 ? -24.439 47.644 19.443 1.00 18.89 402 SER A C 1
ATOM 3339 O O . SER A 1 402 ? -23.876 48.682 19.062 1.00 18.12 402 SER A O 1
ATOM 3342 N N . GLU A 1 403 ? -23.850 46.780 20.265 1.00 17.21 403 GLU A N 1
ATOM 3343 C CA . GLU A 1 403 ? -22.566 47.061 20.906 1.00 15.88 403 GLU A CA 1
ATOM 3344 C C . GLU A 1 403 ? -21.431 46.218 20.347 1.00 14.48 403 GLU A C 1
ATOM 3345 O O . GLU A 1 403 ? -20.319 46.267 20.878 1.00 14.77 403 GLU A O 1
ATOM 3351 N N . GLN A 1 404 ? -21.688 45.408 19.326 1.00 14.22 404 GLN A N 1
ATOM 3352 C CA . GLN A 1 404 ? -20.633 44.658 18.646 1.00 13.40 404 GLN A CA 1
ATOM 3353 C C . GLN A 1 404 ? -20.164 45.542 17.508 1.00 15.64 404 GLN A C 1
ATOM 3354 O O . GLN A 1 404 ? -20.801 45.589 16.460 1.00 13.20 404 GLN A O 1
ATOM 3360 N N . VAL A 1 405 ? -19.074 46.286 17.710 1.00 12.15 405 VAL A N 1
ATOM 3361 C CA . VAL A 1 405 ? -18.801 47.411 16.814 1.00 13.31 405 VAL A CA 1
ATOM 3362 C C . VAL A 1 405 ? -17.373 47.384 16.301 1.00 13.29 405 VAL A C 1
ATOM 3363 O O . VAL A 1 405 ? -16.437 47.017 17.024 1.00 12.60 405 VAL A O 1
ATOM 3367 N N . PHE A 1 406 ? -17.224 47.818 15.050 1.00 10.94 406 PHE A N 1
ATOM 3368 C CA . PHE A 1 406 ? -15.943 48.174 14.460 1.00 11.73 406 PHE A CA 1
ATOM 3369 C C . PHE A 1 406 ? -15.540 49.565 14.936 1.00 11.78 406 PHE A C 1
ATOM 3370 O O . PHE A 1 406 ? -16.334 50.298 15.540 1.00 11.31 406 PHE A O 1
ATOM 3378 N N . LEU A 1 407 ? -14.307 49.958 14.601 1.00 10.39 407 LEU A N 1
ATOM 3379 C CA . LEU A 1 407 ? -13.825 51.243 15.108 1.00 10.49 407 LEU A CA 1
ATOM 3380 C C . LEU A 1 407 ? -14.581 52.435 14.514 1.00 11.68 407 LEU A C 1
ATOM 3381 O O . LEU A 1 407 ? -14.595 53.501 15.132 1.00 13.96 407 LEU A O 1
ATOM 3386 N N . ASP A 1 408 ? -15.226 52.280 13.358 1.00 12.19 408 ASP A N 1
ATOM 3387 C CA . ASP A 1 408 ? -16.031 53.345 12.780 1.00 13.57 408 ASP A CA 1
ATOM 3388 C C . ASP A 1 408 ? -17.498 53.255 13.204 1.00 13.99 408 ASP A C 1
ATOM 3389 O O . ASP A 1 408 ? -18.350 53.919 12.607 1.00 16.35 408 ASP A O 1
ATOM 3394 N N . ASP A 1 409 ? -17.791 52.479 14.251 1.00 14.61 409 ASP A N 1
ATOM 3395 C CA . ASP A 1 409 ? -19.094 52.345 14.916 1.00 18.19 409 ASP A CA 1
ATOM 3396 C C . ASP A 1 409 ? -20.135 51.589 14.118 1.00 19.90 409 ASP A C 1
ATOM 3397 O O . ASP A 1 409 ? -21.311 51.549 14.529 1.00 19.12 409 ASP A O 1
ATOM 3402 N N . VAL A 1 410 ? -19.767 51.024 12.975 1.00 15.86 410 VAL A N 1
ATOM 3403 C CA . VAL A 1 410 ? -20.645 50.098 12.279 1.00 18.05 410 VAL A CA 1
ATOM 3404 C C . VAL A 1 410 ? -20.749 48.812 13.085 1.00 15.93 410 VAL A C 1
ATOM 3405 O O . VAL A 1 410 ? -19.744 48.306 13.591 1.00 13.09 410 VAL A O 1
ATOM 3409 N N . THR A 1 411 ? -21.961 48.269 13.218 1.00 16.33 411 THR A N 1
ATOM 3410 C CA . THR A 1 411 ? -22.075 47.048 14.008 1.00 15.27 411 THR A CA 1
ATOM 3411 C C . THR A 1 411 ? -21.822 45.821 13.145 1.00 18.16 411 THR A C 1
ATOM 3412 O O . THR A 1 411 ? -21.900 45.866 11.912 1.00 14.74 411 THR A O 1
ATOM 3416 N N . LEU A 1 412 ? -21.593 44.693 13.825 1.00 17.38 412 LEU A N 1
ATOM 3417 C CA . LEU A 1 412 ? -21.396 43.434 13.116 1.00 17.15 412 LEU A CA 1
ATOM 3418 C C . LEU A 1 412 ? -22.619 43.082 12.273 1.00 18.29 412 LEU A C 1
ATOM 3419 O O . LEU A 1 412 ? -22.487 42.666 11.117 1.00 18.18 412 LEU A O 1
ATOM 3424 N N . LYS A 1 413 ? -23.820 43.278 12.820 1.00 19.59 413 LYS A N 1
ATOM 3425 C CA . LYS A 1 413 ? -25.037 43.005 12.054 1.00 20.98 413 LYS A CA 1
ATOM 3426 C C . LYS A 1 413 ? -25.164 43.934 10.846 1.00 21.24 413 LYS A C 1
ATOM 3427 O O . LYS A 1 413 ? -25.574 43.499 9.761 1.00 21.86 413 LYS A O 1
ATOM 3433 N N . GLU A 1 414 ? -24.828 45.220 11.020 1.00 20.93 414 GLU A N 1
ATOM 3434 C CA . GLU A 1 414 ? -24.907 46.168 9.910 1.00 21.31 414 GLU A CA 1
ATOM 3435 C C . GLU A 1 414 ? -23.946 45.798 8.790 1.00 20.35 414 GLU A C 1
ATOM 3436 O O . GLU A 1 414 ? -24.302 45.863 7.605 1.00 21.07 414 GLU A O 1
ATOM 3442 N N . LEU A 1 415 ? -22.713 45.424 9.140 1.00 18.86 415 LEU A N 1
ATOM 3443 C CA . LEU A 1 415 ? -21.782 44.990 8.109 1.00 18.03 415 LEU A CA 1
ATOM 3444 C C . LEU A 1 415 ? -22.313 43.755 7.389 1.00 19.98 415 LEU A C 1
ATOM 3445 O O . LEU A 1 415 ? -22.230 43.659 6.155 1.00 19.40 415 LEU A O 1
ATOM 3450 N N . SER A 1 416 ? -22.885 42.810 8.138 1.00 19.07 416 SER A N 1
ATOM 3451 C CA . SER A 1 416 ? -23.423 41.603 7.506 1.00 19.72 416 SER A CA 1
ATOM 3452 C C . SER A 1 416 ? -24.515 41.952 6.501 1.00 23.46 416 SER A C 1
ATOM 3453 O O . SER A 1 416 ? -24.578 41.374 5.404 1.00 22.60 416 SER A O 1
ATOM 3456 N N . LYS A 1 417 ? -25.376 42.906 6.846 1.00 22.26 417 LYS A N 1
ATOM 3457 C CA . LYS A 1 417 ? -26.403 43.335 5.904 1.00 23.92 417 LYS A CA 1
ATOM 3458 C C . LYS A 1 417 ? -25.791 44.019 4.680 1.00 23.68 417 LYS A C 1
ATOM 3459 O O . LYS A 1 417 ? -26.251 43.814 3.551 1.00 24.78 417 LYS A O 1
ATOM 3465 N N . SER A 1 418 ? -24.755 44.838 4.883 1.00 23.08 418 SER A N 1
ATOM 3466 C CA . SER A 1 418 ? -24.072 45.485 3.764 1.00 22.20 418 SER A CA 1
ATOM 3467 C C . SER A 1 418 ? -23.405 44.476 2.833 1.00 25.44 418 SER A C 1
ATOM 3468 O O . SER A 1 418 ? -23.450 44.638 1.609 1.00 26.29 418 SER A O 1
ATOM 3471 N N . LEU A 1 419 ? -22.761 43.442 3.387 1.00 20.53 419 LEU A N 1
ATOM 3472 C CA . LEU A 1 419 ? -22.093 42.442 2.563 1.00 21.25 419 LEU A CA 1
ATOM 3473 C C . LEU A 1 419 ? -23.039 41.374 2.032 1.00 26.45 419 LEU A C 1
ATOM 3474 O O . LEU A 1 419 ? -22.614 40.565 1.195 1.00 24.69 419 LEU A O 1
ATOM 3479 N N . LYS A 1 420 ? -24.286 41.339 2.515 1.00 22.60 420 LYS A N 1
ATOM 3480 C CA . LYS A 1 420 ? -25.248 40.298 2.156 1.00 23.98 420 LYS A CA 1
ATOM 3481 C C . LYS A 1 420 ? -24.689 38.907 2.435 1.00 24.94 420 LYS A C 1
ATOM 3482 O O . LYS A 1 420 ? -24.915 37.963 1.670 1.00 24.75 420 LYS A O 1
ATOM 3488 N N . ARG A 1 421 ? -23.966 38.778 3.551 1.00 23.27 421 ARG A N 1
ATOM 3489 C CA . ARG A 1 421 ? -23.356 37.527 3.981 1.00 21.04 421 ARG A CA 1
ATOM 3490 C C . ARG A 1 421 ? -23.415 37.445 5.494 1.00 20.60 421 ARG A C 1
ATOM 3491 O O . ARG A 1 421 ? -23.226 38.455 6.181 1.00 21.03 421 ARG A O 1
ATOM 3499 N N . GLU A 1 422 ? -23.649 36.242 6.011 1.00 20.96 422 GLU A N 1
ATOM 3500 C CA . GLU A 1 422 ? -23.419 36.002 7.427 1.00 20.43 422 GLU A CA 1
ATOM 3501 C C . GLU A 1 422 ? -21.938 36.197 7.711 1.00 19.02 422 GLU A C 1
ATOM 3502 O O . GLU A 1 422 ? -21.089 35.774 6.927 1.00 18.04 422 GLU A O 1
ATOM 3508 N N . ILE A 1 423 ? -21.618 36.835 8.834 1.00 18.06 423 ILE A N 1
ATOM 3509 C CA . ILE A 1 423 ? -20.223 37.046 9.221 1.00 16.59 423 ILE A CA 1
ATOM 3510 C C . ILE A 1 423 ? -19.941 36.247 10.483 1.00 16.91 423 ILE A C 1
ATOM 3511 O O . ILE A 1 423 ? -20.706 36.315 11.455 1.00 19.01 423 ILE A O 1
ATOM 3516 N N . LEU A 1 424 ? -18.845 35.501 10.468 1.00 15.68 424 LEU A N 1
ATOM 3517 C CA . LEU A 1 424 ? -18.398 34.698 11.596 1.00 15.93 424 LEU A CA 1
ATOM 3518 C C . LEU A 1 424 ? -17.163 35.356 12.205 1.00 14.48 424 LEU A C 1
ATOM 3519 O O . LEU A 1 424 ? -16.331 35.903 11.483 1.00 15.37 424 LEU A O 1
ATOM 3524 N N . VAL A 1 425 ? -17.055 35.338 13.531 1.00 14.62 425 VAL A N 1
ATOM 3525 C CA . VAL A 1 425 ? -15.930 35.965 14.216 1.00 13.78 425 VAL A CA 1
ATOM 3526 C C . VAL A 1 425 ? -15.055 34.852 14.786 1.00 15.34 425 VAL A C 1
ATOM 3527 O O . VAL A 1 425 ? -15.529 34.021 15.578 1.00 14.69 425 VAL A O 1
ATOM 3531 N N A CYS A 1 426 ? -13.782 34.840 14.393 0.53 13.41 426 CYS A N 1
ATOM 3532 N N B CYS A 1 426 ? -13.786 34.841 14.388 0.47 13.50 426 CYS A N 1
ATOM 3533 C CA A CYS A 1 426 ? -12.840 33.818 14.821 0.53 13.10 426 CYS A CA 1
ATOM 3534 C CA B CYS A 1 426 ? -12.831 33.835 14.821 0.47 13.09 426 CYS A CA 1
ATOM 3535 C C A CYS A 1 426 ? -11.774 34.403 15.737 0.53 13.21 426 CYS A C 1
ATOM 3536 C C B CYS A 1 426 ? -11.851 34.429 15.824 0.47 13.22 426 CYS A C 1
ATOM 3537 O O A CYS A 1 426 ? -11.448 35.588 15.655 0.53 12.95 426 CYS A O 1
ATOM 3538 O O B CYS A 1 426 ? -11.680 35.646 15.914 0.47 13.22 426 CYS A O 1
ATOM 3543 N N . ASP A 1 427 ? -11.224 33.538 16.588 1.00 12.98 427 ASP A N 1
ATOM 3544 C CA . ASP A 1 427 ? -10.126 33.903 17.484 1.00 15.88 427 ASP A CA 1
ATOM 3545 C C . ASP A 1 427 ? -8.930 34.365 16.658 1.00 13.33 427 ASP A C 1
ATOM 3546 O O . ASP A 1 427 ? -8.488 33.644 15.757 1.00 12.05 427 ASP A O 1
ATOM 3551 N N . TYR A 1 428 ? -8.369 35.540 16.988 1.00 12.22 428 TYR A N 1
ATOM 3552 C CA . TYR A 1 428 ? -7.241 36.041 16.215 1.00 11.79 428 TYR A CA 1
ATOM 3553 C C . TYR A 1 428 ? -6.014 35.139 16.332 1.00 12.50 428 TYR A C 1
ATOM 3554 O O . TYR A 1 428 ? -5.152 35.187 15.453 1.00 11.16 428 TYR A O 1
ATOM 3563 N N . THR A 1 429 ? -5.920 34.290 17.359 1.00 11.87 429 THR A N 1
ATOM 3564 C CA . THR A 1 429 ? -4.790 33.358 17.396 1.00 11.94 429 THR A CA 1
ATOM 3565 C C . THR A 1 429 ? -4.952 32.171 16.448 1.00 13.51 429 THR A C 1
ATOM 3566 O O . THR A 1 429 ? -4.016 31.363 16.345 1.00 13.88 429 THR A O 1
ATOM 3570 N N . GLY A 1 430 ? -6.093 32.031 15.768 1.00 12.14 430 GLY A N 1
ATOM 3571 C CA . GLY A 1 430 ? -6.310 30.870 14.910 1.00 15.10 430 GLY A CA 1
ATOM 3572 C C . GLY A 1 430 ? -6.858 29.633 15.612 1.00 18.68 430 GLY A C 1
ATOM 3573 O O . GLY A 1 430 ? -7.066 28.597 14.952 1.00 14.38 430 GLY A O 1
ATOM 3574 N N . GLU A 1 431 ? -7.143 29.725 16.913 1.00 13.94 431 GLU A N 1
ATOM 3575 C CA . GLU A 1 431 ? -7.485 28.554 17.697 1.00 18.84 431 GLU A CA 1
ATOM 3576 C C . GLU A 1 431 ? -8.752 27.874 17.205 1.00 16.74 431 GLU A C 1
ATOM 3577 O O . GLU A 1 431 ? -8.858 26.648 17.280 1.00 16.97 431 GLU A O 1
ATOM 3583 N N . ASP A 1 432 ? -9.732 28.633 16.717 1.00 14.92 432 ASP A N 1
ATOM 3584 C CA . ASP A 1 432 ? -11.007 28.010 16.383 1.00 15.93 432 ASP A CA 1
ATOM 3585 C C . ASP A 1 432 ? -11.349 28.119 14.905 1.00 15.05 432 ASP A C 1
ATOM 3586 O O . ASP A 1 432 ? -12.505 27.879 14.542 1.00 17.07 432 ASP A O 1
ATOM 3591 N N . LEU A 1 433 ? -10.383 28.460 14.043 1.00 14.11 433 LEU A N 1
ATOM 3592 C CA . LEU A 1 433 ? -10.717 28.656 12.629 1.00 13.91 433 LEU A CA 1
ATOM 3593 C C . LEU A 1 433 ? -11.192 27.354 11.997 1.00 15.13 433 LEU A C 1
ATOM 3594 O O . LEU A 1 433 ? -12.208 27.329 11.301 1.00 14.86 433 LEU A O 1
ATOM 3599 N N . ILE A 1 434 ? -10.474 26.258 12.240 1.00 14.97 434 ILE A N 1
ATOM 3600 C CA . ILE A 1 434 ? -10.880 24.978 11.646 1.00 15.88 434 ILE A CA 1
ATOM 3601 C C . ILE A 1 434 ? -12.242 24.574 12.180 1.00 16.98 434 ILE A C 1
ATOM 3602 O O . ILE A 1 434 ? -13.123 24.124 11.432 1.00 17.61 434 ILE A O 1
ATOM 3607 N N . ASP A 1 435 ? -12.454 24.762 13.486 1.00 17.37 435 ASP A N 1
ATOM 3608 C CA . ASP A 1 435 ? -13.729 24.395 14.077 1.00 19.63 435 ASP A CA 1
ATOM 3609 C C . ASP A 1 435 ? -14.881 25.172 13.448 1.00 19.10 435 ASP A C 1
ATOM 3610 O O . ASP A 1 435 ? -15.935 24.600 13.149 1.00 19.62 435 ASP A O 1
ATOM 3615 N N . ILE A 1 436 ? -14.696 26.474 13.230 1.00 17.35 436 ILE A N 1
ATOM 3616 C CA . ILE A 1 436 ? -15.739 27.297 12.625 1.00 17.34 436 ILE A CA 1
ATOM 3617 C C . ILE A 1 436 ? -16.012 26.855 11.191 1.00 18.69 436 ILE A C 1
ATOM 3618 O O . ILE A 1 436 ? -17.169 26.825 10.743 1.00 18.36 436 ILE A O 1
ATOM 3623 N N . ILE A 1 437 ? -14.959 26.507 10.451 1.00 16.89 437 ILE A N 1
ATOM 3624 C CA . ILE A 1 437 ? -15.151 26.001 9.092 1.00 17.20 437 ILE A CA 1
ATOM 3625 C C . ILE A 1 437 ? -15.905 24.677 9.123 1.00 18.67 437 ILE A C 1
ATOM 3626 O O . ILE A 1 437 ? -16.875 24.485 8.382 1.00 19.52 437 ILE A O 1
ATOM 3631 N N . ASN A 1 438 ? -15.488 23.750 10.002 1.00 19.16 438 ASN A N 1
ATOM 3632 C CA . ASN A 1 438 ? -16.194 22.466 10.127 1.00 22.57 438 ASN A CA 1
ATOM 3633 C C . ASN A 1 438 ? -17.677 22.668 10.391 1.00 22.85 438 ASN A C 1
ATOM 3634 O O . ASN A 1 438 ? -18.526 21.972 9.821 1.00 24.88 438 ASN A O 1
ATOM 3639 N N . LYS A 1 439 ? -18.007 23.599 11.276 1.00 23.41 439 LYS A N 1
ATOM 3640 C CA . LYS A 1 439 ? -19.391 23.787 11.669 1.00 24.05 439 LYS A CA 1
ATOM 3641 C C . LYS A 1 439 ? -20.215 24.531 10.635 1.00 24.00 439 LYS A C 1
ATOM 3642 O O . LYS A 1 439 ? -21.449 24.536 10.747 1.00 25.16 439 LYS A O 1
ATOM 3648 N N . HIS A 1 440 ? -19.583 25.154 9.642 1.00 23.36 440 HIS A N 1
ATOM 3649 C CA . HIS A 1 440 ? -20.309 25.906 8.629 1.00 23.52 440 HIS A CA 1
ATOM 3650 C C . HIS A 1 440 ? -20.104 25.328 7.237 1.00 24.14 440 HIS A C 1
ATOM 3651 O O . HIS A 1 440 ? -20.258 26.041 6.246 1.00 26.35 440 HIS A O 1
ATOM 3658 N N . SER A 1 441 ? -19.768 24.050 7.156 1.00 25.01 441 SER A N 1
ATOM 3659 C CA . SER A 1 441 ? -19.611 23.343 5.891 1.00 26.89 441 SER A CA 1
ATOM 3660 C C . SER A 1 441 ? -20.574 22.169 5.844 1.00 31.46 441 SER A C 1
ATOM 3661 O O . SER A 1 441 ? -20.876 21.558 6.868 1.00 33.16 441 SER A O 1
ATOM 3664 N N . ARG A 1 442 ? -21.014 21.852 4.630 1.00 32.37 442 ARG A N 1
ATOM 3665 C CA . ARG A 1 442 ? -22.109 20.931 4.357 1.00 36.34 442 ARG A CA 1
ATOM 3666 C C . ARG A 1 442 ? -21.570 19.591 3.870 1.00 36.00 442 ARG A C 1
ATOM 3667 O O . ARG A 1 442 ? -20.607 19.539 3.101 1.00 36.31 442 ARG A O 1
ATOM 3675 N N . GLU A 1 443 ? -22.196 18.514 4.323 1.00 38.20 443 GLU A N 1
ATOM 3676 C CA . GLU A 1 443 ? -21.978 17.199 3.743 1.00 41.41 443 GLU A CA 1
ATOM 3677 C C . GLU A 1 443 ? -22.925 17.005 2.569 1.00 43.90 443 GLU A C 1
ATOM 3678 O O . GLU A 1 443 ? -22.534 17.129 1.409 1.00 48.34 443 GLU A O 1
#

Secondary structure (DSSP, 8-state):
--EEEEEE-TTSHHHHTT--TT-EEEEETTB---SHHHHHHHTSSSEEEEEEE-TTS-EEEEEEE--TT----EEEPPPSSS--SS-----TT-TGGGSPTTS-GGGG---TTSHHHHHHT--B--TT--HHHHHHHHHHT---EEEE-S-S-HHHHHHHH--TTGGGHHHHHHHHHHTT--EEEEEEE-TTTTSTHHHHHHHHHHHTTTTTEEEEEEEE----S--TTSPPPPPP-HHHHHHHHHHHHHHHHHHHHHHSS--EEE-HHHHHHHT-PPPPGGGGTTT--GGGTSSHHHHHHHHHHHHGGGS-SS-BEEEEEEE-TTTHHHHHHHHHHHHHH-TTEEEEEEE---TTT-TT---GGG--HHHHHHHTTT----SEEEEEGGGS-TTTTTS-GGG-B-TTS-BHHHHHHHHTSEEEEE-TTSTTHHHHHHHT-B-

B-factor: mean 19.64, std 9.51, range [4.88, 60.91]